Protein AF-A0A370IAQ4-F1 (afdb_monomer)

Structure (mmCIF, N/CA/C/O backbone):
data_AF-A0A370IAQ4-F1
#
_entry.id   AF-A0A370IAQ4-F1
#
loop_
_atom_site.group_PDB
_atom_site.id
_atom_site.type_symbol
_atom_site.label_atom_id
_atom_site.label_alt_id
_atom_site.label_comp_id
_atom_site.label_asym_id
_atom_site.label_entity_id
_atom_site.label_seq_id
_atom_site.pdbx_PDB_ins_code
_atom_site.Cartn_x
_atom_site.Cartn_y
_atom_site.Cartn_z
_atom_site.occupancy
_atom_site.B_iso_or_equiv
_atom_site.auth_seq_id
_atom_site.auth_comp_id
_atom_site.auth_asym_id
_atom_site.auth_atom_id
_atom_site.pdbx_PDB_model_num
ATOM 1 N N . MET A 1 1 ? 42.165 -5.209 -15.090 1.00 37.78 1 MET A N 1
ATOM 2 C CA . MET A 1 1 ? 41.257 -4.514 -16.023 1.00 37.78 1 MET A CA 1
ATOM 3 C C . MET A 1 1 ? 39.884 -5.090 -15.754 1.00 37.78 1 MET A C 1
ATOM 5 O O . MET A 1 1 ? 39.741 -6.294 -15.912 1.00 37.78 1 MET A O 1
ATOM 9 N N . GLY A 1 2 ? 38.963 -4.305 -15.190 1.00 45.62 2 GLY A N 1
ATOM 10 C CA . GLY A 1 2 ? 37.598 -4.779 -14.947 1.00 45.62 2 GLY A CA 1
ATOM 11 C C . GLY A 1 2 ? 36.909 -5.054 -16.280 1.00 45.62 2 GLY A C 1
ATOM 12 O O . GLY A 1 2 ? 37.164 -4.334 -17.247 1.00 45.62 2 GLY A O 1
ATOM 13 N N . SER A 1 3 ? 36.110 -6.116 -16.349 1.00 50.25 3 SER A N 1
ATOM 14 C CA . SER A 1 3 ? 35.242 -6.375 -17.498 1.00 50.25 3 SER A CA 1
ATOM 15 C C . SER A 1 3 ? 34.393 -5.125 -17.778 1.00 50.25 3 SER A C 1
ATOM 17 O O . SER A 1 3 ? 33.940 -4.506 -16.813 1.00 50.25 3 SER A O 1
ATOM 19 N N . PRO A 1 4 ? 34.206 -4.717 -19.045 1.00 64.31 4 PRO A N 1
ATOM 20 C CA . PRO A 1 4 ? 33.335 -3.589 -19.366 1.00 64.31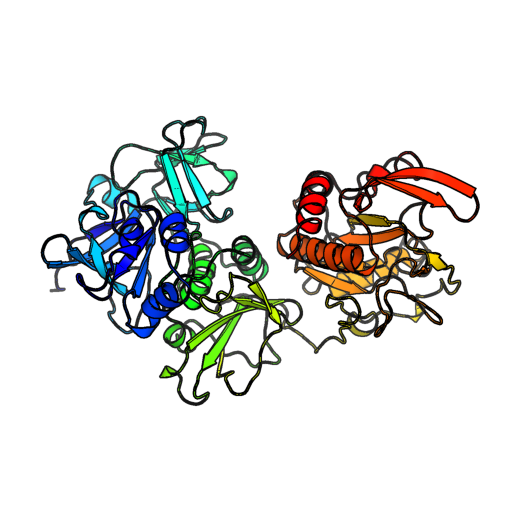 4 PRO A CA 1
ATOM 21 C C . PRO A 1 4 ? 31.924 -3.850 -18.825 1.00 64.31 4 PRO A C 1
ATOM 23 O O . PRO A 1 4 ? 31.447 -4.986 -18.887 1.00 64.31 4 PRO A O 1
ATOM 26 N N . GLU A 1 5 ? 31.280 -2.816 -18.275 1.00 69.25 5 GLU A N 1
ATOM 27 C CA . GLU A 1 5 ? 29.882 -2.910 -17.848 1.00 69.25 5 GLU A CA 1
ATOM 28 C C . GLU A 1 5 ? 28.999 -3.315 -19.042 1.00 69.25 5 GLU A C 1
ATOM 30 O O . GLU A 1 5 ? 29.237 -2.856 -20.167 1.00 69.25 5 GLU A O 1
ATOM 35 N N . PRO A 1 6 ? 28.015 -4.208 -18.835 1.00 83.69 6 PRO A N 1
ATOM 36 C CA . PRO A 1 6 ? 27.115 -4.633 -19.899 1.00 83.69 6 PRO A CA 1
ATOM 37 C C . PRO A 1 6 ? 26.313 -3.444 -20.461 1.00 83.69 6 PRO A C 1
ATOM 39 O O . PRO A 1 6 ? 26.013 -2.506 -19.717 1.00 83.69 6 PRO A O 1
ATOM 42 N N . PRO A 1 7 ? 25.933 -3.473 -21.754 1.00 91.31 7 PRO A N 1
ATOM 43 C CA . PRO A 1 7 ? 25.094 -2.439 -22.356 1.00 91.31 7 PRO A CA 1
ATOM 44 C C . PRO A 1 7 ? 23.825 -2.186 -21.535 1.00 91.31 7 PRO A C 1
ATOM 46 O O . PRO A 1 7 ? 23.179 -3.133 -21.088 1.00 91.31 7 PRO A O 1
ATOM 49 N N . CYS A 1 8 ? 23.445 -0.922 -21.356 1.00 93.25 8 CYS A N 1
ATOM 50 C CA . CYS A 1 8 ? 22.231 -0.550 -20.637 1.00 93.25 8 CYS A CA 1
ATOM 51 C C . CYS A 1 8 ? 21.070 -0.218 -21.590 1.00 93.25 8 CYS A C 1
ATOM 53 O O . CYS A 1 8 ? 21.262 0.243 -22.717 1.00 93.25 8 CYS A O 1
ATOM 55 N N . ALA A 1 9 ? 19.852 -0.446 -21.110 1.00 97.50 9 ALA A N 1
ATOM 56 C CA . ALA A 1 9 ? 18.606 0.041 -21.689 1.00 97.50 9 ALA A CA 1
ATOM 57 C C . ALA A 1 9 ? 17.691 0.548 -20.564 1.00 97.50 9 ALA A C 1
ATOM 59 O O . ALA A 1 9 ? 17.984 0.351 -19.384 1.00 97.50 9 ALA A O 1
ATOM 60 N N . PHE A 1 10 ? 16.586 1.188 -20.927 1.00 98.44 10 PHE A N 1
ATOM 61 C CA . PHE A 1 10 ? 15.590 1.707 -19.996 1.00 98.44 10 PHE A CA 1
ATOM 62 C C . PHE A 1 10 ? 14.220 1.124 -20.298 1.00 98.44 10 PHE A C 1
ATOM 64 O O . PHE A 1 10 ? 13.859 0.951 -21.465 1.00 98.44 10 PHE A O 1
ATOM 71 N N . VAL A 1 11 ? 13.461 0.841 -19.246 1.00 98.62 11 VAL A N 1
ATOM 72 C CA . VAL A 1 11 ? 12.076 0.385 -19.349 1.00 98.62 11 VAL A CA 1
ATOM 73 C C . VAL A 1 11 ? 11.202 1.514 -19.895 1.00 98.62 11 VAL A C 1
ATOM 75 O O . VAL A 1 11 ? 11.175 2.610 -19.343 1.00 98.62 11 VAL A O 1
ATOM 78 N N . ASP A 1 12 ? 10.473 1.233 -20.971 1.00 98.31 12 ASP A N 1
ATOM 79 C CA . ASP A 1 12 ? 9.652 2.190 -21.725 1.00 98.31 12 ASP A CA 1
ATOM 80 C C . ASP A 1 12 ? 8.148 1.869 -21.649 1.00 98.31 12 ASP A C 1
ATOM 82 O O . ASP A 1 12 ? 7.364 2.234 -22.519 1.00 98.31 12 ASP A O 1
ATOM 86 N N . VAL A 1 13 ? 7.736 1.156 -20.602 1.00 98.62 13 VAL A N 1
ATOM 87 C CA . VAL A 1 13 ? 6.335 0.866 -20.262 1.00 98.62 13 VAL A CA 1
ATOM 88 C C . VAL A 1 13 ? 6.102 1.086 -18.769 1.00 98.62 13 VAL A C 1
ATOM 90 O O . VAL A 1 13 ? 7.058 1.096 -17.999 1.00 98.62 13 VAL A O 1
ATOM 93 N N . ALA A 1 14 ? 4.845 1.252 -18.342 1.00 98.12 14 ALA A N 1
ATOM 94 C CA . ALA A 1 14 ? 4.500 1.564 -16.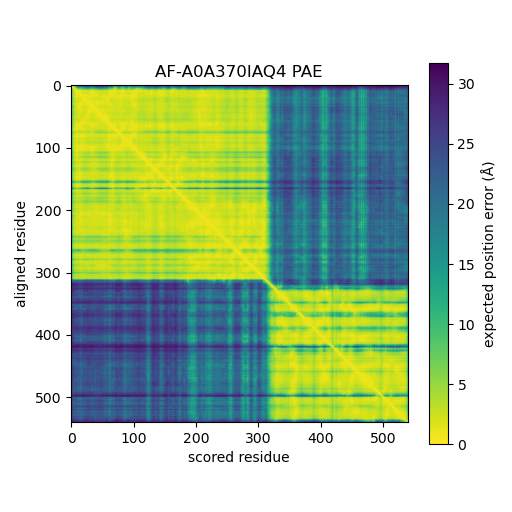949 1.00 98.12 14 ALA A CA 1
ATOM 95 C C . ALA A 1 14 ? 5.163 0.618 -15.924 1.00 98.12 14 ALA A C 1
ATOM 97 O O . ALA A 1 14 ? 5.724 1.076 -14.927 1.00 98.12 14 ALA A O 1
ATOM 98 N N . ALA A 1 15 ? 5.122 -0.688 -16.201 1.00 98.56 15 ALA A N 1
ATOM 99 C CA . ALA A 1 15 ? 5.919 -1.707 -15.530 1.00 98.56 15 ALA A CA 1
ATOM 100 C C . ALA A 1 15 ? 6.145 -2.888 -16.487 1.00 98.56 15 ALA A C 1
ATOM 102 O O . ALA A 1 15 ? 5.186 -3.474 -16.989 1.00 98.56 15 ALA A O 1
ATOM 103 N N . ALA A 1 16 ? 7.403 -3.227 -16.759 1.00 98.81 16 ALA A N 1
ATOM 104 C CA . ALA A 1 16 ? 7.768 -4.377 -17.576 1.00 98.81 16 ALA A CA 1
ATOM 105 C C . ALA A 1 16 ? 7.845 -5.632 -16.703 1.00 98.81 16 ALA A C 1
ATOM 107 O O . ALA A 1 16 ? 8.624 -5.676 -15.748 1.00 98.81 16 ALA A O 1
ATOM 108 N N . THR A 1 17 ? 7.066 -6.658 -17.043 1.00 98.88 17 THR A N 1
ATOM 109 C CA . THR A 1 17 ? 7.198 -7.988 -16.436 1.00 98.88 17 THR A CA 1
ATOM 110 C C . THR A 1 17 ? 8.478 -8.651 -16.930 1.00 98.88 17 THR A C 1
ATOM 112 O O . THR A 1 17 ? 8.723 -8.747 -18.132 1.00 98.88 17 THR A O 1
ATOM 115 N N . VAL A 1 18 ? 9.294 -9.111 -15.986 1.00 98.81 18 VAL A N 1
ATOM 116 C CA . VAL A 1 18 ? 10.504 -9.888 -16.239 1.00 98.81 18 VAL A CA 1
ATOM 117 C C . VAL A 1 18 ? 10.126 -11.361 -16.211 1.00 98.81 18 VAL A C 1
ATOM 119 O O . VAL A 1 18 ? 9.731 -11.895 -15.175 1.00 98.81 18 VAL A O 1
ATOM 122 N N . TRP A 1 19 ? 10.238 -12.008 -17.360 1.00 98.88 19 TRP A N 1
ATOM 123 C CA . TRP A 1 19 ? 9.868 -13.398 -17.590 1.00 98.88 19 TRP A CA 1
ATOM 124 C C . TRP A 1 19 ? 11.037 -14.336 -17.311 1.00 98.88 19 TRP A C 1
ATOM 126 O O . TRP A 1 19 ? 12.203 -13.957 -17.437 1.00 98.88 19 TRP A O 1
ATOM 136 N N . THR A 1 20 ? 10.739 -15.579 -16.950 1.00 98.69 20 THR A N 1
ATOM 137 C CA . THR A 1 20 ? 11.770 -16.600 -16.714 1.00 98.69 20 THR A CA 1
ATOM 138 C C . THR A 1 20 ? 12.489 -16.972 -18.001 1.00 98.69 20 THR A C 1
ATOM 140 O O . THR A 1 20 ? 13.712 -17.098 -18.016 1.00 98.69 20 THR A O 1
ATOM 143 N N . THR A 1 21 ? 11.732 -17.125 -19.088 1.00 98.44 21 THR A N 1
ATOM 144 C CA . THR A 1 21 ? 12.239 -17.398 -20.434 1.00 98.44 21 THR A CA 1
ATOM 145 C C . THR A 1 21 ? 11.384 -16.672 -21.481 1.00 98.44 21 THR A C 1
ATOM 147 O O . THR A 1 21 ? 10.240 -16.320 -21.187 1.00 98.44 21 THR A O 1
ATOM 150 N N . PRO A 1 22 ? 11.880 -16.500 -22.719 1.00 98.44 22 PRO A N 1
ATOM 151 C CA . PRO A 1 22 ? 11.087 -15.983 -23.839 1.00 98.44 22 PRO A CA 1
ATOM 152 C C . PRO A 1 22 ? 9.817 -16.784 -24.172 1.00 98.44 22 PRO A C 1
ATOM 154 O O . PRO A 1 22 ? 8.901 -16.231 -24.774 1.00 98.44 22 PRO A O 1
ATOM 157 N N . ASP A 1 23 ? 9.765 -18.065 -23.789 1.00 97.88 23 ASP A N 1
ATOM 158 C CA . ASP A 1 23 ? 8.640 -18.974 -24.056 1.00 97.88 23 ASP A CA 1
ATOM 159 C C . ASP A 1 23 ? 7.645 -19.053 -22.881 1.00 97.88 23 ASP A C 1
ATOM 161 O O . ASP A 1 23 ? 6.636 -19.748 -22.966 1.00 97.88 23 ASP A O 1
ATOM 165 N N . SER A 1 24 ? 7.925 -18.360 -21.771 1.00 98.31 24 SER A N 1
ATOM 166 C CA . SER A 1 24 ? 7.073 -18.350 -20.576 1.00 98.31 24 SER A CA 1
ATOM 167 C C . SER A 1 24 ? 5.696 -17.688 -20.766 1.00 98.31 24 SER A C 1
ATOM 169 O O . SER A 1 24 ? 4.745 -18.176 -20.155 1.00 98.31 24 SER A O 1
ATOM 171 N N . PRO A 1 25 ? 5.529 -16.606 -21.555 1.00 98.31 25 PRO A N 1
ATOM 172 C CA . PRO A 1 25 ? 4.213 -16.001 -21.732 1.00 98.31 25 PRO A CA 1
ATOM 173 C C . PRO A 1 25 ? 3.227 -16.901 -22.474 1.00 98.31 25 PRO A C 1
ATOM 175 O O . PRO A 1 25 ? 3.538 -17.504 -23.503 1.00 98.31 25 PRO A O 1
ATOM 178 N N . ARG A 1 26 ? 1.988 -16.901 -21.998 1.00 98.44 26 ARG A N 1
ATOM 179 C CA . ARG A 1 26 ? 0.838 -17.597 -22.578 1.00 98.44 26 ARG A CA 1
ATOM 180 C C . ARG A 1 26 ? -0.033 -16.609 -23.365 1.00 98.44 26 ARG A C 1
ATOM 182 O O . ARG A 1 26 ? 0.131 -15.395 -23.238 1.00 98.44 26 ARG A O 1
ATOM 189 N N . PRO A 1 27 ? -1.023 -17.083 -24.146 1.00 98.38 27 PRO A N 1
ATOM 190 C CA . PRO A 1 27 ? -1.928 -16.192 -24.876 1.00 98.38 27 PRO A CA 1
ATOM 191 C C . PRO A 1 27 ? -2.668 -15.168 -23.999 1.00 98.38 27 PRO A C 1
ATOM 193 O O . PRO A 1 27 ? -2.856 -14.035 -24.439 1.00 98.38 27 PRO A O 1
ATOM 196 N N . VAL A 1 28 ? -3.052 -15.539 -22.769 1.00 98.38 28 VAL A N 1
ATOM 197 C CA . VAL A 1 28 ? -3.714 -14.633 -21.807 1.00 98.38 28 VAL A CA 1
ATOM 198 C C . VAL A 1 28 ? -2.793 -13.498 -21.343 1.00 98.38 28 VAL A C 1
ATOM 200 O O . VAL A 1 28 ? -3.259 -12.415 -21.004 1.00 98.38 28 VAL A O 1
ATOM 203 N N . ASP A 1 29 ? -1.474 -13.696 -21.427 1.00 98.69 29 ASP A N 1
ATOM 204 C CA . ASP A 1 29 ? -0.477 -12.732 -20.970 1.00 98.69 29 ASP A CA 1
ATOM 205 C C . ASP A 1 29 ? -0.158 -11.637 -22.001 1.00 98.69 29 ASP A C 1
ATOM 207 O O . ASP A 1 29 ? 0.635 -10.733 -21.735 1.00 98.69 29 ASP A O 1
ATOM 211 N N . ALA A 1 30 ? -0.796 -11.668 -23.178 1.00 98.50 30 ALA A N 1
ATOM 212 C CA . ALA A 1 30 ? -0.574 -10.701 -24.251 1.00 98.50 30 ALA A CA 1
ATOM 213 C C . ALA A 1 30 ? -0.632 -9.217 -23.813 1.00 98.50 30 ALA A C 1
ATOM 215 O O . ALA A 1 30 ? 0.226 -8.456 -24.271 1.00 98.50 30 ALA A O 1
ATOM 216 N N . PRO A 1 31 ? -1.547 -8.771 -22.920 1.00 98.56 31 PRO A N 1
ATOM 217 C CA . PRO A 1 31 ? -1.574 -7.374 -22.476 1.00 98.56 31 PRO A CA 1
ATOM 218 C C . PRO A 1 31 ? -0.335 -6.951 -21.660 1.00 98.56 31 PRO A C 1
ATOM 220 O O . PRO A 1 31 ? -0.031 -5.761 -21.578 1.00 98.56 31 PRO A O 1
ATOM 223 N N . ALA A 1 32 ? 0.415 -7.901 -21.090 1.00 98.38 32 ALA A N 1
ATOM 224 C CA . ALA A 1 32 ? 1.671 -7.641 -20.382 1.00 98.38 32 ALA A CA 1
ATOM 225 C C . ALA A 1 32 ? 2.901 -7.583 -21.307 1.00 98.38 32 ALA A C 1
ATOM 227 O O . ALA A 1 32 ? 3.990 -7.225 -20.854 1.00 98.38 32 ALA A O 1
ATOM 228 N N . LEU A 1 33 ? 2.753 -7.927 -22.593 1.00 98.50 33 LEU A N 1
ATOM 229 C CA . LEU A 1 33 ? 3.850 -7.992 -23.573 1.00 98.50 33 LEU A CA 1
ATOM 230 C C . LEU A 1 33 ? 3.922 -6.770 -24.498 1.00 98.50 33 LEU A C 1
ATOM 232 O O . LEU A 1 33 ? 4.923 -6.568 -25.187 1.00 98.50 33 LEU A O 1
ATOM 236 N N . THR A 1 34 ? 2.869 -5.954 -24.542 1.00 98.12 34 THR A N 1
ATOM 237 C CA . THR A 1 34 ? 2.768 -4.801 -25.445 1.00 98.12 34 THR A CA 1
ATOM 238 C C . THR A 1 34 ? 3.516 -3.573 -24.919 1.00 98.12 34 THR A C 1
ATOM 240 O O . THR A 1 34 ? 3.965 -3.529 -23.774 1.00 98.12 34 THR A O 1
ATOM 243 N N . ASN A 1 35 ? 3.663 -2.558 -25.774 1.00 97.12 35 ASN A N 1
ATOM 244 C CA . ASN A 1 35 ? 4.042 -1.201 -25.387 1.00 97.12 35 ASN A CA 1
ATOM 245 C C . ASN A 1 35 ? 3.006 -0.225 -25.994 1.00 97.12 35 ASN A C 1
ATOM 247 O O . ASN A 1 35 ? 2.981 -0.091 -27.223 1.00 97.12 35 ASN A O 1
ATOM 251 N N . PRO A 1 36 ? 2.127 0.401 -25.184 1.00 97.12 36 PRO A N 1
ATOM 252 C CA . PRO A 1 36 ? 2.060 0.310 -23.719 1.00 97.12 36 PRO A CA 1
ATOM 253 C C . PRO A 1 36 ? 1.541 -1.053 -23.224 1.00 97.12 36 PRO A C 1
ATOM 255 O O . PRO A 1 36 ? 0.878 -1.778 -23.967 1.00 97.12 36 PRO A O 1
ATOM 258 N N . VAL A 1 37 ? 1.848 -1.397 -21.970 1.00 98.06 37 VAL A N 1
ATOM 259 C CA . VAL A 1 37 ? 1.259 -2.551 -21.258 1.00 98.06 37 VAL A CA 1
ATOM 260 C C . VAL A 1 37 ? -0.128 -2.210 -20.709 1.00 98.06 37 VAL A C 1
ATOM 262 O O . VAL A 1 37 ? -0.405 -1.047 -20.420 1.00 98.06 37 VAL A O 1
ATOM 265 N N . ASP A 1 38 ? -0.962 -3.226 -20.495 1.00 97.88 38 ASP A N 1
ATOM 266 C CA . ASP A 1 38 ? -2.265 -3.113 -19.825 1.00 97.88 38 ASP A CA 1
ATOM 267 C C . ASP A 1 38 ? -2.395 -4.191 -18.732 1.00 97.88 38 ASP A C 1
ATOM 269 O O . ASP A 1 38 ? -3.023 -5.235 -18.909 1.00 97.88 38 ASP A O 1
ATOM 273 N N . ILE A 1 39 ? -1.728 -3.953 -17.595 1.00 97.00 39 ILE A N 1
ATOM 274 C CA . ILE A 1 39 ? -1.711 -4.871 -16.441 1.00 97.00 39 ILE A CA 1
ATOM 275 C C . ILE A 1 39 ? -3.108 -5.056 -15.822 1.00 97.00 39 ILE A C 1
ATOM 277 O O . ILE A 1 39 ? -3.451 -6.196 -15.511 1.00 97.00 39 ILE A O 1
ATOM 281 N N . PRO A 1 40 ? -3.943 -4.007 -15.648 1.00 94.31 40 PRO A N 1
ATOM 282 C CA . PRO A 1 40 ? -5.304 -4.195 -15.149 1.00 94.31 40 PRO A CA 1
ATOM 283 C C . PRO A 1 40 ? -6.131 -5.132 -16.029 1.00 94.31 40 PRO A C 1
ATOM 285 O O . PRO A 1 40 ? -6.830 -5.996 -15.503 1.00 94.31 40 PRO A O 1
ATOM 288 N N . ARG A 1 41 ? -6.026 -5.003 -17.358 1.00 96.25 41 ARG A N 1
ATOM 289 C CA . ARG A 1 41 ? -6.673 -5.943 -18.271 1.00 96.25 41 ARG A CA 1
ATOM 290 C C . ARG A 1 41 ? -6.067 -7.337 -18.186 1.00 96.25 41 ARG A C 1
ATOM 292 O O . ARG A 1 41 ? -6.823 -8.294 -18.175 1.00 96.25 41 ARG A O 1
ATOM 299 N N . TRP A 1 42 ? -4.742 -7.459 -18.110 1.00 98.19 42 TRP A N 1
ATOM 300 C CA . TRP A 1 42 ? -4.086 -8.761 -17.955 1.00 98.19 42 TRP A CA 1
ATOM 301 C C . TRP A 1 42 ? -4.625 -9.526 -16.741 1.00 98.19 42 TRP A C 1
ATOM 303 O O . TRP A 1 42 ? -5.028 -10.675 -16.877 1.00 98.19 42 TRP A O 1
ATOM 313 N N . LEU A 1 43 ? -4.705 -8.864 -15.584 1.00 95.62 43 LEU A N 1
ATOM 314 C CA . LEU A 1 43 ? -5.282 -9.435 -14.365 1.00 95.62 43 LEU A CA 1
ATOM 315 C C . LEU A 1 43 ? -6.769 -9.776 -14.532 1.00 95.62 43 LEU A C 1
ATOM 317 O O . LEU A 1 43 ? -7.204 -10.836 -14.110 1.00 95.62 43 LEU A O 1
ATOM 321 N N . ALA A 1 44 ? -7.550 -8.907 -15.179 1.00 94.75 44 ALA A N 1
ATOM 322 C CA . ALA A 1 44 ? -8.976 -9.153 -15.405 1.00 94.75 44 ALA A CA 1
ATOM 323 C C . ALA A 1 44 ? -9.259 -10.295 -16.400 1.00 94.75 44 ALA A C 1
ATOM 325 O O . ALA A 1 44 ? -10.307 -10.935 -16.306 1.00 94.75 44 ALA A O 1
ATOM 326 N N . ASP A 1 45 ? -8.356 -10.520 -17.357 1.00 97.06 45 ASP A N 1
ATOM 327 C CA . ASP A 1 45 ? -8.475 -11.556 -18.383 1.00 97.06 45 ASP A CA 1
ATOM 328 C C . ASP A 1 45 ? -8.040 -12.944 -17.851 1.00 97.06 45 ASP A C 1
ATOM 330 O O . ASP A 1 45 ? -8.431 -13.955 -18.438 1.00 97.06 45 ASP A O 1
ATOM 334 N N . MET A 1 46 ? -7.280 -13.016 -16.746 1.00 97.88 46 MET A N 1
ATOM 335 C CA . MET A 1 46 ? -6.843 -14.274 -16.124 1.00 97.88 46 MET A CA 1
ATOM 336 C C . MET A 1 46 ? -7.899 -14.883 -15.192 1.00 97.88 46 MET A C 1
ATOM 338 O O . MET A 1 46 ? -8.565 -14.215 -14.404 1.00 97.88 46 MET A O 1
ATOM 342 N N . THR A 1 47 ? -8.009 -16.208 -15.229 1.00 97.88 47 THR A N 1
ATOM 343 C CA . THR A 1 47 ? -8.659 -16.992 -14.174 1.00 97.88 47 THR A CA 1
ATOM 344 C C . THR A 1 47 ? -7.723 -17.187 -12.977 1.00 97.88 47 THR A C 1
ATOM 346 O O . THR A 1 47 ? -6.505 -17.139 -13.116 1.00 97.88 47 THR A O 1
ATOM 349 N N . LEU A 1 48 ? -8.272 -17.523 -11.802 1.00 95.94 48 LEU A N 1
ATOM 350 C CA . LEU A 1 48 ? -7.462 -17.840 -10.613 1.00 95.94 48 LEU A CA 1
ATOM 351 C C . LEU A 1 48 ? -6.422 -18.948 -10.876 1.00 95.94 48 LEU A C 1
ATOM 353 O O . LEU A 1 48 ? -5.316 -18.893 -10.347 1.00 95.94 48 LEU A O 1
ATOM 357 N N . ALA A 1 49 ? -6.767 -19.952 -11.690 1.00 97.69 49 ALA A N 1
ATOM 358 C CA . ALA A 1 49 ? -5.833 -21.013 -12.062 1.00 97.69 49 ALA A CA 1
ATOM 359 C C . ALA A 1 49 ? -4.671 -20.463 -12.904 1.00 97.69 49 ALA A C 1
ATOM 361 O O . ALA A 1 49 ? -3.516 -20.761 -12.620 1.00 97.69 49 ALA A O 1
ATOM 362 N N . GLU A 1 50 ? -4.962 -19.597 -13.878 1.00 98.19 50 GLU A N 1
ATOM 363 C CA . GLU A 1 50 ? -3.936 -18.954 -14.703 1.00 98.19 50 GLU A CA 1
ATOM 364 C C . GLU A 1 50 ? -3.060 -17.982 -13.898 1.00 98.19 50 GLU A C 1
ATOM 366 O O . GLU A 1 50 ? -1.871 -17.859 -14.194 1.00 98.19 50 GLU A O 1
ATOM 371 N N . GLU A 1 51 ? -3.595 -17.322 -12.868 1.00 96.69 51 GLU A N 1
ATOM 372 C CA . GLU A 1 51 ? -2.788 -16.527 -11.934 1.00 96.69 51 GLU A CA 1
ATOM 373 C C . GLU A 1 51 ? -1.844 -17.412 -11.108 1.00 96.69 51 GLU A C 1
ATOM 375 O O . GLU A 1 51 ? -0.674 -17.076 -10.933 1.00 96.69 51 GLU A O 1
ATOM 380 N N . GLN A 1 52 ? -2.325 -18.561 -10.621 1.00 97.00 52 GLN A N 1
ATOM 381 C CA . GLN A 1 52 ? -1.518 -19.519 -9.853 1.00 97.00 52 GLN A CA 1
ATOM 382 C C . GLN A 1 52 ? -0.421 -20.173 -10.703 1.00 97.00 52 GLN A C 1
ATOM 384 O O . GLN A 1 52 ? 0.680 -20.409 -10.203 1.00 97.00 52 GLN A O 1
ATOM 389 N N . GLU A 1 53 ? -0.689 -20.407 -11.989 1.00 97.88 53 GLU A N 1
ATOM 390 C CA . GLU A 1 53 ? 0.285 -20.920 -12.960 1.00 97.88 53 GLU A CA 1
ATOM 391 C C . GLU A 1 53 ? 1.507 -20.006 -13.120 1.00 97.88 53 GLU A C 1
ATOM 393 O O . GLU A 1 53 ? 2.614 -20.507 -13.316 1.00 97.88 53 GLU A O 1
ATOM 398 N N . LEU A 1 54 ? 1.361 -18.679 -12.961 1.00 97.75 54 LEU A N 1
ATOM 399 C CA . LEU A 1 54 ? 2.508 -17.758 -12.993 1.00 97.75 54 LEU A CA 1
ATOM 400 C C . LEU A 1 54 ? 3.582 -18.164 -11.972 1.00 97.75 54 LEU A C 1
ATOM 402 O O . LEU A 1 54 ? 4.779 -18.074 -12.265 1.00 97.75 54 LEU A O 1
ATOM 406 N N . THR A 1 55 ? 3.146 -18.637 -10.802 1.00 95.19 55 THR A N 1
ATOM 407 C CA . THR A 1 55 ? 4.000 -19.151 -9.730 1.00 95.19 55 THR A CA 1
ATOM 408 C C . THR A 1 55 ? 4.364 -20.617 -9.933 1.00 95.19 55 THR A C 1
ATOM 410 O O . THR A 1 55 ? 5.551 -20.945 -9.906 1.00 95.19 55 THR A O 1
ATOM 413 N N . SER A 1 56 ? 3.378 -21.508 -10.110 1.00 95.44 56 SER A N 1
ATOM 414 C CA . SER A 1 56 ? 3.618 -22.962 -10.119 1.00 95.44 56 SER A CA 1
ATOM 415 C C . SER A 1 56 ? 4.527 -23.399 -11.260 1.00 95.44 56 SER A C 1
ATOM 417 O O . SER A 1 56 ? 5.350 -24.296 -11.078 1.00 95.44 56 SER A O 1
ATOM 419 N N . ASP A 1 57 ? 4.418 -22.720 -12.401 1.00 97.69 57 ASP A N 1
ATOM 420 C CA . ASP A 1 57 ? 5.180 -23.028 -13.608 1.00 97.69 57 ASP A CA 1
ATOM 421 C C . ASP A 1 57 ? 6.385 -22.085 -13.757 1.00 97.69 57 ASP A C 1
ATOM 423 O O . ASP A 1 57 ? 7.122 -22.157 -14.742 1.00 97.69 57 ASP A O 1
ATOM 427 N N . ASN A 1 58 ? 6.622 -21.228 -12.751 1.00 97.38 58 ASN A N 1
ATOM 428 C CA . ASN A 1 58 ? 7.728 -20.278 -12.686 1.00 97.38 58 ASN A CA 1
ATOM 429 C C . ASN A 1 58 ? 7.815 -19.439 -13.972 1.00 97.38 58 ASN A C 1
ATOM 431 O O . ASN A 1 58 ? 8.844 -19.433 -14.649 1.00 97.38 58 ASN A O 1
ATOM 435 N N . LEU A 1 59 ? 6.725 -18.762 -14.346 1.00 98.62 59 LEU A N 1
ATOM 436 C CA . LEU A 1 59 ? 6.632 -18.022 -15.612 1.00 98.62 59 LEU A CA 1
ATOM 437 C C . LEU A 1 59 ? 7.227 -16.613 -15.508 1.00 98.62 59 LEU A C 1
ATOM 439 O O . LEU A 1 59 ? 7.897 -16.151 -16.435 1.00 98.62 59 LEU A O 1
ATOM 443 N N . THR A 1 60 ? 7.023 -15.944 -14.373 1.00 98.38 60 THR A N 1
ATOM 444 C CA . THR A 1 60 ? 7.524 -14.588 -14.113 1.00 98.38 60 THR A CA 1
ATOM 445 C C . THR A 1 60 ? 8.501 -14.570 -12.940 1.00 98.38 60 THR A C 1
ATOM 447 O O . THR A 1 60 ? 8.478 -15.426 -12.056 1.00 98.38 60 THR A O 1
ATOM 450 N N . GLN A 1 61 ? 9.402 -13.590 -12.968 1.00 98.50 61 GLN A N 1
ATOM 451 C CA . GLN A 1 61 ? 10.484 -13.408 -12.003 1.00 98.50 61 GLN A CA 1
ATOM 452 C C . GLN A 1 61 ? 10.279 -12.147 -11.155 1.00 98.50 61 GLN A C 1
ATOM 454 O O . GLN A 1 61 ? 10.337 -12.189 -9.931 1.00 98.50 61 GLN A O 1
ATOM 459 N N . THR A 1 62 ? 10.066 -11.000 -11.804 1.00 98.81 62 THR A N 1
ATOM 460 C CA . THR A 1 62 ? 9.889 -9.696 -11.147 1.00 98.81 62 THR A CA 1
ATOM 461 C C . THR A 1 62 ? 9.231 -8.692 -12.108 1.00 98.81 62 THR A C 1
ATOM 463 O O . THR A 1 62 ? 8.842 -9.054 -13.217 1.00 98.81 62 THR A O 1
ATOM 466 N N . GLN A 1 63 ? 9.141 -7.420 -11.719 1.00 98.81 63 GLN A N 1
ATOM 467 C CA . GLN A 1 63 ? 8.806 -6.292 -12.586 1.00 98.81 63 GLN A CA 1
ATOM 468 C C . GLN A 1 63 ? 9.846 -5.174 -12.457 1.00 98.81 63 GLN A C 1
ATOM 470 O O . GLN A 1 63 ? 10.417 -4.985 -11.385 1.00 98.81 63 GLN A O 1
ATOM 475 N N . ALA A 1 64 ? 10.072 -4.411 -13.524 1.00 98.75 64 ALA A N 1
ATOM 476 C CA . ALA A 1 64 ? 10.858 -3.173 -13.519 1.00 98.75 64 ALA A CA 1
ATOM 477 C C . ALA A 1 64 ? 9.962 -1.995 -13.940 1.00 98.75 64 ALA A C 1
ATOM 479 O O . ALA A 1 64 ? 9.115 -2.158 -14.817 1.00 98.75 64 ALA A O 1
ATOM 480 N N . LEU A 1 65 ? 10.090 -0.838 -13.293 1.00 98.75 65 LEU A N 1
ATOM 481 C CA . LEU A 1 65 ? 9.192 0.307 -13.479 1.00 98.75 65 LEU A CA 1
ATOM 482 C C . LEU A 1 65 ? 9.629 1.200 -14.643 1.00 98.75 65 LEU A C 1
ATOM 484 O O . LEU A 1 65 ? 10.770 1.143 -15.090 1.00 98.75 65 LEU A O 1
ATOM 488 N N . TYR A 1 66 ? 8.722 2.053 -15.121 1.00 98.69 66 TYR A N 1
ATOM 489 C CA . TYR A 1 66 ? 9.016 3.026 -16.174 1.00 98.69 66 TYR A CA 1
ATOM 490 C C . TYR A 1 66 ? 10.266 3.863 -15.861 1.00 98.69 66 TYR A C 1
ATOM 492 O O . TYR A 1 66 ? 10.360 4.493 -14.811 1.00 98.69 66 TYR A O 1
ATOM 500 N N . GLY A 1 67 ? 11.224 3.887 -16.784 1.00 98.12 67 GLY A N 1
ATOM 501 C CA . GLY A 1 67 ? 12.496 4.586 -16.611 1.00 98.12 67 GLY A CA 1
ATOM 502 C C . GLY A 1 67 ? 13.553 3.857 -15.789 1.00 98.12 67 GLY A C 1
ATOM 503 O O . GLY A 1 67 ? 14.688 4.338 -15.748 1.00 98.12 67 GLY A O 1
ATOM 504 N N . ASP A 1 68 ? 13.252 2.686 -15.220 1.00 98.12 68 ASP A N 1
ATOM 505 C CA . ASP A 1 68 ? 14.281 1.855 -14.602 1.00 98.12 68 ASP A CA 1
ATOM 506 C C . ASP A 1 68 ? 15.329 1.460 -15.644 1.00 98.12 68 ASP A C 1
ATOM 508 O O . ASP A 1 68 ? 15.024 1.056 -16.772 1.00 98.12 68 ASP A O 1
ATOM 512 N N . ARG A 1 69 ? 16.594 1.566 -15.242 1.00 97.62 69 ARG A N 1
ATOM 513 C CA . ARG A 1 69 ? 17.720 1.041 -16.008 1.00 97.62 69 ARG A CA 1
ATOM 514 C C . ARG A 1 69 ? 17.724 -0.480 -15.906 1.00 97.62 69 ARG A C 1
ATOM 516 O O . ARG A 1 69 ? 17.528 -1.017 -14.823 1.00 97.62 69 ARG A O 1
ATOM 523 N N . VAL A 1 70 ? 18.053 -1.159 -16.998 1.00 98.31 70 VAL A N 1
ATOM 524 C CA . VAL A 1 70 ? 18.375 -2.590 -17.035 1.00 98.31 70 VAL A CA 1
ATOM 525 C C . VAL A 1 70 ? 19.683 -2.820 -17.784 1.00 98.31 70 VAL A C 1
ATOM 527 O O . VAL A 1 70 ? 20.001 -2.098 -18.730 1.00 98.31 70 VAL A O 1
ATOM 530 N N . TYR A 1 71 ? 20.447 -3.831 -17.378 1.00 98.00 71 TYR A N 1
ATOM 531 C CA . TYR A 1 71 ? 21.608 -4.296 -18.133 1.00 98.00 71 TYR A CA 1
ATOM 532 C C . TYR A 1 71 ? 21.183 -5.387 -19.102 1.00 98.00 71 TYR A C 1
ATOM 534 O O . TYR A 1 71 ? 20.631 -6.391 -18.671 1.00 98.00 71 TYR A O 1
ATOM 542 N N . VAL A 1 72 ? 21.459 -5.220 -20.390 1.00 97.69 72 VAL A N 1
ATOM 543 C CA . VAL A 1 72 ? 21.164 -6.214 -21.424 1.00 97.69 72 VAL A CA 1
ATOM 544 C C . VAL A 1 72 ? 22.376 -7.125 -21.584 1.00 97.69 72 VAL A C 1
ATOM 546 O O . VAL A 1 72 ? 23.433 -6.694 -22.045 1.00 97.69 72 VAL A O 1
ATOM 549 N N . VAL A 1 73 ? 22.223 -8.390 -21.200 1.00 97.31 73 VAL A N 1
ATOM 550 C CA . VAL A 1 73 ? 23.310 -9.387 -21.186 1.00 97.31 73 VAL A CA 1
ATOM 551 C C . VAL A 1 73 ? 23.187 -10.431 -22.295 1.00 97.31 73 VAL A C 1
ATOM 553 O O . VAL A 1 73 ? 24.166 -11.104 -22.613 1.00 97.31 73 VAL A O 1
ATOM 556 N N . GLY A 1 74 ? 22.024 -10.507 -22.940 1.00 96.19 74 GLY A N 1
ATOM 557 C CA . GLY A 1 74 ? 21.734 -11.440 -24.022 1.00 96.19 74 GLY A CA 1
ATOM 558 C C . GLY A 1 74 ? 20.508 -11.010 -24.825 1.00 96.19 74 GLY A C 1
ATOM 559 O O . GLY A 1 74 ? 19.772 -10.102 -24.436 1.00 96.19 74 GLY A O 1
ATOM 560 N N . GLN A 1 75 ? 20.299 -11.634 -25.984 1.00 95.81 75 GLN A N 1
ATOM 561 C CA . GLN A 1 75 ? 19.124 -11.404 -26.830 1.00 95.81 75 GLN A CA 1
ATOM 562 C C . GLN A 1 75 ? 18.709 -12.696 -27.533 1.00 95.81 75 GLN A C 1
ATOM 564 O O . GLN A 1 75 ? 19.558 -13.454 -28.004 1.00 95.81 75 GLN A O 1
ATOM 569 N N . GLN A 1 76 ? 17.399 -12.901 -27.660 1.00 97.44 76 GLN A N 1
ATOM 570 C CA . GLN A 1 76 ? 16.796 -14.005 -28.403 1.00 97.44 76 GLN A CA 1
ATOM 571 C C . GLN A 1 76 ? 15.568 -13.483 -29.151 1.00 97.44 76 GLN A C 1
ATOM 573 O O . GLN A 1 76 ? 14.550 -13.175 -28.541 1.00 97.44 76 GLN A O 1
ATOM 578 N N . ALA A 1 77 ? 15.662 -13.382 -30.481 1.00 95.12 77 ALA A N 1
ATOM 579 C CA . ALA A 1 77 ? 14.615 -12.804 -31.329 1.00 95.12 77 ALA A CA 1
ATOM 580 C C . ALA A 1 77 ? 14.144 -11.418 -30.818 1.00 95.12 77 ALA A C 1
ATOM 582 O O . ALA A 1 77 ? 14.926 -10.459 -30.795 1.00 95.12 77 ALA A O 1
ATOM 583 N N . ASP A 1 78 ? 12.885 -11.319 -30.392 1.00 97.12 78 ASP A N 1
ATOM 584 C CA . ASP A 1 78 ? 12.266 -10.092 -29.883 1.00 97.12 78 ASP A CA 1
ATOM 585 C C . ASP A 1 78 ? 12.421 -9.914 -28.365 1.00 97.12 78 ASP A C 1
ATOM 587 O O . ASP A 1 78 ? 11.824 -9.010 -27.787 1.00 97.12 78 ASP A O 1
ATOM 591 N N . TRP A 1 79 ? 13.264 -10.719 -27.718 1.00 98.69 79 TRP A N 1
ATOM 592 C CA . TRP A 1 79 ? 13.503 -10.700 -26.276 1.00 98.69 79 TRP A CA 1
ATOM 593 C C . TRP A 1 79 ? 14.925 -10.270 -25.926 1.00 98.69 79 TRP A C 1
ATOM 595 O O . TRP A 1 79 ? 15.888 -10.591 -26.629 1.00 98.69 79 TRP A O 1
ATOM 605 N N . ALA A 1 80 ? 15.052 -9.540 -24.822 1.00 98.56 80 ALA A N 1
ATOM 606 C CA . ALA A 1 80 ? 16.318 -9.196 -24.195 1.00 98.56 80 ALA A CA 1
ATOM 607 C C . ALA A 1 80 ? 16.445 -9.958 -22.876 1.00 98.56 80 ALA A C 1
ATOM 609 O O . ALA A 1 80 ? 15.536 -9.906 -22.049 1.00 98.56 80 ALA A O 1
ATOM 610 N N . GLU A 1 81 ? 17.576 -10.628 -22.680 1.00 98.62 81 GLU A N 1
ATOM 611 C CA . GLU A 1 81 ? 17.980 -11.122 -21.369 1.00 98.62 81 GLU A CA 1
ATOM 612 C C . GLU A 1 81 ? 18.552 -9.937 -20.596 1.00 98.62 81 GLU A C 1
ATOM 614 O O . GLU A 1 81 ? 19.474 -9.256 -21.067 1.00 98.62 81 GLU A O 1
ATOM 619 N N . VAL A 1 82 ? 17.974 -9.665 -19.434 1.00 98.69 82 VAL A N 1
ATOM 620 C CA . VAL A 1 82 ? 18.257 -8.477 -18.643 1.00 98.69 82 VAL A CA 1
ATOM 621 C C . VAL A 1 82 ? 18.669 -8.821 -17.222 1.00 98.69 82 VAL A C 1
ATOM 623 O O . VAL A 1 82 ? 18.264 -9.839 -16.667 1.00 98.69 82 VAL A O 1
ATOM 626 N N . LEU A 1 83 ? 19.427 -7.913 -16.616 1.00 98.69 83 LEU A N 1
ATOM 627 C CA . LEU A 1 83 ? 19.607 -7.816 -15.174 1.00 98.69 83 LEU A CA 1
ATOM 628 C C . LEU A 1 83 ? 18.991 -6.492 -14.716 1.00 98.69 83 LEU A C 1
ATOM 630 O O . LEU A 1 83 ? 19.336 -5.440 -15.259 1.00 98.69 83 LEU A O 1
ATOM 634 N N . VAL A 1 84 ? 18.093 -6.533 -13.732 1.00 98.56 84 VAL A N 1
ATOM 635 C CA . VAL A 1 84 ? 17.434 -5.345 -13.169 1.00 98.56 84 VAL A CA 1
ATOM 636 C C . VAL A 1 84 ? 18.239 -4.826 -11.967 1.00 98.56 84 VAL A C 1
ATOM 638 O O . VAL A 1 84 ? 18.131 -5.396 -10.872 1.00 98.56 84 VAL A O 1
ATOM 641 N N . PRO A 1 85 ? 19.087 -3.791 -12.129 1.00 95.44 85 PRO A N 1
ATOM 642 C CA . PRO A 1 85 ? 19.787 -3.167 -11.015 1.00 95.44 85 PRO A CA 1
ATOM 643 C C . PRO A 1 85 ? 18.796 -2.568 -10.009 1.00 95.44 85 PRO A C 1
ATOM 645 O O . PRO A 1 85 ? 17.683 -2.179 -10.349 1.00 95.44 85 PRO A O 1
ATOM 648 N N . GLY A 1 86 ? 19.197 -2.503 -8.738 1.00 93.94 86 GLY A N 1
ATOM 649 C CA . GLY A 1 86 ? 18.331 -2.005 -7.660 1.00 93.94 86 GLY A CA 1
ATOM 650 C C . GLY A 1 86 ? 17.339 -3.035 -7.110 1.00 93.94 86 GLY A C 1
ATOM 651 O O . GLY A 1 86 ? 16.600 -2.721 -6.181 1.00 93.94 86 GLY A O 1
ATOM 652 N N . GLN A 1 87 ? 17.365 -4.268 -7.621 1.00 98.12 87 GLN A N 1
ATOM 653 C CA . GLN A 1 87 ? 16.652 -5.418 -7.065 1.00 98.12 87 GLN A CA 1
ATOM 654 C C . GLN A 1 87 ? 17.663 -6.501 -6.651 1.00 98.12 87 GLN A C 1
ATOM 656 O O . GLN A 1 87 ? 17.935 -7.416 -7.432 1.00 98.12 87 GLN A O 1
ATOM 661 N N . PRO A 1 88 ? 18.284 -6.390 -5.457 1.00 98.06 88 PRO A N 1
ATOM 662 C CA . PRO A 1 88 ? 19.300 -7.339 -5.014 1.00 98.06 88 PRO A CA 1
ATOM 663 C C . PRO A 1 88 ? 18.767 -8.771 -4.961 1.00 98.06 88 PRO A C 1
ATOM 665 O O . PRO A 1 88 ? 17.638 -9.023 -4.531 1.00 98.06 88 PRO A O 1
ATOM 668 N N . THR A 1 89 ? 19.602 -9.716 -5.381 1.00 98.06 89 THR A N 1
ATOM 669 C CA . THR A 1 89 ? 19.294 -11.147 -5.375 1.00 98.06 89 THR A CA 1
ATOM 670 C C . THR A 1 89 ? 20.588 -11.963 -5.310 1.00 98.06 89 THR A C 1
ATOM 672 O O . THR A 1 89 ? 21.598 -11.545 -5.882 1.00 98.06 89 THR A O 1
ATOM 675 N N . PRO A 1 90 ? 20.593 -13.143 -4.663 1.00 96.69 90 PRO A N 1
ATOM 676 C CA . PRO A 1 90 ? 21.730 -14.061 -4.735 1.00 96.69 90 PRO A CA 1
ATOM 677 C C . PRO A 1 90 ? 21.950 -14.640 -6.145 1.00 96.69 90 PRO A C 1
ATOM 679 O O . PRO A 1 90 ? 23.033 -15.148 -6.424 1.00 96.69 90 PRO A O 1
ATOM 682 N N . LYS A 1 91 ? 20.955 -14.556 -7.046 1.00 96.94 91 LYS A N 1
ATOM 683 C CA . LYS A 1 91 ? 21.026 -15.114 -8.409 1.00 96.94 91 LYS A CA 1
ATOM 684 C C . LYS A 1 91 ? 22.115 -14.454 -9.264 1.00 96.94 91 LYS A C 1
ATOM 686 O O . LYS A 1 91 ? 22.755 -15.127 -10.068 1.00 96.94 91 LYS A O 1
ATOM 691 N N . ASN A 1 92 ? 22.312 -13.141 -9.121 1.00 97.25 92 ASN A N 1
ATOM 692 C CA . ASN A 1 92 ? 23.314 -12.389 -9.872 1.00 97.25 92 ASN A CA 1
ATOM 693 C C . ASN A 1 92 ? 23.669 -11.071 -9.148 1.00 97.25 92 ASN A C 1
ATOM 695 O O . ASN A 1 92 ? 22.766 -10.309 -8.801 1.00 97.25 92 ASN A O 1
ATOM 699 N N . PRO A 1 93 ? 24.963 -10.754 -8.946 1.00 95.12 93 PRO A N 1
ATOM 700 C CA . PRO A 1 93 ? 25.381 -9.573 -8.187 1.00 95.12 93 PRO A CA 1
ATOM 701 C C . PRO A 1 93 ? 25.101 -8.227 -8.876 1.00 95.12 93 PRO A C 1
ATOM 703 O O . PRO A 1 93 ? 25.162 -7.197 -8.209 1.00 95.12 93 PRO A O 1
ATOM 706 N N . LEU A 1 94 ? 24.831 -8.199 -10.186 1.00 95.25 94 LEU A N 1
ATOM 707 C CA . LEU A 1 94 ? 24.567 -6.955 -10.923 1.00 95.25 94 LEU A CA 1
ATOM 708 C C . LEU A 1 94 ? 23.083 -6.554 -10.934 1.00 95.25 94 LEU A C 1
ATOM 710 O O . LEU A 1 94 ? 22.773 -5.400 -11.231 1.00 95.25 94 LEU A O 1
ATOM 714 N N . GLY A 1 95 ? 22.167 -7.475 -10.626 1.00 96.88 95 GLY A N 1
ATOM 715 C CA . GLY A 1 95 ? 20.728 -7.215 -10.642 1.00 96.88 95 GLY A CA 1
ATOM 716 C C . GLY A 1 95 ? 19.891 -8.471 -10.859 1.00 96.88 95 GLY A C 1
ATOM 717 O O . GLY A 1 95 ? 20.424 -9.545 -11.134 1.00 96.88 95 GLY A O 1
ATOM 718 N N . TYR A 1 96 ? 18.570 -8.333 -10.754 1.00 98.62 96 TYR A N 1
ATOM 719 C CA . TYR A 1 96 ? 17.656 -9.469 -10.870 1.00 98.62 96 TYR A CA 1
ATOM 720 C C . TYR A 1 96 ? 17.557 -9.974 -12.318 1.00 98.62 96 TYR A C 1
ATOM 722 O O . TYR A 1 96 ? 17.214 -9.176 -13.191 1.00 98.62 96 TYR A O 1
ATOM 730 N N . PRO A 1 97 ? 17.855 -11.256 -12.601 1.00 98.62 97 PRO A N 1
ATOM 731 C CA . PRO A 1 97 ? 17.897 -11.766 -13.967 1.00 98.62 97 PRO A CA 1
ATOM 732 C C . PRO A 1 97 ? 16.520 -12.149 -14.522 1.00 98.62 97 PRO A C 1
ATOM 734 O O . PRO A 1 97 ? 15.644 -12.599 -13.784 1.00 98.62 97 PRO A O 1
ATOM 737 N N . GLY A 1 98 ? 16.373 -12.056 -15.843 1.00 98.62 98 GLY A N 1
ATOM 738 C CA . GLY A 1 98 ? 15.275 -12.658 -16.600 1.00 98.62 98 GLY A CA 1
ATOM 739 C C . GLY A 1 98 ? 15.142 -12.051 -17.995 1.00 98.62 98 GLY A C 1
ATOM 740 O O . GLY A 1 98 ? 16.119 -11.545 -18.540 1.00 98.62 98 GLY A O 1
ATOM 741 N N . TRP A 1 99 ? 13.948 -12.100 -18.582 1.00 98.88 99 TRP A N 1
ATOM 742 C CA . TRP A 1 99 ? 13.707 -11.713 -19.973 1.00 98.88 99 TRP A CA 1
ATOM 743 C C . TRP A 1 99 ? 12.601 -10.666 -20.105 1.00 98.88 99 TRP A C 1
ATOM 745 O O . TRP A 1 99 ? 11.533 -10.804 -19.517 1.00 98.88 99 TRP A O 1
ATOM 755 N N . ILE A 1 100 ? 12.836 -9.629 -20.908 1.00 98.81 100 ILE A N 1
ATOM 756 C CA . ILE A 1 100 ? 11.851 -8.582 -21.226 1.00 98.81 100 ILE A CA 1
ATOM 757 C C . ILE A 1 100 ? 11.686 -8.499 -22.755 1.00 98.81 100 ILE A C 1
ATOM 759 O O . ILE A 1 100 ? 12.692 -8.581 -23.474 1.00 98.81 100 ILE A O 1
ATOM 763 N N . PRO A 1 101 ? 10.464 -8.302 -23.292 1.00 98.75 101 PRO A N 1
ATOM 764 C CA . PRO A 1 101 ? 10.275 -7.988 -24.704 1.00 98.75 101 PRO A CA 1
ATOM 765 C C . PRO A 1 101 ? 11.047 -6.723 -25.094 1.00 98.75 101 PRO A C 1
ATOM 767 O O . P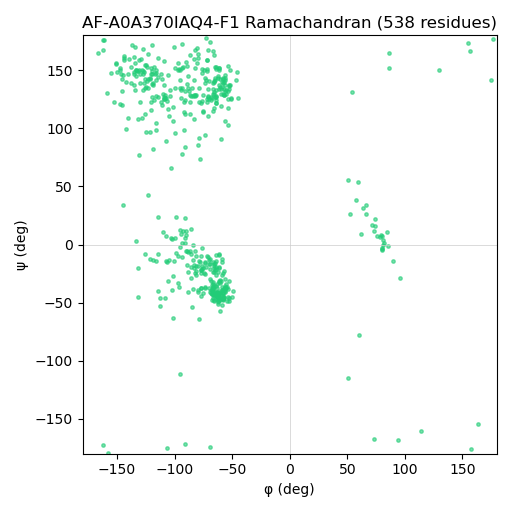RO A 1 101 ? 10.893 -5.663 -24.493 1.00 98.75 101 PRO A O 1
ATOM 770 N N . ARG A 1 102 ? 11.843 -6.782 -26.160 1.00 98.12 102 ARG A N 1
ATOM 771 C CA . ARG A 1 102 ? 12.657 -5.650 -26.633 1.00 98.12 102 ARG A CA 1
ATOM 772 C C . ARG A 1 102 ? 11.821 -4.420 -26.980 1.00 98.12 102 ARG A C 1
ATOM 774 O O . ARG A 1 102 ? 12.327 -3.311 -26.887 1.00 98.12 102 ARG A O 1
ATOM 781 N N . ALA A 1 103 ? 10.552 -4.604 -27.346 1.00 98.06 103 ALA A N 1
ATOM 782 C CA . ALA A 1 103 ? 9.610 -3.513 -27.603 1.00 98.06 103 ALA A CA 1
ATOM 783 C C . ALA A 1 103 ? 9.269 -2.678 -26.350 1.00 98.06 103 ALA A C 1
ATOM 785 O O . ALA A 1 103 ? 8.797 -1.550 -26.483 1.00 98.06 103 ALA A O 1
ATOM 786 N N . GLN A 1 104 ? 9.514 -3.211 -25.150 1.00 98.69 104 GLN A N 1
ATOM 787 C CA . GLN A 1 104 ? 9.320 -2.528 -23.867 1.00 98.69 104 GLN A CA 1
ATOM 788 C C . GLN A 1 104 ? 10.590 -1.835 -23.362 1.00 98.69 104 GLN A C 1
ATOM 790 O O . GLN A 1 104 ? 10.582 -1.255 -22.279 1.00 98.69 104 GLN A O 1
ATOM 795 N N . LEU A 1 105 ? 11.686 -1.908 -24.121 1.00 98.44 105 LEU A N 1
ATOM 796 C CA . LEU A 1 105 ? 12.962 -1.299 -23.778 1.00 98.44 105 LEU A CA 1
ATOM 797 C C . LEU A 1 105 ? 13.344 -0.244 -24.814 1.00 98.44 105 LEU A C 1
ATOM 799 O O . LEU A 1 105 ? 13.102 -0.392 -26.013 1.00 98.44 105 LEU A O 1
ATOM 803 N N . THR A 1 106 ? 14.017 0.801 -24.353 1.00 97.69 106 THR A N 1
ATOM 804 C CA . THR A 1 106 ? 14.607 1.827 -25.210 1.00 97.69 106 THR A CA 1
ATOM 805 C C . THR A 1 106 ? 16.037 2.131 -24.781 1.00 97.69 106 THR A C 1
ATOM 807 O O . THR A 1 106 ? 16.398 2.011 -23.612 1.00 97.69 106 THR A O 1
ATOM 810 N N . THR A 1 107 ? 16.875 2.532 -25.731 1.00 95.56 107 THR A N 1
ATOM 811 C CA . THR A 1 107 ? 18.216 3.057 -25.456 1.00 95.56 107 THR A CA 1
ATOM 812 C C . THR A 1 107 ? 18.193 4.559 -25.684 1.00 95.56 107 THR A C 1
ATOM 814 O O . THR A 1 107 ? 17.857 4.999 -26.784 1.00 95.56 107 THR A O 1
ATOM 817 N N . SER A 1 108 ? 18.566 5.342 -24.676 1.00 94.06 108 SER A N 1
ATOM 818 C CA . SER A 1 108 ? 18.555 6.803 -24.760 1.00 94.06 108 SER A CA 1
ATOM 819 C C . SER A 1 108 ? 19.767 7.379 -24.025 1.00 94.06 108 SER A C 1
ATOM 821 O O . SER A 1 108 ? 19.737 7.468 -22.798 1.00 94.06 108 SER A O 1
ATOM 823 N N . PRO A 1 109 ? 20.846 7.745 -24.748 1.00 92.19 109 PRO A N 1
ATOM 824 C CA . PRO A 1 109 ? 22.024 8.369 -24.143 1.00 92.19 109 PRO A CA 1
ATOM 825 C C . PRO A 1 109 ? 21.690 9.676 -23.412 1.00 92.19 109 PRO A C 1
ATOM 827 O O . PRO A 1 109 ? 22.192 9.916 -22.322 1.00 92.19 109 PRO A O 1
ATOM 830 N N . GLU A 1 110 ? 20.785 10.483 -23.975 1.00 92.19 110 GLU A N 1
ATOM 831 C CA . GLU A 1 110 ? 20.339 11.745 -23.369 1.00 92.19 110 GLU A CA 1
ATOM 832 C C . GLU A 1 110 ? 19.624 11.511 -22.031 1.00 92.19 110 GLU A C 1
ATOM 834 O O . GLU A 1 110 ? 19.873 12.219 -21.059 1.00 92.19 110 GLU A O 1
ATOM 839 N N . PHE A 1 111 ? 18.758 10.493 -21.952 1.00 96.06 111 PHE A N 1
ATOM 840 C CA . PHE A 1 111 ? 18.115 10.121 -20.691 1.00 96.06 111 PHE A CA 1
ATOM 841 C C . PHE A 1 111 ? 19.135 9.567 -19.689 1.00 96.06 111 PHE A C 1
ATOM 843 O O . PHE A 1 111 ? 19.098 9.940 -18.517 1.00 96.06 111 PHE A O 1
ATOM 850 N N . ASP A 1 112 ? 20.070 8.727 -20.148 1.00 94.94 112 ASP A N 1
ATOM 851 C CA . ASP A 1 112 ? 21.114 8.123 -19.313 1.00 94.94 112 ASP A CA 1
ATOM 852 C C . ASP A 1 112 ? 21.970 9.180 -18.602 1.00 94.94 112 ASP A C 1
ATOM 854 O O . ASP A 1 112 ? 22.147 9.115 -17.383 1.00 94.94 112 ASP A O 1
ATOM 858 N N . GLU A 1 113 ? 22.413 10.211 -19.328 1.00 93.56 113 GLU A N 1
ATOM 859 C CA . GLU A 1 113 ? 23.169 11.338 -18.765 1.00 93.56 113 GLU A CA 1
ATOM 860 C C . GLU A 1 113 ? 22.416 12.035 -17.620 1.00 93.56 113 GLU A C 1
ATOM 862 O O . GLU A 1 113 ? 23.018 12.41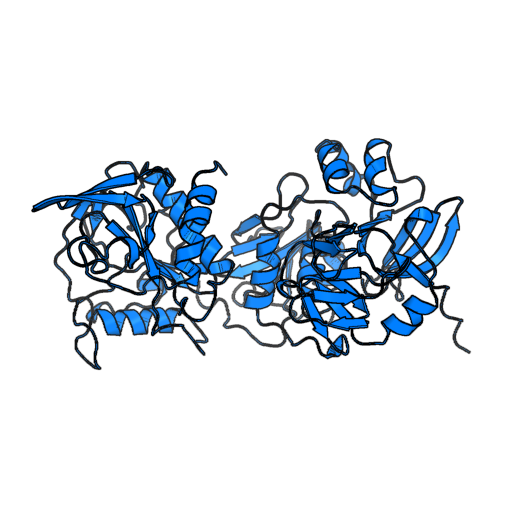0 -16.609 1.00 93.56 113 GLU A O 1
ATOM 867 N N . LEU A 1 114 ? 21.091 12.156 -17.740 1.00 95.69 114 LEU A N 1
ATOM 868 C CA . LEU A 1 114 ? 20.236 12.800 -16.744 1.00 95.69 114 LEU A CA 1
ATOM 869 C C . LEU A 1 114 ? 19.960 11.919 -15.520 1.00 95.69 114 LEU A C 1
ATOM 871 O O . LEU A 1 114 ? 19.656 12.454 -14.453 1.00 95.69 114 LEU A O 1
ATOM 875 N N . THR A 1 115 ? 20.092 10.591 -15.624 1.00 93.00 115 THR A N 1
ATOM 876 C CA . THR A 1 115 ? 19.778 9.671 -14.511 1.00 93.00 115 THR A CA 1
AT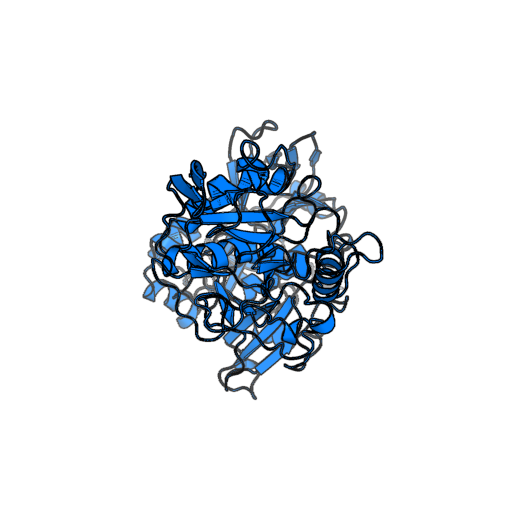OM 877 C C . THR A 1 115 ? 20.679 9.829 -13.283 1.00 93.00 115 THR A C 1
ATOM 879 O O . THR A 1 115 ? 20.309 9.393 -12.195 1.00 93.00 115 THR A O 1
ATOM 882 N N . ASN A 1 116 ? 21.827 10.500 -13.419 1.00 90.94 116 ASN A N 1
ATOM 883 C CA . ASN A 1 116 ? 22.714 10.834 -12.298 1.00 90.94 116 ASN A CA 1
ATOM 884 C C . ASN A 1 116 ? 22.349 12.156 -11.592 1.00 90.94 116 ASN A C 1
ATOM 886 O O . ASN A 1 116 ? 22.998 12.528 -10.610 1.00 90.94 116 ASN A O 1
ATOM 890 N N . GLY A 1 117 ? 21.370 12.896 -12.118 1.00 94.56 117 GLY A N 1
ATOM 891 C CA . GLY A 1 117 ? 20.902 14.165 -11.571 1.00 94.56 117 GLY A CA 1
ATOM 892 C C . GLY A 1 117 ? 19.751 14.019 -10.567 1.00 94.56 117 GLY A C 1
ATOM 893 O O . GLY A 1 117 ? 19.388 12.908 -10.176 1.00 94.56 117 GLY A O 1
ATOM 894 N N . PRO A 1 118 ? 19.149 15.152 -10.155 1.00 97.88 118 PRO A N 1
ATOM 895 C CA . PRO A 1 118 ? 17.948 15.145 -9.333 1.00 97.88 118 PRO A CA 1
ATOM 896 C C . PRO A 1 118 ? 16.802 14.393 -10.010 1.00 97.88 118 PRO A C 1
ATOM 898 O O . PRO A 1 118 ? 16.602 14.513 -11.220 1.00 97.88 118 PRO A O 1
ATOM 901 N N . PHE A 1 119 ? 16.009 13.676 -9.224 1.00 98.38 119 PHE A N 1
ATOM 902 C CA . PHE A 1 119 ? 14.889 12.885 -9.722 1.00 98.38 119 PHE A CA 1
ATOM 903 C C . PHE A 1 119 ? 13.613 13.138 -8.924 1.00 98.38 119 PHE A C 1
ATOM 905 O O . PHE A 1 119 ? 13.637 13.424 -7.727 1.00 98.38 119 PHE A O 1
ATOM 912 N N . ALA A 1 120 ? 12.497 13.014 -9.631 1.00 98.19 120 ALA A N 1
ATOM 913 C CA . ALA A 1 120 ? 11.152 12.936 -9.105 1.00 98.19 120 ALA A CA 1
ATOM 914 C C . ALA A 1 120 ? 10.856 11.477 -8.749 1.00 98.19 120 ALA A C 1
ATOM 916 O O . ALA A 1 120 ? 11.031 10.598 -9.593 1.00 98.19 120 ALA A O 1
ATOM 917 N N . LEU A 1 121 ? 10.410 11.225 -7.522 1.00 98.38 121 LEU A N 1
ATOM 918 C CA . LEU A 1 121 ? 9.955 9.930 -7.028 1.00 98.38 121 LEU A CA 1
ATOM 919 C C . LEU A 1 121 ? 8.446 9.984 -6.785 1.00 98.38 121 LEU A C 1
ATOM 921 O O . LEU A 1 121 ? 7.989 10.763 -5.950 1.00 98.38 121 LEU A O 1
ATOM 925 N N . VAL A 1 122 ? 7.682 9.128 -7.464 1.00 96.75 122 VAL A N 1
ATOM 926 C CA . VAL A 1 122 ? 6.257 8.927 -7.153 1.00 96.75 122 VAL A CA 1
ATOM 927 C C . VAL A 1 122 ? 6.161 8.178 -5.824 1.00 96.75 122 VAL A C 1
ATOM 929 O O . VAL A 1 122 ? 6.551 7.011 -5.756 1.00 96.75 122 VAL A O 1
ATOM 932 N N . ARG A 1 123 ? 5.688 8.839 -4.762 1.00 87.12 123 ARG A N 1
ATOM 933 C CA . ARG A 1 123 ? 5.707 8.283 -3.395 1.00 87.12 123 ARG A CA 1
ATOM 934 C C . ARG A 1 123 ? 4.371 8.406 -2.678 1.00 87.12 123 ARG A C 1
ATOM 936 O O . ARG A 1 123 ? 3.924 7.430 -2.094 1.00 87.12 123 ARG A O 1
ATOM 943 N N . ASP A 1 124 ? 3.728 9.565 -2.750 1.00 76.12 124 ASP A N 1
ATOM 944 C CA . ASP A 1 124 ? 2.578 9.888 -1.888 1.00 76.12 124 ASP A CA 1
ATOM 945 C C . ASP A 1 124 ? 1.223 9.594 -2.560 1.00 76.12 124 ASP A C 1
ATOM 947 O O . ASP A 1 124 ? 0.164 10.006 -2.096 1.00 76.12 124 ASP A O 1
ATOM 951 N N . ILE A 1 125 ? 1.256 8.870 -3.681 1.00 80.50 125 ILE A N 1
ATOM 952 C CA . ILE A 1 125 ? 0.087 8.380 -4.407 1.00 80.50 125 ILE A CA 1
ATOM 953 C C . ILE A 1 125 ? 0.397 7.006 -5.008 1.00 80.50 125 ILE A C 1
ATOM 955 O O . ILE A 1 125 ? 1.526 6.750 -5.427 1.00 80.50 125 ILE A O 1
ATOM 959 N N . ALA A 1 126 ? -0.602 6.121 -5.077 1.00 81.00 126 ALA A N 1
ATOM 960 C CA . ALA A 1 126 ? -0.428 4.771 -5.616 1.00 81.00 126 ALA A CA 1
ATOM 961 C C . ALA A 1 126 ? -0.034 4.772 -7.105 1.00 81.00 126 ALA A C 1
ATOM 963 O O . ALA A 1 126 ? 0.878 4.051 -7.502 1.00 81.00 126 ALA A O 1
ATOM 964 N N . THR A 1 127 ? -0.695 5.585 -7.929 1.00 92.31 127 THR A N 1
ATOM 965 C CA . THR A 1 127 ? -0.358 5.781 -9.346 1.00 92.31 127 THR A CA 1
ATOM 966 C C . THR A 1 127 ? -0.396 7.263 -9.695 1.00 92.31 127 THR A C 1
ATOM 968 O O . THR A 1 127 ? -1.167 8.030 -9.117 1.00 92.31 127 THR A O 1
ATOM 971 N N . ALA A 1 128 ? 0.442 7.677 -10.641 1.00 93.06 128 ALA A N 1
ATOM 972 C CA . ALA A 1 128 ? 0.475 9.040 -11.156 1.00 93.06 128 ALA A CA 1
ATOM 973 C C . ALA A 1 128 ? 0.329 9.027 -12.677 1.00 93.06 128 ALA A C 1
ATOM 975 O O . ALA A 1 128 ? 0.879 8.163 -13.352 1.00 93.06 128 ALA A O 1
ATOM 976 N N . TRP A 1 129 ? -0.384 10.004 -13.229 1.00 97.25 129 TRP A N 1
ATOM 977 C CA . TRP A 1 129 ? -0.399 10.223 -14.672 1.00 97.25 129 TRP A CA 1
ATOM 978 C C . TRP A 1 129 ? 0.776 11.116 -15.063 1.00 97.25 129 TRP A C 1
ATOM 980 O O . TRP A 1 129 ? 0.963 12.190 -14.495 1.00 97.25 129 TRP A O 1
ATOM 990 N N . LEU A 1 130 ? 1.553 10.680 -16.051 1.00 98.12 130 LEU A N 1
ATOM 991 C CA . LEU A 1 130 ? 2.380 11.568 -16.856 1.00 98.12 130 LEU A CA 1
ATOM 992 C C . LEU A 1 130 ? 1.473 12.345 -17.801 1.00 98.12 130 LEU A C 1
ATOM 994 O O . LEU A 1 130 ? 0.563 11.768 -18.396 1.00 98.12 130 LEU A O 1
ATOM 998 N N . HIS A 1 131 ? 1.756 13.631 -17.968 1.00 97.50 131 HIS A N 1
ATOM 999 C CA . HIS A 1 131 ? 1.000 14.523 -18.833 1.00 97.50 131 HIS A CA 1
ATOM 1000 C C . HIS A 1 131 ? 1.861 15.116 -19.946 1.00 97.50 131 HIS A C 1
ATOM 1002 O O . HIS A 1 131 ? 3.050 15.389 -19.749 1.00 97.50 131 HIS A O 1
ATOM 1008 N N . ASP A 1 132 ? 1.247 15.341 -21.106 1.00 96.81 132 ASP A N 1
ATOM 1009 C CA . ASP A 1 132 ? 1.882 16.006 -22.249 1.00 96.81 132 ASP A CA 1
ATOM 1010 C C . ASP A 1 132 ? 1.925 17.540 -22.093 1.00 96.81 132 ASP A C 1
ATOM 1012 O O . ASP A 1 132 ? 2.710 18.213 -22.763 1.00 96.81 132 ASP A O 1
ATOM 1016 N N . ASP A 1 133 ? 1.156 18.098 -21.151 1.00 94.75 133 ASP A N 1
ATOM 1017 C CA . ASP A 1 133 ? 1.080 19.535 -20.887 1.00 94.75 133 ASP A CA 1
ATOM 1018 C C . ASP A 1 133 ? 1.307 19.906 -19.399 1.00 94.75 133 ASP A C 1
ATOM 1020 O O . ASP A 1 133 ? 0.964 19.137 -18.497 1.00 94.75 133 ASP A O 1
ATOM 1024 N N . PRO A 1 134 ? 1.851 21.108 -19.108 1.00 92.75 134 PRO A N 1
ATOM 1025 C CA . PRO A 1 134 ? 2.110 21.574 -17.738 1.00 92.75 134 PRO A CA 1
ATOM 1026 C C . PRO A 1 134 ? 0.851 21.931 -16.929 1.00 92.75 134 PRO A C 1
ATOM 1028 O O . PRO A 1 134 ? 0.951 22.204 -15.731 1.00 92.75 134 PRO A O 1
ATOM 1031 N N . GLY A 1 135 ? -0.313 22.002 -17.576 1.00 92.81 135 GLY A N 1
ATOM 1032 C CA . GLY A 1 135 ? -1.617 22.200 -16.949 1.00 92.81 135 GLY A CA 1
ATOM 1033 C C . GLY A 1 135 ? -2.233 20.912 -16.399 1.00 92.81 135 GLY A C 1
ATOM 1034 O O . GLY A 1 135 ? -3.242 21.005 -15.706 1.00 92.81 135 GLY A O 1
ATOM 1035 N N . LEU A 1 136 ? -1.605 19.751 -16.638 1.00 90.38 136 LEU A N 1
ATOM 1036 C CA . LEU A 1 136 ? -2.041 18.432 -16.165 1.00 90.38 136 LEU A CA 1
ATOM 1037 C C . LEU A 1 136 ? -3.400 17.996 -16.748 1.00 90.38 136 LEU A C 1
ATOM 1039 O O . LEU A 1 136 ? -4.164 17.273 -16.104 1.00 90.38 136 LEU A O 1
ATOM 1043 N N . CYS A 1 137 ? -3.716 18.425 -17.973 1.00 93.06 137 CYS A N 1
ATOM 1044 C CA . CYS A 1 137 ? -5.000 18.143 -18.620 1.00 93.06 137 CYS A CA 1
ATOM 1045 C C . CYS A 1 137 ? -4.942 16.930 -19.562 1.00 93.06 137 CYS A C 1
ATOM 1047 O O . CYS A 1 137 ? -5.898 16.159 -19.628 1.00 93.06 137 CYS A O 1
ATOM 1049 N N . ASP A 1 138 ? -3.830 16.752 -20.269 1.00 95.81 138 ASP A N 1
ATOM 1050 C CA . ASP A 1 138 ? -3.625 15.743 -21.304 1.00 95.81 138 ASP A CA 1
ATOM 1051 C C . ASP A 1 138 ? -2.808 14.581 -20.743 1.00 95.81 138 ASP A C 1
ATOM 1053 O O . ASP A 1 138 ? -1.623 14.726 -20.439 1.00 95.81 138 ASP A O 1
ATOM 1057 N N . ARG A 1 139 ? -3.473 13.450 -20.498 1.00 96.94 139 ARG A N 1
ATOM 1058 C CA . ARG A 1 139 ? -2.887 12.265 -19.861 1.00 96.94 139 ARG A CA 1
ATOM 1059 C C . ARG A 1 139 ? -2.174 11.408 -20.900 1.00 96.94 139 ARG A C 1
ATOM 1061 O O . ARG A 1 139 ? -2.782 10.986 -21.876 1.00 96.94 139 ARG A O 1
ATOM 1068 N N . HIS A 1 140 ? -0.922 11.078 -20.616 1.00 96.25 140 HIS A N 1
ATOM 1069 C CA . HIS A 1 140 ? -0.054 10.299 -21.488 1.00 96.25 140 HIS A CA 1
ATOM 1070 C C . HIS A 1 140 ? 0.051 8.831 -21.053 1.00 96.25 140 HIS A C 1
ATOM 1072 O O . HIS A 1 140 ? -0.354 7.926 -21.776 1.00 96.25 140 HIS A O 1
ATOM 1078 N N . LEU A 1 141 ? 0.600 8.591 -19.859 1.00 97.38 141 LEU A N 1
ATOM 1079 C CA . LEU A 1 141 ? 0.881 7.254 -19.332 1.00 97.38 141 LEU A CA 1
ATOM 1080 C C . LEU A 1 141 ? 0.684 7.245 -17.819 1.00 97.38 141 LEU A C 1
ATOM 1082 O O . LEU A 1 141 ? 1.204 8.117 -17.125 1.00 97.38 141 LEU A O 1
ATOM 1086 N N . GLU A 1 142 ? -0.037 6.255 -17.308 1.00 97.81 142 GLU A N 1
ATOM 1087 C CA . GLU A 1 142 ? -0.127 6.014 -15.872 1.00 97.81 142 GLU A CA 1
ATOM 1088 C C . GLU A 1 142 ? 1.098 5.223 -15.404 1.00 97.81 142 GLU A C 1
ATOM 1090 O O . GLU A 1 142 ? 1.431 4.182 -15.967 1.00 97.81 142 GLU A O 1
ATOM 1095 N N . ILE A 1 143 ? 1.776 5.720 -14.374 1.00 98.44 143 ILE A N 1
ATOM 1096 C CA . ILE A 1 143 ? 2.986 5.133 -13.800 1.00 98.44 143 ILE A CA 1
ATOM 1097 C C . ILE A 1 143 ? 2.774 4.779 -12.328 1.00 98.44 143 ILE A C 1
ATOM 1099 O O . ILE A 1 143 ? 1.979 5.396 -11.616 1.00 98.44 143 ILE A O 1
ATOM 1103 N N . SER A 1 144 ? 3.502 3.764 -11.869 1.00 98.38 144 SER A N 1
ATOM 1104 C CA . SER A 1 144 ? 3.417 3.247 -10.503 1.00 98.38 144 SER A CA 1
ATOM 1105 C C . SER A 1 144 ? 4.122 4.152 -9.493 1.00 98.38 144 SER A C 1
ATOM 1107 O O . SER A 1 144 ? 5.165 4.737 -9.799 1.00 98.38 144 SER A O 1
ATOM 1109 N N . ALA A 1 145 ? 3.647 4.152 -8.246 1.00 95.19 145 ALA A N 1
ATOM 1110 C CA . ALA A 1 145 ? 4.479 4.475 -7.091 1.00 95.19 145 ALA A CA 1
ATOM 1111 C C . ALA A 1 145 ? 5.824 3.730 -7.158 1.00 95.19 145 ALA A C 1
ATOM 1113 O O . ALA A 1 145 ? 5.895 2.584 -7.608 1.00 95.19 145 ALA A O 1
ATOM 1114 N N . GLY A 1 146 ? 6.891 4.405 -6.743 1.00 97.31 146 GLY A N 1
ATOM 1115 C CA . GLY A 1 146 ? 8.273 3.949 -6.871 1.00 97.31 146 GLY A CA 1
ATOM 1116 C C . GLY A 1 146 ? 8.975 4.361 -8.162 1.00 97.31 146 GLY A C 1
ATOM 1117 O O . GLY A 1 146 ? 10.204 4.326 -8.195 1.00 97.31 146 GLY A O 1
ATOM 1118 N N . THR A 1 147 ? 8.240 4.823 -9.180 1.00 98.69 147 THR A N 1
ATOM 1119 C CA . THR A 1 147 ? 8.834 5.326 -10.428 1.00 98.69 147 THR A CA 1
ATOM 1120 C C . THR A 1 147 ? 9.733 6.534 -10.155 1.00 98.69 147 THR A C 1
ATOM 1122 O O . THR A 1 147 ? 9.337 7.457 -9.433 1.00 98.69 147 THR A O 1
ATOM 1125 N N . ARG A 1 148 ? 10.934 6.535 -10.752 1.00 98.12 148 ARG A N 1
ATOM 1126 C CA . ARG A 1 148 ? 11.937 7.602 -10.638 1.00 98.12 148 ARG A CA 1
ATOM 1127 C C . ARG A 1 148 ? 12.258 8.175 -12.009 1.00 98.12 148 ARG A C 1
ATOM 1129 O O . ARG A 1 148 ? 12.713 7.445 -12.881 1.00 98.12 148 ARG A O 1
ATOM 1136 N N . LEU A 1 149 ? 12.075 9.481 -12.184 1.00 98.56 149 LEU A N 1
ATOM 1137 C CA . LEU A 1 149 ? 12.377 10.161 -13.447 1.00 98.56 149 LEU A CA 1
ATOM 1138 C C . LEU A 1 149 ? 13.238 11.411 -13.213 1.00 98.56 149 LEU A C 1
ATOM 1140 O O . LEU A 1 149 ? 12.966 12.150 -12.264 1.00 98.56 149 LEU A O 1
ATOM 1144 N N . PRO A 1 150 ? 14.256 11.690 -14.052 1.00 98.44 150 PRO A N 1
ATOM 1145 C CA . PRO A 1 150 ? 15.083 12.886 -13.908 1.00 98.44 150 PRO A CA 1
ATOM 1146 C C . PRO A 1 150 ? 14.258 14.173 -13.990 1.00 98.44 150 PRO A C 1
ATOM 1148 O O . PRO A 1 150 ? 13.408 14.316 -14.870 1.00 98.44 150 PRO A O 1
ATOM 1151 N N . VAL A 1 151 ? 14.521 15.129 -13.100 1.00 98.25 151 VAL A N 1
ATOM 1152 C CA . VAL A 1 151 ? 13.824 16.423 -13.076 1.00 98.25 151 VAL A CA 1
ATOM 1153 C C . VAL A 1 151 ? 14.454 17.382 -14.077 1.00 98.25 151 VAL A C 1
ATOM 1155 O O . VAL A 1 151 ? 15.654 17.641 -14.042 1.00 98.25 151 VAL A O 1
ATOM 1158 N N . LEU A 1 152 ? 13.613 17.973 -14.923 1.00 97.50 152 LEU A N 1
ATOM 1159 C CA . LEU A 1 152 ? 13.990 19.018 -15.877 1.00 97.50 152 LEU A CA 1
ATOM 1160 C C . LEU A 1 152 ? 13.587 20.416 -15.393 1.00 97.50 152 LEU A C 1
ATOM 1162 O O . LEU A 1 152 ? 14.214 21.411 -15.752 1.00 97.50 152 LEU A O 1
ATOM 1166 N N . GLY A 1 153 ? 12.547 20.507 -14.564 1.00 94.94 153 GLY A N 1
ATOM 1167 C CA . GLY A 1 153 ? 12.079 21.768 -14.001 1.00 94.94 153 GLY A CA 1
ATOM 1168 C C . GLY A 1 153 ? 10.827 21.601 -13.149 1.00 94.94 153 GLY A C 1
ATOM 1169 O O . GLY A 1 153 ? 10.263 20.515 -13.046 1.00 94.94 153 GLY A O 1
ATOM 1170 N N . ARG A 1 154 ? 10.369 22.692 -12.535 1.00 90.56 154 ARG A N 1
ATOM 1171 C CA . ARG A 1 154 ? 9.169 22.709 -11.692 1.00 90.56 154 ARG A CA 1
ATOM 1172 C C . ARG A 1 154 ? 8.393 24.010 -11.887 1.00 90.56 154 ARG A C 1
ATOM 1174 O O . ARG A 1 154 ? 8.986 25.082 -11.978 1.00 90.56 154 ARG A O 1
ATOM 1181 N N . THR A 1 155 ? 7.070 23.906 -11.929 1.00 87.56 155 THR A N 1
ATOM 1182 C CA . THR A 1 155 ? 6.123 25.021 -11.793 1.00 87.56 155 THR A CA 1
ATOM 1183 C C . THR A 1 155 ? 5.454 24.958 -10.414 1.00 87.56 155 THR A C 1
ATOM 1185 O O . THR A 1 155 ? 5.798 24.114 -9.587 1.00 87.56 155 THR A O 1
ATOM 1188 N N . GLY A 1 156 ? 4.488 25.838 -10.132 1.00 77.25 156 GLY A N 1
ATOM 1189 C CA . GLY A 1 156 ? 3.767 25.806 -8.854 1.00 77.25 156 GLY A CA 1
ATOM 1190 C C . GLY A 1 156 ? 3.081 24.462 -8.562 1.00 77.25 156 GLY A C 1
ATOM 1191 O O . GLY A 1 156 ? 3.134 23.997 -7.429 1.00 77.25 156 GLY A O 1
ATOM 1192 N N . GLN A 1 157 ? 2.497 23.822 -9.582 1.00 83.00 157 GLN A N 1
ATOM 1193 C CA . GLN A 1 157 ? 1.666 22.614 -9.432 1.00 83.00 157 GLN A CA 1
ATOM 1194 C C . GLN A 1 157 ? 2.206 21.371 -10.153 1.00 83.00 157 GLN A C 1
ATOM 1196 O O . GLN A 1 157 ? 1.729 20.272 -9.892 1.00 83.00 157 GLN A O 1
ATOM 1201 N N . ALA A 1 158 ? 3.186 21.522 -11.050 1.00 92.00 158 ALA A N 1
ATOM 1202 C CA . ALA A 1 158 ? 3.671 20.428 -11.886 1.00 92.00 158 ALA A CA 1
ATOM 1203 C C . ALA A 1 158 ? 5.201 20.336 -11.905 1.00 92.00 158 ALA A C 1
ATOM 1205 O O . ALA A 1 158 ? 5.909 21.343 -11.822 1.00 92.00 158 ALA A O 1
ATOM 1206 N N . ILE A 1 159 ? 5.715 19.121 -12.061 1.00 97.25 159 ILE A N 1
ATOM 1207 C CA . ILE A 1 159 ? 7.142 18.818 -12.180 1.00 97.25 159 ILE A CA 1
ATOM 1208 C C . ILE A 1 159 ? 7.391 18.326 -13.600 1.00 97.25 159 ILE A C 1
ATOM 1210 O O . ILE A 1 159 ? 6.775 17.353 -14.028 1.00 97.25 159 ILE A O 1
ATOM 1214 N N . SER A 1 160 ? 8.282 18.996 -14.328 1.00 98.31 160 SER A N 1
ATOM 1215 C CA . SER A 1 160 ? 8.732 18.521 -15.633 1.00 98.31 160 SER A CA 1
ATOM 1216 C C . SER A 1 160 ? 9.803 17.460 -15.442 1.00 98.31 160 SER A C 1
ATOM 1218 O O . SER A 1 160 ? 10.788 17.694 -14.735 1.00 98.31 160 SER A O 1
ATOM 1220 N N . VAL A 1 161 ? 9.625 16.318 -16.094 1.00 98.56 161 VAL A N 1
ATOM 1221 C CA . VAL A 1 161 ? 10.516 15.165 -15.998 1.00 98.56 161 VAL A CA 1
ATOM 1222 C C . VAL A 1 161 ? 10.953 14.687 -17.375 1.00 98.56 161 VAL A C 1
ATOM 1224 O O . VAL A 1 161 ? 10.198 14.771 -18.346 1.00 98.56 161 VAL A O 1
ATOM 1227 N N . ALA A 1 162 ? 12.182 14.185 -17.459 1.00 98.25 162 ALA A N 1
ATOM 1228 C CA . ALA A 1 162 ? 12.663 13.476 -18.634 1.00 98.25 162 ALA A CA 1
ATOM 1229 C C . ALA A 1 162 ? 11.997 12.098 -18.716 1.00 98.25 162 ALA A C 1
ATOM 1231 O O . ALA A 1 162 ? 11.657 11.506 -17.691 1.00 98.25 162 ALA A O 1
ATOM 1232 N N . THR A 1 163 ? 11.840 11.574 -19.928 1.00 97.62 163 THR A N 1
ATOM 1233 C CA . THR A 1 163 ? 11.303 10.229 -20.159 1.00 97.62 163 THR A CA 1
ATOM 1234 C C . THR A 1 163 ? 12.279 9.384 -20.980 1.00 97.62 163 THR A C 1
ATOM 1236 O O . THR A 1 163 ? 13.059 9.948 -21.752 1.00 97.62 163 THR A O 1
ATOM 1239 N N . PRO A 1 164 ? 12.264 8.044 -20.839 1.00 95.19 164 PRO A N 1
ATOM 1240 C CA . PRO A 1 164 ? 13.144 7.146 -21.592 1.00 95.19 164 PRO A CA 1
ATOM 1241 C C . PRO A 1 164 ? 13.024 7.314 -23.105 1.00 95.19 164 PRO A C 1
ATOM 1243 O O . PRO A 1 164 ? 14.023 7.245 -23.826 1.00 95.19 164 PRO A O 1
ATOM 1246 N N . ARG A 1 165 ? 11.800 7.558 -23.586 1.00 88.56 165 ARG A N 1
ATOM 1247 C CA . ARG A 1 165 ? 11.495 7.784 -24.994 1.00 88.56 165 ARG A CA 1
ATOM 1248 C C . ARG A 1 165 ? 10.761 9.108 -25.191 1.00 88.56 165 ARG A C 1
ATOM 1250 O O . ARG A 1 165 ? 9.538 9.178 -25.129 1.00 88.56 165 ARG A O 1
ATOM 1257 N N . GLY A 1 166 ? 11.517 10.143 -25.550 1.00 79.50 166 GLY A N 1
ATOM 1258 C CA . GLY A 1 166 ? 10.972 11.389 -26.088 1.00 79.50 166 GLY A CA 1
ATOM 1259 C C . GLY A 1 166 ? 11.169 12.612 -25.197 1.00 79.50 166 GLY A C 1
ATOM 1260 O O . GLY A 1 166 ? 12.072 12.676 -24.370 1.00 79.50 166 GLY A O 1
ATOM 1261 N N . GLY A 1 167 ? 10.349 13.633 -25.453 1.00 87.56 167 GLY A N 1
ATOM 1262 C CA . GLY A 1 167 ? 10.435 14.930 -24.787 1.00 87.56 167 GLY A CA 1
ATOM 1263 C C . GLY A 1 167 ? 9.950 14.920 -23.330 1.00 87.56 167 GLY A C 1
ATOM 1264 O O . GLY A 1 167 ? 9.464 13.899 -22.834 1.00 87.56 167 GLY A O 1
ATOM 1265 N N . PRO A 1 168 ? 10.048 16.073 -22.645 1.00 95.69 168 PRO A N 1
ATOM 1266 C CA . PRO A 1 168 ? 9.592 16.214 -21.269 1.00 95.69 168 PRO A CA 1
ATOM 1267 C C . PRO A 1 168 ? 8.116 15.837 -21.109 1.00 95.69 168 PRO A C 1
ATOM 1269 O O . PRO A 1 168 ? 7.292 16.106 -21.987 1.00 95.69 168 PRO A O 1
ATOM 1272 N N . LYS A 1 169 ? 7.787 15.262 -19.954 1.00 97.94 169 LYS A N 1
ATOM 1273 C CA . LYS A 1 169 ? 6.416 15.067 -19.464 1.00 97.94 169 LYS A CA 1
ATOM 1274 C C . LYS A 1 169 ? 6.230 15.801 -18.145 1.00 97.94 169 LYS A C 1
ATOM 1276 O O . LYS A 1 169 ? 7.194 16.313 -17.575 1.00 97.94 169 LYS A O 1
ATOM 1281 N N . TRP A 1 170 ? 4.994 15.858 -17.670 1.00 98.31 170 TRP A N 1
ATOM 1282 C CA . TRP A 1 170 ? 4.628 16.578 -16.456 1.00 98.31 170 TRP A CA 1
ATOM 1283 C C . TRP A 1 170 ? 3.947 15.659 -15.448 1.00 98.31 170 TRP A C 1
ATOM 1285 O O . TRP A 1 170 ? 3.067 14.884 -15.808 1.00 98.31 170 TRP A O 1
ATOM 1295 N N . LEU A 1 171 ? 4.361 15.758 -14.188 1.00 97.00 171 LEU A N 1
ATOM 1296 C CA . LEU A 1 171 ? 3.737 15.093 -13.045 1.00 97.00 171 LEU A CA 1
ATOM 1297 C C . LEU A 1 171 ? 3.084 16.127 -12.131 1.00 97.00 171 LEU A C 1
ATOM 1299 O O . LEU A 1 171 ? 3.617 17.225 -11.969 1.00 97.00 171 LEU A O 1
ATOM 1303 N N . ASP A 1 172 ? 1.974 15.761 -11.493 1.00 89.81 172 ASP A N 1
ATOM 1304 C CA . ASP A 1 172 ? 1.397 16.544 -10.398 1.00 89.81 172 ASP A CA 1
ATOM 1305 C C . ASP A 1 172 ? 2.356 16.548 -9.198 1.00 89.81 172 ASP A C 1
ATOM 1307 O O . ASP A 1 172 ? 2.785 15.494 -8.723 1.00 89.81 172 ASP A O 1
ATOM 1311 N N . ALA A 1 173 ? 2.693 17.737 -8.699 1.00 83.19 173 ALA A N 1
ATOM 1312 C CA . ALA A 1 173 ? 3.639 17.891 -7.601 1.00 83.19 173 ALA A CA 1
ATOM 1313 C C . ALA A 1 173 ? 3.133 17.330 -6.256 1.00 83.19 173 ALA A C 1
ATOM 1315 O O . ALA A 1 173 ? 3.941 17.169 -5.349 1.00 83.19 173 ALA A O 1
ATOM 1316 N N . ARG A 1 174 ? 1.831 17.047 -6.098 1.00 80.75 174 ARG A N 1
ATOM 1317 C CA . ARG A 1 174 ? 1.245 16.548 -4.836 1.00 80.75 174 ARG A CA 1
ATOM 1318 C C . ARG A 1 174 ? 1.564 15.085 -4.529 1.00 80.75 174 ARG A C 1
ATOM 1320 O O . ARG A 1 174 ? 1.514 14.702 -3.370 1.00 80.75 174 ARG A O 1
ATOM 1327 N N . GLY A 1 175 ? 1.854 14.271 -5.545 1.00 75.69 175 GLY A N 1
ATOM 1328 C CA . GLY A 1 175 ? 2.150 12.839 -5.381 1.00 75.69 175 GLY A CA 1
ATOM 1329 C C . GLY A 1 175 ? 3.637 12.491 -5.478 1.00 75.69 175 GLY A C 1
ATOM 1330 O O . GLY A 1 175 ? 3.994 11.310 -5.535 1.00 75.69 175 GLY A O 1
ATOM 1331 N N . VAL A 1 176 ? 4.500 13.505 -5.586 1.00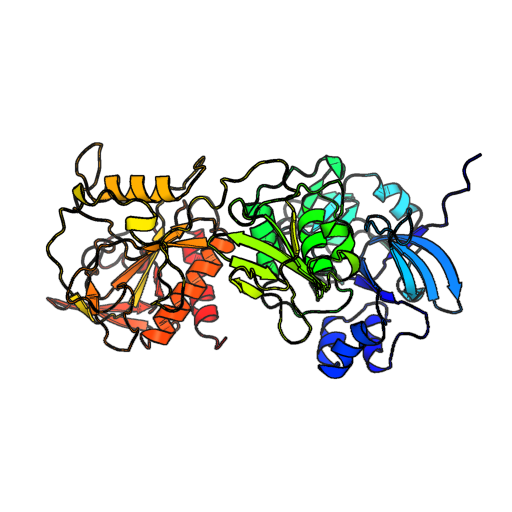 86.69 176 VAL A N 1
ATOM 1332 C CA . VAL A 1 176 ? 5.887 13.355 -6.024 1.00 86.69 176 VAL A CA 1
ATOM 1333 C C . VAL A 1 176 ? 6.834 14.134 -5.129 1.00 86.69 176 VAL A C 1
ATOM 1335 O O . VAL A 1 176 ? 6.667 15.331 -4.912 1.00 86.69 176 VAL A O 1
ATOM 1338 N N . GLU A 1 177 ? 7.907 13.466 -4.730 1.00 89.75 177 GLU A N 1
ATOM 1339 C CA . GLU A 1 177 ? 9.023 14.077 -4.018 1.00 89.75 177 GLU A CA 1
ATOM 1340 C C . GLU A 1 177 ? 10.233 14.237 -4.926 1.00 89.75 177 GLU A C 1
ATOM 1342 O O . GLU A 1 177 ? 10.494 13.395 -5.785 1.00 89.75 177 GLU A O 1
ATOM 1347 N N . ILE A 1 178 ? 10.997 15.310 -4.729 1.00 94.44 178 ILE A N 1
ATOM 1348 C CA . ILE A 1 178 ? 12.224 15.556 -5.492 1.00 94.44 178 ILE A CA 1
ATOM 1349 C C . ILE A 1 178 ? 13.427 15.369 -4.581 1.00 94.44 178 ILE A C 1
ATOM 1351 O O . ILE A 1 178 ? 13.564 16.058 -3.571 1.00 94.44 178 ILE A O 1
ATOM 1355 N N . TYR A 1 179 ? 14.347 14.510 -5.004 1.00 94.56 179 TYR A N 1
ATOM 1356 C CA . TYR A 1 179 ? 15.622 14.298 -4.330 1.00 94.56 179 TYR A CA 1
ATOM 1357 C C . TYR A 1 179 ? 16.773 14.602 -5.278 1.00 94.56 179 TYR A C 1
ATOM 1359 O O . TYR A 1 179 ? 16.703 14.309 -6.470 1.00 94.56 179 TYR A O 1
ATOM 1367 N N . ALA A 1 180 ? 17.856 15.179 -4.753 1.00 95.06 180 ALA A N 1
ATOM 1368 C CA . ALA A 1 180 ? 19.061 15.387 -5.548 1.00 95.06 180 ALA A CA 1
ATOM 1369 C C . ALA A 1 180 ? 19.801 14.062 -5.786 1.00 95.06 180 ALA A C 1
ATOM 1371 O O . ALA A 1 180 ? 20.339 13.851 -6.871 1.00 95.06 180 ALA A O 1
ATOM 1372 N N . LYS A 1 181 ? 19.819 13.170 -4.786 1.00 93.56 181 LYS A N 1
ATOM 1373 C CA . LYS A 1 181 ? 20.413 11.828 -4.850 1.00 93.56 181 LYS A CA 1
ATOM 1374 C C . LYS A 1 181 ? 19.590 10.826 -4.047 1.00 93.56 181 LYS A C 1
ATOM 1376 O O . LYS A 1 181 ? 18.892 11.186 -3.107 1.00 93.56 181 LYS A O 1
ATOM 1381 N N . ALA A 1 182 ? 19.732 9.536 -4.359 1.00 90.00 182 ALA A N 1
ATOM 1382 C CA . ALA A 1 182 ? 19.030 8.471 -3.636 1.00 90.00 182 ALA A CA 1
ATOM 1383 C C . ALA A 1 182 ? 19.395 8.417 -2.141 1.00 90.00 182 ALA A C 1
ATOM 1385 O O . ALA A 1 182 ? 18.555 8.065 -1.321 1.00 90.00 182 ALA A O 1
ATOM 1386 N N . THR A 1 183 ? 20.621 8.808 -1.785 1.00 91.31 183 THR A N 1
ATOM 1387 C CA . THR A 1 183 ? 21.089 8.908 -0.393 1.00 91.31 183 THR A CA 1
ATOM 1388 C C . THR A 1 183 ? 20.455 10.054 0.392 1.00 91.31 183 THR A C 1
ATOM 1390 O O . THR A 1 183 ? 20.600 10.085 1.610 1.00 91.31 183 THR A O 1
ATOM 1393 N N . ASP A 1 184 ? 19.787 10.987 -0.289 1.00 91.81 184 ASP A N 1
ATOM 1394 C CA . ASP A 1 184 ? 19.129 12.135 0.338 1.00 91.81 184 ASP A CA 1
ATOM 1395 C C . ASP A 1 184 ? 17.689 11.805 0.762 1.00 91.81 184 ASP A C 1
ATOM 1397 O O . ASP A 1 184 ? 17.042 12.620 1.419 1.00 91.81 184 ASP A O 1
ATOM 1401 N N . ILE A 1 185 ? 17.179 10.617 0.403 1.00 91.06 185 ILE A N 1
ATOM 1402 C CA . ILE A 1 185 ? 15.892 10.129 0.901 1.00 91.06 185 ILE A CA 1
ATOM 1403 C C . ILE A 1 185 ? 16.021 9.944 2.423 1.00 91.06 185 ILE A C 1
ATOM 1405 O O . ILE A 1 185 ? 16.904 9.201 2.873 1.00 91.06 185 ILE A O 1
ATOM 1409 N N . PRO A 1 186 ? 15.187 10.624 3.232 1.00 84.69 186 PRO A N 1
ATOM 1410 C CA . PRO A 1 186 ? 15.288 10.550 4.680 1.00 84.69 186 PRO A CA 1
ATOM 1411 C C . PRO A 1 186 ? 14.993 9.133 5.169 1.00 84.69 186 PRO A C 1
ATOM 1413 O O . PRO A 1 186 ? 14.224 8.392 4.559 1.00 84.69 186 PRO A O 1
ATOM 1416 N N . GLN A 1 187 ? 15.600 8.764 6.297 1.00 83.88 187 GLN A N 1
ATOM 1417 C CA . GLN A 1 187 ? 15.262 7.506 6.956 1.00 83.88 187 GLN A CA 1
ATOM 1418 C C . GLN A 1 187 ? 13.797 7.558 7.416 1.00 83.88 187 GLN A C 1
ATOM 1420 O O . GLN A 1 187 ? 13.436 8.522 8.096 1.00 83.88 187 GLN A O 1
ATOM 1425 N N . PRO A 1 188 ? 12.974 6.556 7.071 1.00 85.06 188 PRO A N 1
ATOM 1426 C CA . PRO A 1 188 ? 11.563 6.561 7.421 1.00 85.06 188 PRO A CA 1
ATOM 1427 C C . PRO A 1 188 ? 11.350 6.267 8.905 1.00 85.06 188 PRO A C 1
ATOM 1429 O O . PRO A 1 188 ? 12.093 5.498 9.524 1.00 85.06 188 PRO A O 1
ATOM 1432 N N . ALA A 1 189 ? 10.278 6.826 9.454 1.00 78.19 189 ALA A N 1
ATOM 1433 C CA . ALA A 1 189 ? 9.610 6.277 10.619 1.00 78.19 189 ALA A CA 1
ATOM 1434 C C . ALA A 1 189 ? 8.704 5.105 10.202 1.00 78.19 189 ALA A C 1
ATOM 1436 O O . ALA A 1 189 ? 8.333 4.949 9.038 1.00 78.19 189 ALA A O 1
ATOM 1437 N N . ALA A 1 190 ? 8.281 4.291 11.171 1.00 76.75 190 ALA A N 1
ATOM 1438 C CA . ALA A 1 190 ? 7.327 3.211 10.915 1.00 76.75 190 ALA A CA 1
ATOM 1439 C C . ALA A 1 190 ? 6.014 3.716 10.286 1.00 76.75 190 ALA A C 1
ATOM 1441 O O . ALA A 1 190 ? 5.466 3.066 9.398 1.00 76.75 190 ALA A O 1
ATOM 1442 N N . ALA A 1 191 ? 5.543 4.894 10.707 1.00 70.31 191 ALA A N 1
ATOM 1443 C CA . ALA A 1 191 ? 4.330 5.514 10.181 1.00 70.31 191 ALA A CA 1
ATOM 1444 C C . ALA A 1 191 ? 4.419 5.820 8.676 1.00 70.31 191 ALA A C 1
ATOM 1446 O O . ALA A 1 191 ? 3.410 5.695 7.985 1.00 70.31 191 ALA A O 1
ATOM 1447 N N . ASP A 1 192 ? 5.610 6.143 8.159 1.00 76.56 192 ASP A N 1
ATOM 1448 C CA . ASP A 1 192 ? 5.814 6.397 6.730 1.00 76.56 192 ASP A CA 1
ATOM 1449 C C . ASP A 1 192 ? 5.616 5.105 5.925 1.00 76.56 192 ASP A C 1
ATOM 1451 O O . ASP A 1 192 ? 4.838 5.074 4.972 1.00 76.56 192 ASP A O 1
ATOM 1455 N N . LEU A 1 193 ? 6.240 4.005 6.376 1.00 85.44 193 LEU A N 1
ATOM 1456 C CA . LEU A 1 193 ? 6.097 2.690 5.741 1.00 85.44 193 LEU A CA 1
ATOM 1457 C C . LEU A 1 193 ? 4.641 2.213 5.759 1.00 85.44 193 LEU A C 1
ATOM 1459 O O . LEU A 1 193 ? 4.123 1.740 4.749 1.00 85.44 193 LEU A O 1
ATOM 1463 N N . VAL A 1 194 ? 3.974 2.345 6.910 1.00 79.12 194 VAL A N 1
ATOM 1464 C CA . VAL A 1 194 ? 2.570 1.951 7.084 1.00 79.12 194 VAL A CA 1
ATOM 1465 C C . VAL A 1 194 ? 1.651 2.819 6.224 1.00 79.12 194 VAL A C 1
ATOM 1467 O O . VAL A 1 194 ? 0.756 2.289 5.568 1.00 79.12 194 VAL A O 1
ATOM 1470 N N . GLY A 1 195 ? 1.877 4.134 6.189 1.00 70.69 195 GLY A N 1
ATOM 1471 C CA . GLY A 1 195 ? 1.131 5.069 5.348 1.00 70.69 195 GLY A CA 1
ATOM 1472 C C . GLY A 1 195 ? 1.234 4.710 3.869 1.00 70.69 195 GLY A C 1
ATOM 1473 O O . GLY A 1 195 ? 0.208 4.588 3.200 1.00 70.69 195 GLY A O 1
ATOM 1474 N N . PHE A 1 196 ? 2.452 4.444 3.389 1.00 81.31 196 PHE A N 1
ATOM 1475 C CA . PHE A 1 196 ? 2.687 4.021 2.013 1.00 81.31 196 PHE A CA 1
ATOM 1476 C C . PHE A 1 196 ? 2.010 2.681 1.704 1.00 81.31 196 PHE A C 1
ATOM 1478 O O . PHE A 1 196 ? 1.238 2.584 0.753 1.00 81.31 196 PHE A O 1
ATOM 1485 N N . ALA A 1 197 ? 2.237 1.656 2.530 1.00 82.88 197 ALA A N 1
ATOM 1486 C CA . ALA A 1 197 ? 1.660 0.325 2.343 1.00 82.88 197 ALA A CA 1
ATOM 1487 C C . ALA A 1 197 ? 0.118 0.350 2.296 1.00 82.88 197 ALA A C 1
ATOM 1489 O O . ALA A 1 197 ? -0.497 -0.331 1.473 1.00 82.88 197 ALA A O 1
ATOM 1490 N N . ASN A 1 198 ? -0.511 1.186 3.125 1.00 75.38 198 ASN A N 1
ATOM 1491 C CA . ASN A 1 198 ? -1.965 1.327 3.196 1.00 75.38 198 ASN A CA 1
ATOM 1492 C C . ASN A 1 198 ? -2.610 1.866 1.909 1.00 75.38 198 ASN A C 1
ATOM 1494 O O . ASN A 1 198 ? -3.768 1.543 1.643 1.00 75.38 198 ASN A O 1
ATOM 1498 N N . MET A 1 199 ? -1.887 2.630 1.080 1.00 79.12 199 MET A N 1
ATOM 1499 C CA . MET A 1 199 ? -2.409 3.107 -0.213 1.00 79.12 199 MET A CA 1
ATOM 1500 C C . MET A 1 199 ? -2.765 1.968 -1.176 1.00 79.12 199 MET A C 1
ATOM 1502 O O . MET A 1 199 ? -3.505 2.172 -2.142 1.00 79.12 199 MET A O 1
ATOM 1506 N N . PHE A 1 200 ? -2.220 0.775 -0.933 1.00 83.25 200 PHE A N 1
ATOM 1507 C CA . PHE A 1 200 ? -2.384 -0.380 -1.802 1.00 83.25 200 PHE A CA 1
ATOM 1508 C C . PHE A 1 200 ? -3.401 -1.388 -1.276 1.00 83.25 200 PHE A C 1
ATOM 1510 O O . PHE A 1 200 ? -3.582 -2.419 -1.911 1.00 83.25 200 PHE A O 1
ATOM 1517 N N . LEU A 1 201 ? -4.103 -1.113 -0.171 1.00 77.38 201 LEU A N 1
ATOM 1518 C CA . LEU A 1 201 ? -5.193 -1.981 0.278 1.00 77.38 201 LEU A CA 1
ATOM 1519 C C . LEU A 1 201 ? -6.237 -2.173 -0.825 1.00 77.38 201 LEU A C 1
ATOM 1521 O O . LEU A 1 201 ? -6.676 -1.217 -1.465 1.00 77.38 201 LEU A O 1
ATOM 1525 N N . GLY A 1 202 ? -6.632 -3.425 -1.045 1.00 76.44 202 GLY A N 1
ATOM 1526 C CA . GLY A 1 202 ? -7.544 -3.803 -2.121 1.00 76.44 202 GLY A CA 1
ATOM 1527 C C . GLY A 1 202 ? -6.887 -3.926 -3.500 1.00 76.44 202 GLY A C 1
ATOM 1528 O O . GLY A 1 202 ? -7.570 -4.323 -4.442 1.00 76.44 202 GLY A O 1
ATOM 1529 N N . ARG A 1 203 ? -5.587 -3.627 -3.656 1.00 84.38 203 ARG A N 1
ATOM 1530 C CA . ARG A 1 203 ? -4.873 -3.890 -4.915 1.00 84.38 203 ARG A CA 1
ATOM 1531 C C . ARG A 1 203 ? -4.688 -5.397 -5.111 1.00 84.38 203 ARG A C 1
ATOM 1533 O O . ARG A 1 203 ? -4.434 -6.098 -4.133 1.00 84.38 203 ARG A O 1
ATOM 1540 N N . PRO A 1 204 ? -4.828 -5.902 -6.344 1.00 92.06 204 PRO A N 1
ATOM 1541 C CA . PRO A 1 204 ? -4.744 -7.330 -6.618 1.00 92.06 204 PRO A CA 1
ATOM 1542 C C . PRO A 1 204 ? -3.344 -7.883 -6.337 1.00 92.06 204 PRO A C 1
ATOM 1544 O O . PRO A 1 204 ? -2.337 -7.172 -6.433 1.00 92.06 204 PRO A O 1
ATOM 1547 N N . TYR A 1 205 ? -3.296 -9.170 -6.006 1.00 97.94 205 TYR A N 1
ATOM 1548 C CA . TYR A 1 205 ? -2.053 -9.924 -6.002 1.00 97.94 205 TYR A CA 1
ATOM 1549 C C . TYR A 1 205 ? -1.613 -10.212 -7.442 1.00 97.94 205 TYR A C 1
ATOM 1551 O O . TYR A 1 205 ? -2.443 -10.480 -8.305 1.00 97.94 205 TYR A O 1
ATOM 1559 N N . LEU A 1 206 ? -0.308 -10.178 -7.703 1.00 98.44 206 LEU A N 1
ATOM 1560 C CA . LEU A 1 206 ? 0.284 -10.589 -8.974 1.00 98.44 206 LEU A CA 1
ATOM 1561 C C . LEU A 1 206 ? 1.649 -11.218 -8.707 1.00 98.44 206 LEU A C 1
ATOM 1563 O O . LEU A 1 206 ? 2.542 -10.534 -8.211 1.00 98.44 206 LEU A O 1
ATOM 1567 N N . TRP A 1 207 ? 1.846 -12.486 -9.076 1.00 98.50 207 TRP A N 1
ATOM 1568 C CA . TRP A 1 207 ? 3.151 -13.139 -8.938 1.00 98.50 207 TRP A CA 1
ATOM 1569 C C . TRP A 1 207 ? 4.234 -12.410 -9.748 1.00 98.50 207 TRP A C 1
ATOM 1571 O O . TRP A 1 207 ? 4.052 -12.106 -10.931 1.00 98.50 207 TRP A O 1
ATOM 1581 N N . GLY A 1 208 ? 5.365 -12.099 -9.111 1.00 97.88 208 GLY A N 1
ATOM 1582 C CA . GLY A 1 208 ? 6.415 -11.261 -9.692 1.00 97.88 208 GLY A CA 1
ATOM 1583 C C . GLY A 1 208 ? 6.122 -9.754 -9.603 1.00 97.88 208 GLY A C 1
ATOM 1584 O O . GLY A 1 208 ? 6.996 -8.945 -9.929 1.00 97.88 208 GLY A O 1
ATOM 1585 N N . GLY A 1 209 ? 4.942 -9.353 -9.124 1.00 98.38 209 GLY A N 1
ATOM 1586 C CA . GLY A 1 209 ? 4.468 -7.972 -9.092 1.00 98.38 209 GLY A CA 1
ATOM 1587 C C . GLY A 1 209 ? 5.255 -7.058 -8.149 1.00 98.38 209 GLY A C 1
ATOM 1588 O O . GLY A 1 209 ? 5.504 -7.404 -6.994 1.00 98.38 209 GLY A O 1
ATOM 1589 N N . ARG A 1 210 ? 5.615 -5.860 -8.628 1.00 97.81 210 ARG A N 1
ATOM 1590 C CA . ARG A 1 210 ? 6.276 -4.780 -7.854 1.00 97.81 210 ARG A CA 1
ATOM 1591 C C . ARG A 1 210 ? 5.658 -3.398 -8.070 1.00 97.81 210 ARG A C 1
ATOM 1593 O O . ARG A 1 210 ? 6.186 -2.408 -7.560 1.00 97.81 210 ARG A O 1
ATOM 1600 N N . ALA A 1 211 ? 4.591 -3.318 -8.853 1.00 97.75 211 ALA A N 1
ATOM 1601 C CA . ALA A 1 211 ? 3.971 -2.066 -9.243 1.00 97.75 211 ALA A CA 1
ATOM 1602 C C . ALA A 1 211 ? 2.613 -1.898 -8.559 1.00 97.75 211 ALA A C 1
ATOM 1604 O O . ALA A 1 211 ? 1.938 -2.863 -8.226 1.00 97.75 211 ALA A O 1
ATOM 1605 N N . ALA A 1 212 ? 2.147 -0.660 -8.441 1.00 94.75 212 ALA A N 1
ATOM 1606 C CA . ALA A 1 212 ? 0.850 -0.315 -7.866 1.00 94.75 212 ALA A CA 1
ATOM 1607 C C . ALA A 1 212 ? -0.361 -0.950 -8.578 1.00 94.75 212 ALA A C 1
ATOM 1609 O O . ALA A 1 212 ? -1.478 -0.906 -8.059 1.00 94.75 212 ALA A O 1
ATOM 1610 N N . PHE A 1 213 ? -0.142 -1.527 -9.762 1.00 94.44 213 PHE A N 1
ATOM 1611 C CA . PHE A 1 213 ? -1.125 -2.297 -10.518 1.00 94.44 213 PHE A CA 1
ATOM 1612 C C . PHE A 1 213 ? -1.336 -3.714 -9.958 1.00 94.44 213 PHE A C 1
ATOM 1614 O O . PHE A 1 213 ? -2.412 -4.267 -10.155 1.00 94.44 213 PHE A O 1
ATOM 1621 N N . GLY A 1 214 ? -0.350 -4.273 -9.249 1.00 96.25 214 GLY A N 1
ATOM 1622 C CA . GLY A 1 214 ? -0.409 -5.586 -8.610 1.00 96.25 214 GLY A CA 1
ATOM 1623 C C . GLY A 1 214 ? 0.933 -5.984 -7.984 1.00 96.25 214 GLY A C 1
ATOM 1624 O O . GLY A 1 214 ? 1.998 -5.726 -8.552 1.00 96.25 214 GLY A O 1
ATOM 1625 N N . PHE A 1 215 ? 0.881 -6.627 -6.817 1.00 98.44 215 PHE A N 1
ATOM 1626 C CA . PHE A 1 215 ? 2.067 -7.005 -6.040 1.00 98.44 215 PHE A CA 1
ATOM 1627 C C . PHE A 1 215 ? 2.082 -8.490 -5.681 1.00 98.44 215 PHE A C 1
ATOM 1629 O O . PHE A 1 215 ? 1.031 -9.054 -5.391 1.00 98.44 215 PHE A O 1
ATOM 1636 N N . ASP A 1 216 ? 3.272 -9.086 -5.576 1.00 98.69 216 ASP A N 1
ATOM 1637 C CA . ASP A 1 216 ? 3.463 -10.256 -4.708 1.00 98.69 216 ASP A CA 1
ATOM 1638 C C . ASP A 1 216 ? 3.948 -9.837 -3.312 1.00 98.69 216 ASP A C 1
ATOM 1640 O O . ASP A 1 216 ? 4.254 -8.666 -3.070 1.00 98.69 216 ASP A O 1
ATOM 1644 N N . CYS A 1 217 ? 4.018 -10.791 -2.380 1.00 98.69 217 CYS A N 1
ATOM 1645 C CA . CYS A 1 217 ? 4.374 -10.544 -0.982 1.00 98.69 217 CYS A CA 1
ATOM 1646 C C . CYS A 1 217 ? 5.688 -9.765 -0.819 1.00 98.69 217 CYS A C 1
ATOM 1648 O O . CYS A 1 217 ? 5.749 -8.762 -0.108 1.00 98.69 217 CYS A O 1
ATOM 1650 N N . SER A 1 218 ? 6.735 -10.197 -1.518 1.00 98.69 218 SER A N 1
ATOM 1651 C CA . SER A 1 218 ? 8.082 -9.643 -1.385 1.00 98.69 218 SER A CA 1
ATOM 1652 C C . SER A 1 218 ? 8.314 -8.415 -2.259 1.00 98.69 218 SER A C 1
ATOM 1654 O O . SER A 1 218 ? 9.077 -7.522 -1.885 1.00 98.69 218 SER A O 1
ATOM 1656 N N . GLY A 1 219 ? 7.618 -8.313 -3.390 1.00 98.69 219 GLY A N 1
ATOM 1657 C CA . GLY A 1 219 ? 7.560 -7.127 -4.230 1.00 98.69 219 GLY A CA 1
ATOM 1658 C C . GLY A 1 219 ? 6.850 -5.978 -3.524 1.00 98.69 219 GLY A C 1
ATOM 1659 O O . GLY A 1 219 ? 7.330 -4.850 -3.581 1.00 98.69 219 GLY A O 1
ATOM 1660 N N . PHE A 1 220 ? 5.787 -6.272 -2.772 1.00 98.75 220 PHE A N 1
ATOM 1661 C CA . PHE A 1 220 ? 5.105 -5.303 -1.921 1.00 98.75 220 PHE A CA 1
ATOM 1662 C C . PHE A 1 220 ? 6.042 -4.724 -0.856 1.00 98.75 220 PHE A C 1
ATOM 1664 O O . PHE A 1 220 ? 6.284 -3.518 -0.843 1.00 98.75 220 PHE A O 1
ATOM 1671 N N . THR A 1 221 ? 6.645 -5.574 -0.017 1.00 98.75 221 THR A N 1
ATOM 1672 C CA . THR A 1 221 ? 7.537 -5.120 1.065 1.00 98.75 221 THR A CA 1
ATOM 1673 C C . THR A 1 221 ? 8.760 -4.383 0.527 1.00 98.75 221 THR A C 1
ATOM 1675 O O . THR A 1 221 ? 9.106 -3.306 1.012 1.00 98.75 221 THR A O 1
ATOM 1678 N N . SER A 1 222 ? 9.410 -4.912 -0.509 1.00 98.25 222 SER A N 1
ATOM 1679 C CA . SER A 1 222 ? 10.593 -4.268 -1.083 1.00 98.25 222 SER A CA 1
ATOM 1680 C C . SER A 1 222 ? 10.274 -2.943 -1.770 1.00 98.25 222 SER A C 1
ATOM 1682 O O . SER A 1 222 ? 11.083 -2.027 -1.648 1.00 98.25 222 SER A O 1
ATOM 1684 N N . THR A 1 223 ? 9.117 -2.785 -2.423 1.00 98.12 223 THR A N 1
ATOM 1685 C CA . THR A 1 223 ? 8.684 -1.479 -2.942 1.00 98.12 223 THR A CA 1
ATOM 1686 C C . THR A 1 223 ? 8.396 -0.508 -1.795 1.00 98.12 223 THR A C 1
ATOM 1688 O O . THR A 1 223 ? 8.917 0.607 -1.826 1.00 98.12 223 THR A O 1
ATOM 1691 N N . THR A 1 224 ? 7.675 -0.930 -0.744 1.00 97.81 224 THR A N 1
ATOM 1692 C CA . THR A 1 224 ? 7.421 -0.104 0.453 1.00 97.81 224 THR A CA 1
ATOM 1693 C C . THR A 1 224 ? 8.708 0.433 1.062 1.00 97.81 224 THR A C 1
ATOM 1695 O O . THR A 1 224 ? 8.807 1.614 1.357 1.00 97.81 224 THR A O 1
ATOM 1698 N N . TYR A 1 225 ? 9.735 -0.393 1.205 1.00 98.19 225 TYR A N 1
ATOM 1699 C CA . TYR A 1 225 ? 11.001 0.051 1.781 1.00 98.19 225 TYR A CA 1
ATOM 1700 C C . TYR A 1 225 ? 11.861 0.878 0.808 1.00 98.19 225 TYR A C 1
ATOM 1702 O O . TYR A 1 225 ? 12.486 1.865 1.212 1.00 98.19 225 TYR A O 1
ATOM 1710 N N . GLN A 1 226 ? 11.871 0.526 -0.481 1.00 97.00 226 GLN A N 1
ATOM 1711 C CA . GLN A 1 226 ? 12.733 1.157 -1.485 1.00 97.00 226 GLN A CA 1
ATOM 1712 C C . GLN A 1 226 ? 12.369 2.620 -1.751 1.00 97.00 226 GLN A C 1
ATOM 1714 O O . GLN A 1 226 ? 13.266 3.448 -1.960 1.00 97.00 226 GLN A O 1
ATOM 1719 N N . VAL A 1 227 ? 11.080 2.971 -1.728 1.00 96.06 227 VAL A N 1
ATOM 1720 C CA . VAL A 1 227 ? 10.648 4.373 -1.875 1.00 96.06 227 VAL A CA 1
ATOM 1721 C C . VAL A 1 227 ? 11.082 5.245 -0.696 1.00 96.06 227 VAL A C 1
ATOM 1723 O O . VAL A 1 227 ? 11.291 6.442 -0.864 1.00 96.06 227 VAL A O 1
ATOM 1726 N N . HIS A 1 228 ? 11.322 4.633 0.464 1.00 94.94 228 HIS A N 1
ATOM 1727 C CA . HIS A 1 228 ? 11.869 5.283 1.652 1.00 94.94 228 HIS A CA 1
ATOM 1728 C C . HIS A 1 228 ? 13.383 5.053 1.818 1.00 94.94 228 HIS A C 1
ATOM 1730 O O . HIS A 1 228 ? 13.932 5.146 2.913 1.00 94.94 228 HIS A O 1
ATOM 1736 N N . GLY A 1 229 ? 14.090 4.754 0.723 1.00 94.50 229 GLY A N 1
ATOM 1737 C CA . GLY A 1 229 ? 15.555 4.732 0.698 1.00 94.50 229 GLY A CA 1
ATOM 1738 C C . GLY A 1 229 ? 16.199 3.484 1.308 1.00 94.50 229 GLY A C 1
ATOM 1739 O O . GLY A 1 229 ? 17.426 3.424 1.403 1.00 94.50 229 GLY A O 1
ATOM 1740 N N . ILE A 1 230 ? 15.416 2.470 1.682 1.00 96.38 230 ILE A N 1
ATOM 1741 C CA . ILE A 1 230 ? 15.922 1.192 2.190 1.00 96.38 230 ILE A CA 1
ATOM 1742 C C . ILE A 1 230 ? 15.779 0.144 1.088 1.00 96.38 230 ILE A C 1
ATOM 1744 O O . ILE A 1 230 ? 14.680 -0.256 0.719 1.00 96.38 230 ILE A O 1
ATOM 1748 N N . THR A 1 231 ? 16.900 -0.313 0.535 1.00 96.31 231 THR A N 1
ATOM 1749 C CA . THR A 1 231 ? 16.873 -1.342 -0.513 1.00 96.31 231 THR A CA 1
ATOM 1750 C C . THR A 1 231 ? 16.851 -2.724 0.125 1.00 96.31 231 THR A C 1
ATOM 1752 O O . THR A 1 231 ? 17.839 -3.136 0.726 1.00 96.31 231 THR A O 1
ATOM 1755 N N . LEU A 1 232 ? 15.734 -3.431 -0.028 1.00 97.88 232 LEU A N 1
ATOM 1756 C CA . LEU A 1 232 ? 15.609 -4.838 0.343 1.00 97.88 232 LEU A CA 1
ATOM 1757 C C . LEU A 1 232 ? 15.927 -5.743 -0.853 1.00 97.88 232 LEU A C 1
ATOM 1759 O O . LEU A 1 232 ? 15.670 -5.339 -1.993 1.00 97.88 232 LEU A O 1
ATOM 1763 N N . PRO A 1 233 ? 16.405 -6.980 -0.627 1.00 98.38 233 PRO A N 1
ATOM 1764 C CA . PRO A 1 233 ? 16.373 -8.005 -1.659 1.00 98.38 233 PRO A CA 1
ATOM 1765 C C . PRO A 1 233 ? 14.966 -8.208 -2.235 1.00 98.38 233 PRO A C 1
ATOM 1767 O O . PRO A 1 233 ? 13.955 -7.963 -1.571 1.00 98.38 233 PRO A O 1
ATOM 1770 N N . ARG A 1 234 ? 14.893 -8.667 -3.486 1.00 98.44 234 ARG A N 1
ATOM 1771 C CA . ARG A 1 234 ? 13.614 -8.825 -4.191 1.00 98.44 234 ARG A CA 1
ATOM 1772 C C . ARG A 1 234 ? 12.737 -9.940 -3.622 1.00 98.44 234 ARG A C 1
ATOM 1774 O O . ARG A 1 234 ? 11.530 -9.743 -3.535 1.00 98.44 234 ARG A O 1
ATOM 1781 N N . ASP A 1 235 ? 13.331 -11.077 -3.273 1.00 98.50 235 ASP A N 1
ATOM 1782 C CA . ASP A 1 235 ? 12.607 -12.291 -2.880 1.00 98.50 235 ASP A CA 1
ATOM 1783 C C . ASP A 1 235 ? 12.498 -12.409 -1.349 1.00 98.50 235 ASP A C 1
ATOM 1785 O O . ASP A 1 235 ? 13.399 -11.981 -0.621 1.00 98.50 235 ASP A O 1
ATOM 1789 N N . ALA A 1 236 ? 11.427 -13.040 -0.850 1.00 98.12 236 ALA A N 1
ATOM 1790 C CA . ALA A 1 236 ? 11.154 -13.177 0.587 1.00 98.12 236 ALA A CA 1
ATOM 1791 C C . ALA A 1 236 ? 12.283 -13.888 1.366 1.00 98.12 236 ALA A C 1
ATOM 1793 O O . ALA A 1 236 ? 12.696 -13.408 2.420 1.00 98.12 236 ALA A O 1
ATOM 1794 N N . GLY A 1 237 ? 12.826 -14.994 0.844 1.00 97.44 237 GLY A N 1
ATOM 1795 C CA . GLY A 1 237 ? 13.923 -15.734 1.492 1.00 97.44 237 GLY A CA 1
ATOM 1796 C C . GLY A 1 237 ? 15.188 -14.882 1.706 1.00 97.44 237 GLY A C 1
ATOM 1797 O O . GLY A 1 237 ? 15.664 -14.741 2.838 1.00 97.44 237 GLY A O 1
ATOM 1798 N N . PRO A 1 238 ? 15.710 -14.222 0.657 1.00 97.75 238 PRO A N 1
ATOM 1799 C CA . PRO A 1 238 ? 16.761 -13.217 0.781 1.00 97.75 238 PRO A CA 1
ATOM 1800 C C . PRO A 1 238 ? 16.418 -12.061 1.732 1.00 97.75 238 PRO A C 1
ATOM 1802 O O . PRO A 1 238 ? 17.272 -11.676 2.523 1.00 97.75 238 PRO A O 1
ATOM 1805 N N . GLN A 1 239 ? 15.185 -11.540 1.747 1.00 98.44 239 GLN A N 1
ATOM 1806 C CA . GLN A 1 239 ? 14.776 -10.533 2.745 1.00 98.44 239 GLN A CA 1
ATOM 1807 C C . GLN A 1 239 ? 14.852 -11.060 4.191 1.00 98.44 239 GLN A C 1
ATOM 1809 O O . GLN A 1 239 ? 15.128 -10.295 5.117 1.00 98.44 239 GLN A O 1
ATOM 1814 N N . ALA A 1 240 ? 14.629 -12.353 4.415 1.00 97.62 240 ALA A N 1
ATOM 1815 C CA . ALA A 1 240 ? 14.711 -12.960 5.742 1.00 97.62 240 ALA A CA 1
ATOM 1816 C C . ALA A 1 240 ? 16.152 -13.188 6.216 1.00 97.62 240 ALA A C 1
ATOM 1818 O O . ALA A 1 240 ? 16.399 -13.328 7.417 1.00 97.62 240 ALA A O 1
ATOM 1819 N N . THR A 1 241 ? 17.115 -13.250 5.297 1.00 95.00 241 THR A N 1
ATOM 1820 C CA . THR A 1 241 ? 18.516 -13.600 5.585 1.00 95.00 241 THR A CA 1
ATOM 1821 C C . THR A 1 241 ? 19.505 -12.460 5.338 1.00 95.00 241 THR A C 1
ATOM 1823 O O . THR A 1 241 ? 20.658 -12.571 5.755 1.00 95.00 241 THR A O 1
ATOM 1826 N N . ASP A 1 242 ? 19.055 -11.348 4.752 1.00 94.50 242 ASP A N 1
ATOM 1827 C CA . ASP A 1 242 ? 19.872 -10.170 4.463 1.00 94.50 242 ASP A CA 1
ATOM 1828 C C . ASP A 1 242 ? 20.566 -9.585 5.702 1.00 94.50 242 ASP A C 1
ATOM 1830 O O . ASP A 1 242 ? 20.001 -9.493 6.797 1.00 94.50 242 ASP A O 1
ATOM 1834 N N . GLY A 1 243 ? 21.804 -9.129 5.504 1.00 91.38 243 GLY A N 1
ATOM 1835 C CA . GLY A 1 243 ? 22.615 -8.516 6.556 1.00 91.38 243 GLY A CA 1
ATOM 1836 C C . GLY A 1 243 ? 22.183 -7.097 6.942 1.00 91.38 243 GLY A C 1
ATOM 1837 O O . GLY A 1 243 ? 22.615 -6.602 7.983 1.00 91.38 243 GLY A O 1
ATOM 1838 N N . GLY A 1 244 ? 21.350 -6.435 6.134 1.00 90.31 244 GLY A N 1
ATOM 1839 C CA . GLY A 1 244 ? 20.774 -5.125 6.428 1.00 90.31 244 GLY A CA 1
ATOM 1840 C C . GLY A 1 244 ? 19.634 -5.163 7.450 1.00 90.31 244 GLY A C 1
ATOM 1841 O O . GLY A 1 244 ? 19.331 -4.129 8.046 1.00 90.31 244 GLY A O 1
ATOM 1842 N N . GLY A 1 245 ? 19.033 -6.335 7.688 1.00 93.06 245 GLY A N 1
ATOM 1843 C CA . GLY A 1 245 ? 17.954 -6.529 8.656 1.00 93.06 245 GLY A CA 1
ATOM 1844 C C . GLY A 1 245 ? 18.426 -7.207 9.944 1.00 93.06 245 GLY A C 1
ATOM 1845 O O . GLY A 1 245 ? 19.072 -8.257 9.916 1.00 93.06 245 GLY A O 1
ATOM 1846 N N . ARG A 1 246 ? 18.043 -6.682 11.113 1.00 95.00 246 ARG A N 1
ATOM 1847 C CA . ARG A 1 246 ? 18.288 -7.362 12.402 1.00 95.00 246 ARG A CA 1
ATOM 1848 C C . ARG A 1 246 ? 17.145 -8.306 12.759 1.00 95.00 246 ARG A C 1
ATOM 1850 O O . ARG A 1 246 ? 15.994 -7.994 12.479 1.00 95.00 246 ARG A O 1
ATOM 1857 N N . ALA A 1 247 ? 17.455 -9.436 13.388 1.00 95.19 247 ALA A N 1
ATOM 1858 C CA . ALA A 1 247 ? 16.435 -10.341 13.913 1.00 95.19 247 ALA A CA 1
ATOM 1859 C C . ALA A 1 247 ? 15.635 -9.675 15.045 1.00 95.19 247 ALA A C 1
ATOM 1861 O O . ALA A 1 247 ? 16.197 -8.919 15.842 1.00 95.19 247 ALA A O 1
ATOM 1862 N N . VAL A 1 248 ? 14.336 -9.966 15.100 1.00 91.88 248 VAL A N 1
ATOM 1863 C CA . VAL A 1 248 ? 13.403 -9.447 16.107 1.00 91.88 248 VAL A CA 1
ATOM 1864 C C . VAL A 1 248 ? 12.655 -10.613 16.745 1.00 91.88 248 VAL A C 1
ATOM 1866 O O . VAL A 1 248 ? 12.170 -11.502 16.043 1.00 91.88 248 VAL A O 1
ATOM 1869 N N . ALA A 1 249 ? 12.583 -10.615 18.075 1.00 83.94 249 ALA A N 1
ATOM 1870 C CA . ALA A 1 249 ? 11.760 -11.560 18.821 1.00 83.94 249 ALA A CA 1
ATOM 1871 C C . ALA A 1 249 ? 10.273 -11.201 18.654 1.00 83.94 249 ALA A C 1
ATOM 1873 O O . ALA A 1 249 ? 9.939 -10.030 18.486 1.00 83.94 249 ALA A O 1
ATOM 1874 N N . ALA A 1 250 ? 9.371 -12.183 18.688 1.00 80.44 250 ALA A N 1
ATOM 1875 C CA . ALA A 1 250 ? 7.947 -11.943 18.423 1.00 80.44 250 ALA A CA 1
ATOM 1876 C C . ALA A 1 250 ? 7.338 -10.914 19.399 1.00 80.44 250 ALA A C 1
ATOM 1878 O O . ALA A 1 250 ? 6.528 -10.076 19.011 1.00 80.44 250 ALA A O 1
ATOM 1879 N N . GLU A 1 251 ? 7.785 -10.944 20.650 1.00 76.81 251 GLU A N 1
ATOM 1880 C CA . GLU A 1 251 ? 7.426 -10.027 21.730 1.00 76.81 251 GLU A CA 1
ATOM 1881 C C . GLU A 1 251 ? 7.982 -8.601 21.573 1.00 76.81 251 GLU A C 1
ATOM 1883 O O . GLU A 1 251 ? 7.488 -7.685 22.222 1.00 76.81 251 GLU A O 1
ATOM 1888 N N . ASP A 1 252 ? 8.985 -8.401 20.714 1.00 80.06 252 ASP A N 1
ATOM 1889 C CA . ASP A 1 252 ? 9.637 -7.108 20.469 1.00 80.06 252 ASP A CA 1
ATOM 1890 C C . ASP A 1 252 ? 9.262 -6.505 19.107 1.00 80.06 252 ASP A C 1
ATOM 1892 O O . ASP A 1 252 ? 9.853 -5.496 18.698 1.00 80.06 252 ASP A O 1
ATOM 1896 N N . LEU A 1 253 ? 8.310 -7.118 18.392 1.00 81.44 253 LEU A N 1
ATOM 1897 C CA . LEU A 1 253 ? 7.834 -6.637 17.097 1.00 81.44 253 LEU A CA 1
ATOM 1898 C C . LEU A 1 253 ? 7.418 -5.162 17.164 1.00 81.44 253 LEU A C 1
ATOM 1900 O O . LEU A 1 253 ? 6.982 -4.656 18.196 1.00 81.44 253 LEU A O 1
ATOM 1904 N N . GLN A 1 254 ? 7.562 -4.463 16.047 1.00 81.44 254 GLN A N 1
ATOM 1905 C CA . GLN A 1 254 ? 7.177 -3.068 15.856 1.00 81.44 254 GLN A CA 1
ATOM 1906 C C . GLN A 1 254 ? 6.542 -2.884 14.485 1.00 81.44 254 GLN A C 1
ATOM 1908 O O . GLN A 1 254 ? 6.762 -3.680 13.572 1.00 81.44 254 GLN A O 1
ATOM 1913 N N . ALA A 1 255 ? 5.778 -1.804 14.322 1.00 80.06 255 ALA A N 1
ATOM 1914 C CA . ALA A 1 255 ? 5.326 -1.394 13.002 1.00 80.06 255 ALA A CA 1
ATOM 1915 C C . ALA A 1 255 ? 6.541 -1.186 12.079 1.00 80.06 255 ALA A C 1
ATOM 1917 O O . ALA A 1 255 ? 7.565 -0.636 12.487 1.00 80.06 255 ALA A O 1
ATOM 1918 N N . GLY A 1 256 ? 6.424 -1.667 10.847 1.00 87.56 256 GLY A N 1
ATOM 1919 C CA . GLY A 1 256 ? 7.512 -1.760 9.885 1.00 87.56 256 GLY A CA 1
ATOM 1920 C C . GLY A 1 256 ? 8.198 -3.127 9.859 1.00 87.56 256 GLY A C 1
ATOM 1921 O O . GLY A 1 256 ? 8.654 -3.519 8.793 1.00 87.56 256 GLY A O 1
ATOM 1922 N N . ASP A 1 257 ? 8.251 -3.898 10.947 1.00 97.06 257 ASP A N 1
ATOM 1923 C CA . ASP A 1 257 ? 8.963 -5.187 10.932 1.00 97.06 257 ASP A CA 1
ATOM 1924 C C . ASP A 1 257 ? 8.385 -6.166 9.910 1.00 97.06 257 ASP A C 1
ATOM 1926 O O . ASP A 1 257 ? 7.172 -6.253 9.728 1.00 97.06 257 ASP A O 1
ATOM 1930 N N . LEU A 1 258 ? 9.261 -6.930 9.261 1.00 98.62 258 LEU A N 1
ATOM 1931 C CA . LEU A 1 258 ? 8.870 -7.957 8.303 1.00 98.62 258 LEU A CA 1
ATOM 1932 C C . LEU A 1 258 ? 8.783 -9.314 8.993 1.00 98.62 258 LEU A C 1
ATOM 1934 O O . LEU A 1 258 ? 9.756 -9.744 9.611 1.00 98.62 258 LEU A O 1
ATOM 1938 N N . LEU A 1 259 ? 7.639 -9.983 8.872 1.00 98.38 259 LEU A N 1
ATOM 1939 C CA . LEU A 1 259 ? 7.395 -11.344 9.342 1.00 98.38 259 LEU A CA 1
ATOM 1940 C C . LEU A 1 259 ? 7.524 -12.312 8.173 1.00 98.38 259 LEU A C 1
ATOM 1942 O O . LEU A 1 259 ? 6.950 -12.068 7.114 1.00 98.38 259 LEU A O 1
ATOM 1946 N N . PHE A 1 260 ? 8.226 -13.421 8.385 1.00 98.56 260 PHE A N 1
ATOM 1947 C CA . PHE A 1 260 ? 8.498 -14.425 7.361 1.00 98.56 260 PHE A CA 1
ATOM 1948 C C . PHE A 1 260 ? 7.851 -15.759 7.712 1.00 98.56 260 PHE A C 1
ATOM 1950 O O . PHE A 1 260 ? 7.857 -16.177 8.875 1.00 98.56 260 PHE A O 1
ATOM 1957 N N . TYR A 1 261 ? 7.336 -16.435 6.686 1.00 98.19 261 TYR A N 1
ATOM 1958 C CA . TYR A 1 261 ? 6.663 -17.722 6.810 1.00 98.19 261 TYR A CA 1
ATOM 1959 C C . TYR A 1 261 ? 7.309 -18.764 5.903 1.00 98.19 261 TYR A C 1
ATOM 1961 O O . TYR A 1 261 ? 7.612 -18.481 4.742 1.00 98.19 261 TYR A O 1
ATOM 1969 N N . ALA A 1 262 ? 7.516 -19.959 6.446 1.00 97.38 262 ALA A N 1
ATOM 1970 C CA . ALA A 1 262 ? 8.244 -21.053 5.826 1.00 97.38 262 ALA A CA 1
ATOM 1971 C C . ALA A 1 262 ? 7.486 -22.374 5.967 1.00 97.38 262 ALA A C 1
ATOM 1973 O O . ALA A 1 262 ? 6.834 -22.628 6.979 1.00 97.38 262 ALA A O 1
ATOM 1974 N N . SER A 1 263 ? 7.581 -23.230 4.949 1.00 95.75 263 SER A N 1
ATOM 1975 C CA . SER A 1 263 ? 6.953 -24.560 4.993 1.00 95.75 263 SER A CA 1
ATOM 1976 C C . SER A 1 263 ? 7.694 -25.529 5.928 1.00 95.75 263 SER A C 1
ATOM 1978 O O . SER A 1 263 ? 7.073 -26.426 6.496 1.00 95.75 263 SER A O 1
ATOM 1980 N N . ASP A 1 264 ? 8.991 -25.300 6.162 1.00 91.00 264 ASP A N 1
ATOM 1981 C CA . ASP A 1 264 ? 9.755 -25.819 7.297 1.00 91.00 264 ASP A CA 1
ATOM 1982 C C . ASP A 1 264 ? 10.429 -24.639 8.015 1.00 91.00 264 ASP A C 1
ATOM 1984 O O . ASP A 1 264 ? 11.349 -24.012 7.491 1.00 91.00 264 ASP A O 1
ATOM 1988 N N . SER A 1 265 ? 10.009 -24.338 9.246 1.00 86.44 265 SER A N 1
ATOM 1989 C CA . SER A 1 265 ? 10.542 -23.216 10.039 1.00 86.44 265 SER A CA 1
ATOM 1990 C C . SER A 1 265 ? 12.041 -23.320 10.358 1.00 86.44 265 SER A C 1
ATOM 1992 O O . SER A 1 265 ? 12.637 -22.364 10.849 1.00 86.44 265 SER A O 1
ATOM 1994 N N . ARG A 1 266 ? 12.682 -24.456 10.059 1.00 86.12 266 ARG A N 1
ATOM 1995 C CA . ARG A 1 266 ? 14.132 -24.661 10.209 1.00 86.12 266 ARG A CA 1
ATOM 1996 C C . ARG A 1 266 ? 14.909 -24.446 8.912 1.00 86.12 266 ARG A C 1
ATOM 1998 O O . ARG A 1 266 ? 16.137 -24.422 8.964 1.00 86.12 266 ARG A O 1
ATOM 2005 N N . ASP A 1 267 ? 14.225 -24.305 7.779 1.00 89.94 267 ASP A N 1
ATOM 2006 C CA . ASP A 1 267 ? 14.836 -24.146 6.462 1.00 89.94 267 ASP A CA 1
ATOM 2007 C C . ASP A 1 267 ? 14.492 -22.769 5.862 1.00 89.94 267 ASP A C 1
ATOM 2009 O O . ASP A 1 267 ? 13.362 -22.568 5.405 1.00 89.94 267 ASP A O 1
ATOM 2013 N N . PRO A 1 268 ? 15.436 -21.807 5.846 1.00 87.94 268 PRO A N 1
ATOM 2014 C CA . PRO A 1 268 ? 15.206 -20.489 5.255 1.00 87.94 268 PRO A CA 1
ATOM 2015 C C . PRO A 1 268 ? 14.951 -20.532 3.741 1.00 87.94 268 PRO A C 1
ATOM 2017 O O . PRO A 1 268 ? 14.334 -19.610 3.215 1.00 87.94 268 PRO A O 1
ATOM 2020 N N . GLU A 1 269 ? 15.368 -21.591 3.040 1.00 92.19 269 GLU A N 1
ATOM 2021 C CA . GLU A 1 269 ? 15.077 -21.755 1.608 1.00 92.19 269 GLU A CA 1
ATOM 2022 C C . GLU A 1 269 ? 13.608 -22.129 1.362 1.00 92.19 269 GLU A C 1
ATOM 2024 O O . GLU A 1 269 ? 13.101 -21.996 0.251 1.00 92.19 269 GLU A O 1
ATOM 2029 N N . SER A 1 270 ? 12.900 -22.562 2.409 1.00 95.75 270 SER A N 1
ATOM 2030 C CA . SER A 1 270 ? 11.488 -22.939 2.349 1.00 95.75 270 SER A CA 1
ATOM 2031 C C . SER A 1 270 ? 10.526 -21.777 2.650 1.00 95.75 270 SER A C 1
ATOM 2033 O O . SER A 1 270 ? 9.310 -21.992 2.753 1.00 95.75 270 SER A O 1
ATOM 2035 N N . ILE A 1 271 ? 11.060 -20.555 2.808 1.00 97.94 271 ILE A N 1
ATOM 2036 C CA . ILE A 1 271 ? 10.289 -19.323 3.005 1.00 97.94 271 ILE A CA 1
ATOM 2037 C C . ILE A 1 271 ? 9.451 -19.042 1.760 1.00 97.94 271 ILE A C 1
ATOM 2039 O O . ILE A 1 271 ? 9.984 -18.855 0.668 1.00 97.94 271 ILE A O 1
ATOM 2043 N N . TYR A 1 272 ? 8.135 -18.964 1.944 1.00 96.75 272 TYR A N 1
ATOM 2044 C CA . TYR A 1 272 ? 7.173 -18.756 0.861 1.00 96.75 272 TYR A CA 1
ATOM 2045 C C . TYR A 1 272 ? 6.403 -17.439 0.977 1.00 96.75 272 TYR A C 1
ATOM 2047 O O . TYR A 1 272 ? 5.754 -17.032 0.017 1.00 96.75 272 TYR A O 1
ATOM 2055 N N . HIS A 1 273 ? 6.444 -16.764 2.132 1.00 98.44 273 HIS A N 1
ATOM 2056 C CA . HIS A 1 273 ? 5.678 -15.535 2.336 1.00 98.44 273 HIS A CA 1
ATOM 2057 C C . HIS A 1 273 ? 6.371 -14.540 3.265 1.00 98.44 273 HIS A C 1
ATOM 2059 O O . HIS A 1 273 ? 7.118 -14.918 4.172 1.00 98.44 273 HIS A O 1
ATOM 2065 N N . VAL A 1 274 ? 6.080 -13.258 3.043 1.00 98.81 274 VAL A N 1
ATOM 2066 C CA . VAL A 1 274 ? 6.489 -12.140 3.895 1.00 98.81 274 VAL A CA 1
ATOM 2067 C C . VAL A 1 274 ? 5.335 -11.149 4.066 1.00 98.81 274 VAL A C 1
ATOM 2069 O O . VAL A 1 274 ? 4.621 -10.835 3.116 1.00 98.81 274 VAL A O 1
ATOM 2072 N N . ALA A 1 275 ? 5.159 -10.641 5.282 1.00 98.62 275 ALA A N 1
ATOM 2073 C CA . ALA A 1 275 ? 4.188 -9.603 5.623 1.00 98.62 275 ALA A CA 1
ATOM 2074 C C . ALA A 1 275 ? 4.859 -8.491 6.438 1.00 98.62 275 ALA A C 1
ATOM 2076 O O . ALA A 1 275 ? 5.896 -8.723 7.055 1.00 98.62 275 ALA A O 1
ATOM 2077 N N . MET A 1 276 ? 4.271 -7.294 6.474 1.00 98.31 276 MET A N 1
ATOM 2078 C CA . MET A 1 276 ? 4.789 -6.179 7.274 1.00 98.31 276 MET A CA 1
ATOM 2079 C C . MET A 1 276 ? 3.871 -5.898 8.464 1.00 98.31 276 MET A C 1
ATOM 2081 O O . MET A 1 276 ? 2.683 -5.644 8.281 1.00 98.31 276 MET A O 1
ATOM 2085 N N . ALA A 1 277 ? 4.405 -5.900 9.684 1.00 88.75 277 ALA A N 1
ATOM 2086 C CA . ALA A 1 277 ? 3.686 -5.451 10.871 1.00 88.75 277 ALA A CA 1
ATOM 2087 C C . ALA A 1 277 ? 3.296 -3.973 10.738 1.00 88.75 277 ALA A C 1
ATOM 2089 O O . ALA A 1 277 ? 4.109 -3.150 10.322 1.00 88.75 277 ALA A O 1
ATOM 2090 N N . ILE A 1 278 ? 2.071 -3.613 11.132 1.00 77.31 278 ILE A N 1
ATOM 2091 C CA . ILE A 1 278 ? 1.571 -2.231 10.980 1.00 77.31 278 ILE A CA 1
ATOM 2092 C C . ILE A 1 278 ? 1.160 -1.551 12.277 1.00 77.31 278 ILE A C 1
ATOM 2094 O O . ILE A 1 278 ? 0.934 -0.347 12.277 1.00 77.31 278 ILE A O 1
ATOM 2098 N N . GLY A 1 279 ? 1.031 -2.287 13.376 1.00 69.94 279 GLY A N 1
ATOM 2099 C CA . GLY A 1 279 ? 0.450 -1.719 14.589 1.00 69.94 279 GLY A CA 1
ATOM 2100 C C . GLY A 1 279 ? -0.649 -2.577 15.183 1.00 69.94 279 GLY A C 1
ATOM 2101 O O . GLY A 1 279 ? -1.376 -3.245 14.451 1.00 69.94 279 GLY A O 1
ATOM 2102 N N . GLY A 1 280 ? -0.812 -2.519 16.507 1.00 58.84 280 GLY A N 1
ATOM 2103 C CA . GLY A 1 280 ? -2.010 -3.033 17.178 1.00 58.84 280 GLY A CA 1
ATOM 2104 C C . GLY A 1 280 ? -2.305 -4.512 16.919 1.00 58.84 280 GLY A C 1
ATOM 2105 O O . GLY A 1 280 ? -3.462 -4.860 16.733 1.00 58.84 280 GLY A O 1
ATOM 2106 N N . GLY A 1 281 ? -1.273 -5.362 16.849 1.00 66.19 281 GLY A N 1
ATOM 2107 C CA . GLY A 1 281 ? -1.443 -6.801 16.615 1.00 66.19 281 GLY A CA 1
ATOM 2108 C C . GLY A 1 281 ? -1.697 -7.198 15.157 1.00 66.19 281 GLY A C 1
ATOM 2109 O O . GLY A 1 281 ? -1.973 -8.364 14.896 1.00 66.19 281 GLY A O 1
ATOM 2110 N N . ARG A 1 282 ? -1.573 -6.264 14.204 1.00 78.19 282 ARG A N 1
ATOM 2111 C CA . ARG A 1 282 ? -1.893 -6.478 12.786 1.00 78.19 282 ARG A CA 1
ATOM 2112 C C . ARG A 1 282 ? -0.673 -6.406 11.872 1.00 78.19 282 ARG A C 1
ATOM 2114 O O . ARG A 1 282 ? 0.342 -5.778 12.190 1.00 78.19 282 ARG A O 1
ATOM 2121 N N . MET A 1 283 ? -0.829 -6.982 10.688 1.00 87.25 283 MET A N 1
ATOM 2122 C CA . MET A 1 283 ? 0.092 -6.882 9.562 1.00 87.25 283 MET A CA 1
ATOM 2123 C C . MET A 1 283 ? -0.650 -6.609 8.256 1.00 87.25 283 MET A C 1
ATOM 2125 O O . MET A 1 283 ? -1.830 -6.927 8.124 1.00 87.25 283 MET A O 1
ATOM 2129 N N . ILE A 1 284 ? 0.061 -6.030 7.296 1.00 85.75 284 ILE A N 1
ATOM 2130 C CA . ILE A 1 284 ? -0.386 -5.834 5.920 1.00 85.75 284 ILE A CA 1
ATOM 2131 C C . ILE A 1 284 ? 0.395 -6.764 4.991 1.00 85.75 284 ILE A C 1
ATOM 2133 O O . ILE A 1 284 ? 1.608 -6.940 5.142 1.00 85.75 284 ILE A O 1
ATOM 2137 N N . GLU A 1 285 ? -0.304 -7.379 4.042 1.00 98.06 285 GLU A N 1
ATOM 2138 C CA . GLU A 1 285 ? 0.271 -8.389 3.155 1.00 98.06 285 GLU A CA 1
ATOM 2139 C C . GLU A 1 285 ? -0.389 -8.418 1.776 1.00 98.06 285 GLU A C 1
ATOM 2141 O O . GLU A 1 285 ? -1.594 -8.203 1.656 1.00 98.06 285 GLU A O 1
ATOM 2146 N N . ALA A 1 286 ? 0.399 -8.776 0.762 1.00 97.94 286 ALA A N 1
ATOM 2147 C CA . ALA A 1 286 ? -0.072 -9.368 -0.488 1.00 97.94 286 ALA A CA 1
ATOM 2148 C C . ALA A 1 286 ? 0.158 -10.884 -0.373 1.00 97.94 286 ALA A C 1
ATOM 2150 O O . ALA A 1 286 ? 1.288 -11.333 -0.533 1.00 97.94 286 ALA A O 1
ATOM 2151 N N . PHE A 1 287 ? -0.860 -11.653 0.024 1.00 96.25 287 PHE A N 1
ATOM 2152 C CA . PHE A 1 287 ? -0.673 -13.052 0.441 1.00 96.25 287 PHE A CA 1
ATOM 2153 C C . PHE A 1 287 ? -0.524 -14.015 -0.742 1.00 96.25 287 PHE A C 1
ATOM 2155 O O . PHE A 1 287 ? 0.531 -14.617 -0.923 1.00 96.25 287 PHE A O 1
ATOM 2162 N N . ASP A 1 288 ? -1.573 -14.134 -1.549 1.00 94.81 288 ASP A N 1
ATOM 2163 C CA . ASP A 1 288 ? -1.644 -14.994 -2.727 1.00 94.81 288 ASP A CA 1
ATOM 2164 C C . ASP A 1 288 ? -2.730 -14.481 -3.689 1.00 94.81 288 ASP A C 1
ATOM 2166 O O . ASP A 1 288 ? -3.409 -13.493 -3.406 1.00 94.81 288 ASP A O 1
ATOM 2170 N N . SER A 1 289 ? -2.926 -15.172 -4.813 1.00 93.31 289 SER A N 1
ATOM 2171 C CA . SER A 1 289 ? -3.922 -14.826 -5.836 1.00 93.31 289 SER A CA 1
ATOM 2172 C C . SER A 1 289 ? -5.384 -14.912 -5.375 1.00 93.31 289 SER A C 1
ATOM 2174 O O . SER A 1 289 ? -6.283 -14.465 -6.079 1.00 93.31 289 SER A O 1
ATOM 2176 N N . THR A 1 290 ? -5.674 -15.452 -4.187 1.00 91.81 290 THR A N 1
ATOM 2177 C CA . THR A 1 290 ? -7.058 -15.579 -3.702 1.00 91.81 290 THR A CA 1
ATOM 2178 C C . THR A 1 290 ? -7.581 -14.315 -3.029 1.00 91.81 290 THR A C 1
ATOM 2180 O O . THR A 1 290 ? -8.786 -14.201 -2.787 1.00 91.81 290 THR A O 1
ATOM 2183 N N . ALA A 1 291 ? -6.699 -13.367 -2.704 1.00 84.88 291 ALA A N 1
ATOM 2184 C CA . ALA A 1 291 ? -7.069 -12.146 -2.010 1.00 84.88 291 ALA A CA 1
ATOM 2185 C C . ALA A 1 291 ? -6.213 -10.948 -2.446 1.00 84.88 291 ALA A C 1
ATOM 2187 O O . ALA A 1 291 ? -5.018 -11.088 -2.695 1.00 84.88 291 ALA A O 1
ATOM 2188 N N . PRO A 1 292 ? -6.790 -9.736 -2.470 1.00 86.94 292 PRO A N 1
ATOM 2189 C CA . PRO A 1 292 ? -6.004 -8.529 -2.662 1.00 86.94 292 PRO A CA 1
ATOM 2190 C C . PRO A 1 292 ? -5.119 -8.239 -1.439 1.00 86.94 292 PRO A C 1
ATOM 2192 O O . PRO A 1 292 ? -5.254 -8.859 -0.378 1.00 86.94 292 PRO A O 1
ATOM 2195 N N . VAL A 1 293 ? -4.264 -7.222 -1.565 1.00 82.06 293 VAL A N 1
ATOM 2196 C CA . VAL A 1 293 ? -3.530 -6.632 -0.442 1.00 82.06 293 VAL A CA 1
ATOM 2197 C C . VAL A 1 293 ? -4.504 -6.297 0.685 1.00 82.06 293 VAL A C 1
ATOM 2199 O O . VAL A 1 293 ? -5.488 -5.575 0.485 1.00 82.06 293 VAL A O 1
ATOM 2202 N N . ARG A 1 294 ? -4.228 -6.808 1.883 1.00 79.38 294 ARG A N 1
ATOM 2203 C CA . ARG A 1 294 ? -5.150 -6.748 3.022 1.00 79.38 294 ARG A CA 1
ATOM 2204 C C . ARG A 1 294 ? -4.419 -6.561 4.341 1.00 79.38 294 ARG A C 1
ATOM 2206 O O . ARG A 1 294 ? -3.238 -6.880 4.460 1.00 79.38 294 ARG A O 1
ATOM 2213 N N . VAL A 1 295 ? -5.164 -6.101 5.342 1.00 78.25 295 VAL A N 1
ATOM 2214 C CA . VAL A 1 295 ? -4.747 -6.141 6.745 1.00 78.25 295 VAL A CA 1
ATOM 2215 C C . VAL A 1 295 ? -5.301 -7.407 7.393 1.00 78.25 295 VAL A C 1
ATOM 2217 O O . VAL A 1 295 ? -6.485 -7.707 7.249 1.00 78.25 295 VAL A O 1
ATOM 2220 N N . THR A 1 296 ? -4.463 -8.129 8.132 1.00 77.75 296 THR A N 1
ATOM 2221 C CA . THR A 1 296 ? -4.868 -9.262 8.976 1.00 77.75 296 THR A CA 1
ATOM 2222 C C . THR A 1 296 ? -4.213 -9.168 10.350 1.00 77.75 296 THR A C 1
ATOM 2224 O O . THR A 1 296 ? -3.282 -8.390 10.554 1.00 77.75 296 THR A O 1
ATOM 2227 N N . GLU A 1 297 ? -4.644 -10.006 11.288 1.00 77.94 297 GLU A N 1
ATOM 2228 C CA . GLU A 1 297 ? -3.907 -10.232 12.536 1.00 77.94 297 GLU A CA 1
ATOM 2229 C C . GLU A 1 297 ? -2.514 -10.821 12.256 1.00 77.94 297 GLU A C 1
ATOM 2231 O O . GLU A 1 297 ? -2.315 -11.526 11.258 1.00 77.94 297 GLU A O 1
ATOM 2236 N N . LEU A 1 298 ? -1.558 -10.547 13.147 1.00 79.19 298 LEU A N 1
ATOM 2237 C CA . LEU A 1 298 ? -0.246 -11.192 13.145 1.00 79.19 298 LEU A CA 1
ATOM 2238 C C . LEU A 1 298 ? -0.414 -12.707 13.318 1.00 79.19 298 LEU A C 1
ATOM 2240 O O . LEU A 1 298 ? -1.146 -13.172 14.195 1.00 79.19 298 LEU A O 1
ATOM 2244 N N . ARG A 1 299 ? 0.289 -13.490 12.495 1.00 90.31 299 ARG A N 1
ATOM 2245 C CA . ARG A 1 299 ? 0.249 -14.958 12.552 1.00 90.31 299 ARG A CA 1
ATOM 2246 C C . ARG A 1 299 ? 1.565 -15.509 13.092 1.00 90.31 299 ARG A C 1
ATOM 2248 O O . ARG A 1 299 ? 2.617 -15.218 12.532 1.00 90.31 299 ARG A O 1
ATOM 2255 N N . PHE A 1 300 ? 1.476 -16.345 14.128 1.00 89.62 300 PHE A N 1
ATOM 2256 C CA . PHE A 1 300 ? 2.600 -17.036 14.783 1.00 89.62 300 PHE A CA 1
ATOM 2257 C C . PHE A 1 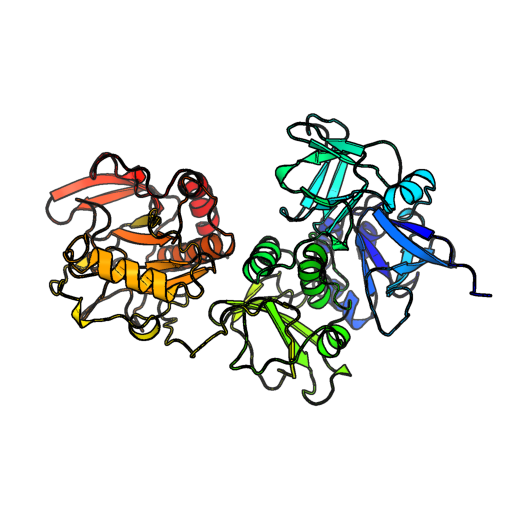300 ? 2.398 -18.561 14.774 1.00 89.62 300 PHE A C 1
ATOM 2259 O O . PHE A 1 300 ? 2.559 -19.236 15.791 1.00 89.62 300 PHE A O 1
ATOM 2266 N N . GLY A 1 301 ? 1.932 -19.092 13.639 1.00 87.12 301 GLY A N 1
ATOM 2267 C CA . GLY A 1 301 ? 1.696 -20.522 13.447 1.00 87.12 301 GLY A CA 1
ATOM 2268 C C . GLY A 1 301 ? 2.989 -21.342 13.385 1.00 87.12 301 GLY A C 1
ATOM 2269 O O . GLY A 1 301 ? 4.085 -20.828 13.582 1.00 87.12 301 GLY A O 1
ATOM 2270 N N . GLN A 1 302 ? 2.863 -22.639 13.090 1.00 89.25 302 GLN A N 1
ATOM 2271 C CA . GLN A 1 302 ? 4.020 -23.536 12.904 1.00 89.25 302 GLN A CA 1
ATOM 2272 C C . GLN A 1 302 ? 4.915 -23.122 11.725 1.00 89.25 302 GLN A C 1
ATOM 2274 O O . GLN A 1 302 ? 6.093 -23.467 11.685 1.00 89.25 302 GLN A O 1
ATOM 2279 N N . ASP A 1 303 ? 4.331 -22.392 10.782 1.00 93.75 303 ASP A N 1
ATOM 2280 C CA . ASP A 1 303 ? 4.949 -21.807 9.602 1.00 93.75 303 ASP A CA 1
ATOM 2281 C C . ASP A 1 303 ? 5.673 -20.483 9.891 1.00 93.75 303 ASP A C 1
ATOM 2283 O O . ASP A 1 303 ? 6.400 -19.999 9.030 1.00 93.75 303 ASP A O 1
ATOM 2287 N N . TYR A 1 304 ? 5.520 -19.879 11.076 1.00 95.50 304 TYR A N 1
ATOM 2288 C CA . TYR A 1 304 ? 6.255 -18.663 11.428 1.00 95.50 304 TYR A CA 1
ATOM 2289 C C . TYR A 1 304 ? 7.754 -1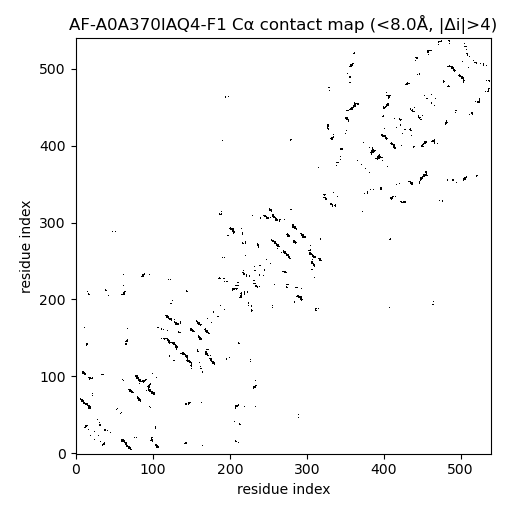8.959 11.555 1.00 95.50 304 TYR A C 1
ATOM 2291 O O . TYR A 1 304 ? 8.189 -19.692 12.444 1.00 95.50 304 TYR A O 1
ATOM 2299 N N . TRP A 1 305 ? 8.545 -18.367 10.661 1.00 96.12 305 TRP A N 1
ATOM 2300 C CA . TRP A 1 305 ? 9.995 -18.552 10.617 1.00 96.12 305 TRP A CA 1
ATOM 2301 C C . TRP A 1 305 ? 10.722 -17.548 11.520 1.00 96.12 305 TRP A C 1
ATOM 2303 O O . TRP A 1 305 ? 11.668 -17.895 12.224 1.00 96.12 305 TRP A O 1
ATOM 2313 N N . GLY A 1 306 ? 10.270 -16.293 11.522 1.00 95.50 306 GLY A N 1
ATOM 2314 C CA . GLY A 1 306 ? 10.877 -15.220 12.305 1.00 95.50 306 GLY A CA 1
ATOM 2315 C C . GLY A 1 306 ? 10.564 -13.836 11.749 1.00 95.50 306 GLY A C 1
ATOM 2316 O O . GLY A 1 306 ? 9.827 -13.700 10.771 1.00 95.50 306 GLY A O 1
ATOM 2317 N N . ALA A 1 307 ? 11.153 -12.806 12.359 1.00 97.12 307 ALA A N 1
ATOM 2318 C CA . ALA A 1 307 ? 10.966 -11.422 11.943 1.00 97.12 307 ALA A CA 1
ATOM 2319 C C . ALA A 1 307 ? 12.283 -10.650 11.797 1.00 97.12 307 ALA A C 1
ATOM 2321 O O . ALA A 1 307 ? 13.268 -10.917 12.498 1.00 97.12 307 ALA A O 1
ATOM 2322 N N . ARG A 1 308 ? 12.293 -9.667 10.888 1.00 97.81 308 ARG A N 1
ATOM 2323 C CA . ARG A 1 308 ? 13.420 -8.758 10.644 1.00 97.81 308 ARG A CA 1
ATOM 2324 C C . ARG A 1 308 ? 13.002 -7.295 10.730 1.00 97.81 308 ARG A C 1
ATOM 2326 O O . ARG A 1 308 ? 11.991 -6.902 10.157 1.00 97.81 308 ARG A O 1
ATOM 2333 N N . ARG A 1 309 ? 13.853 -6.475 11.351 1.00 96.38 309 ARG A N 1
ATOM 2334 C CA . ARG A 1 309 ? 13.750 -5.011 11.353 1.00 96.38 309 ARG A CA 1
ATOM 2335 C C . ARG A 1 309 ? 14.827 -4.394 10.483 1.00 96.38 309 ARG A C 1
ATOM 2337 O O . ARG A 1 309 ? 16.014 -4.624 10.714 1.00 96.38 309 ARG A O 1
ATOM 2344 N N . TYR A 1 310 ? 14.396 -3.565 9.542 1.00 95.94 310 TYR A N 1
ATOM 2345 C CA . TYR A 1 310 ? 15.269 -2.785 8.660 1.00 95.94 310 TYR A CA 1
ATOM 2346 C C . TYR A 1 310 ? 15.298 -1.293 9.009 1.00 95.94 310 TYR A C 1
ATOM 2348 O O . TYR A 1 310 ? 16.197 -0.568 8.581 1.00 95.94 310 TYR A O 1
ATOM 2356 N N . LEU A 1 311 ? 14.341 -0.826 9.817 1.00 89.69 311 LEU A N 1
ATOM 2357 C CA . LEU A 1 311 ? 14.358 0.524 10.367 1.00 89.69 311 LEU A CA 1
ATOM 2358 C C . LEU A 1 311 ? 15.534 0.697 11.338 1.00 89.69 311 LEU A C 1
ATOM 2360 O O . LEU A 1 311 ? 15.747 -0.117 12.241 1.00 89.69 311 LEU A O 1
ATOM 2364 N N . ARG A 1 312 ? 16.294 1.784 11.150 1.00 79.38 312 ARG A N 1
ATOM 2365 C CA . ARG A 1 312 ? 17.390 2.183 12.051 1.00 79.38 312 ARG A CA 1
ATOM 2366 C C . ARG A 1 312 ? 16.882 2.888 13.301 1.00 79.38 312 ARG A C 1
ATOM 2368 O O . ARG A 1 312 ? 17.439 2.690 14.376 1.00 79.38 312 ARG A O 1
ATOM 2375 N N . ALA A 1 313 ? 15.858 3.725 13.143 1.00 63.19 313 ALA A N 1
ATOM 2376 C CA . ALA A 1 313 ? 15.141 4.300 14.266 1.00 63.19 313 ALA A CA 1
ATOM 2377 C C . ALA A 1 313 ? 14.299 3.191 14.906 1.00 63.19 313 ALA A C 1
ATOM 2379 O O . ALA A 1 313 ? 13.526 2.525 14.217 1.00 63.19 313 ALA A O 1
ATOM 2380 N N . GLU A 1 314 ? 14.471 2.965 16.206 1.00 52.75 314 GLU A N 1
ATOM 2381 C CA . GLU A 1 314 ? 13.530 2.125 16.938 1.00 52.75 314 GLU A CA 1
ATOM 2382 C C . GLU A 1 314 ? 12.212 2.891 17.058 1.00 52.75 314 GLU A C 1
ATOM 2384 O O . GLU A 1 314 ? 12.192 4.021 17.547 1.00 52.75 314 GLU A O 1
ATOM 2389 N N . ALA A 1 315 ? 11.112 2.288 16.609 1.00 49.91 315 ALA A N 1
ATOM 2390 C CA . ALA A 1 315 ? 9.805 2.704 17.089 1.00 49.91 315 ALA A CA 1
ATOM 2391 C C . ALA A 1 315 ? 9.666 2.247 18.551 1.00 49.91 315 ALA A C 1
ATOM 2393 O O . ALA A 1 315 ? 10.463 1.439 19.043 1.00 49.91 315 ALA A O 1
ATOM 2394 N N . ALA A 1 316 ? 8.659 2.734 19.276 1.00 41.72 316 ALA A N 1
ATOM 2395 C CA . ALA A 1 316 ? 8.303 2.073 20.525 1.00 41.72 316 ALA A CA 1
ATOM 2396 C C . ALA A 1 316 ? 8.015 0.589 20.208 1.00 41.72 316 ALA A C 1
ATOM 2398 O O . ALA A 1 316 ? 7.273 0.326 19.257 1.00 41.72 316 ALA A O 1
ATOM 2399 N N . PRO A 1 317 ? 8.613 -0.382 20.933 1.00 40.00 317 PRO A N 1
ATOM 2400 C CA . PRO A 1 317 ? 8.221 -1.789 20.842 1.00 40.00 317 PRO A CA 1
ATOM 2401 C C . PRO A 1 317 ? 6.699 -1.911 20.888 1.00 40.00 317 PRO A C 1
ATOM 2403 O O . PRO A 1 317 ? 6.061 -1.122 21.592 1.00 40.00 317 PRO A O 1
ATOM 2406 N N . PHE A 1 318 ? 6.109 -2.910 20.228 1.00 41.84 318 PHE A N 1
ATOM 2407 C CA . PHE A 1 318 ? 4.810 -3.396 20.687 1.00 41.84 318 PHE A CA 1
ATOM 2408 C C . PHE A 1 318 ? 5.021 -3.887 22.113 1.00 41.84 318 PHE A C 1
ATOM 2410 O O . PHE A 1 318 ? 5.450 -5.014 22.320 1.00 41.84 318 PHE A O 1
ATOM 2417 N N . ARG A 1 319 ? 4.841 -3.011 23.107 1.00 41.19 319 ARG A N 1
ATOM 2418 C CA . ARG A 1 319 ? 5.108 -3.361 24.497 1.00 41.19 319 ARG A CA 1
ATOM 2419 C C . ARG A 1 319 ? 3.842 -3.499 25.317 1.00 41.19 319 ARG A C 1
ATOM 2421 O O . ARG A 1 319 ? 2.986 -2.607 25.367 1.00 41.19 319 ARG A O 1
ATOM 2428 N N . ASP A 1 320 ? 3.872 -4.667 25.952 1.00 40.22 320 ASP A N 1
ATOM 2429 C CA . ASP A 1 320 ? 2.867 -5.532 26.544 1.00 40.22 320 ASP A CA 1
ATOM 2430 C C . ASP A 1 320 ? 1.727 -5.919 25.596 1.00 40.22 320 ASP A C 1
ATOM 2432 O O . ASP A 1 320 ? 1.157 -5.038 24.955 1.00 40.22 320 ASP A O 1
ATOM 2436 N N . PRO A 1 321 ? 1.365 -7.218 25.484 1.00 44.75 321 PRO A N 1
ATOM 2437 C CA . PRO A 1 321 ? 0.088 -7.601 24.906 1.00 44.75 321 PRO A CA 1
ATOM 2438 C C . PRO A 1 321 ? -0.990 -6.844 25.668 1.00 44.75 321 PRO A C 1
ATOM 2440 O O . PRO A 1 321 ? -1.305 -7.126 26.825 1.00 44.75 321 PRO A O 1
ATOM 2443 N N . VAL A 1 322 ? -1.487 -5.801 25.021 1.00 54.44 322 VAL A N 1
ATOM 2444 C CA . VAL A 1 322 ? -2.472 -4.930 25.615 1.00 54.44 322 VAL A CA 1
ATOM 2445 C C . VAL A 1 322 ? -3.781 -5.688 25.568 1.00 54.44 322 VAL A C 1
ATOM 2447 O O . VAL A 1 322 ? -4.163 -6.209 24.520 1.00 54.44 322 VAL A O 1
ATOM 2450 N N . GLU A 1 323 ? -4.455 -5.783 26.710 1.00 54.84 323 GLU A N 1
ATOM 2451 C CA . GLU A 1 323 ? -5.773 -6.397 26.776 1.00 54.84 323 GLU A CA 1
ATOM 2452 C C . GLU A 1 323 ? -6.692 -5.661 25.793 1.00 54.84 323 GLU A C 1
ATOM 2454 O O . GLU A 1 323 ? -7.065 -4.500 26.001 1.00 54.84 323 GLU A O 1
ATOM 2459 N N . THR A 1 324 ? -6.981 -6.329 24.681 1.00 55.75 324 THR A N 1
ATOM 2460 C CA . THR A 1 324 ? -7.824 -5.851 23.593 1.00 55.75 324 THR A CA 1
ATOM 2461 C C . THR A 1 324 ? -9.103 -6.668 23.580 1.00 55.75 324 THR A C 1
ATOM 2463 O O . THR A 1 324 ? -9.110 -7.865 23.869 1.00 55.75 324 THR A O 1
ATOM 2466 N N . SER A 1 325 ? -10.214 -6.008 23.276 1.00 59.25 325 SER A N 1
ATOM 2467 C CA . SER A 1 325 ? -11.501 -6.672 23.089 1.00 59.25 325 SER A CA 1
ATOM 2468 C C . SER A 1 325 ? -11.856 -6.651 21.609 1.00 59.25 325 SER A C 1
ATOM 2470 O O . SER A 1 325 ? -11.900 -5.582 21.008 1.00 59.25 325 SER A O 1
ATOM 2472 N N . PHE A 1 326 ? -12.146 -7.827 21.049 1.00 52.78 326 PHE A N 1
ATOM 2473 C CA . PHE A 1 326 ? -12.640 -8.009 19.675 1.00 52.78 326 PHE A CA 1
ATOM 2474 C C . PHE A 1 326 ? -14.170 -8.088 19.595 1.00 52.78 326 PHE A C 1
ATOM 2476 O O . PHE A 1 326 ? -14.739 -8.425 18.559 1.00 52.78 326 PHE A O 1
ATOM 2483 N N . ALA A 1 327 ? -14.868 -7.801 20.695 1.00 56.59 327 ALA A N 1
ATOM 2484 C CA . ALA A 1 327 ? -16.305 -8.034 20.798 1.00 56.59 327 ALA A CA 1
ATOM 2485 C C . ALA A 1 327 ? -17.163 -7.199 19.829 1.00 56.59 327 ALA A C 1
ATOM 2487 O O . ALA A 1 327 ? -18.337 -7.503 19.653 1.00 56.59 327 ALA A O 1
ATOM 2488 N N . TRP A 1 328 ? -16.604 -6.158 19.206 1.00 63.44 328 TRP A N 1
ATOM 2489 C CA . TRP A 1 328 ? -17.368 -5.169 18.436 1.00 63.44 328 TRP A CA 1
ATOM 2490 C C . TRP A 1 328 ? -17.140 -5.253 16.924 1.00 63.44 328 TRP A C 1
ATOM 2492 O O . TRP A 1 328 ? -17.554 -4.355 16.202 1.00 63.44 328 TRP A O 1
ATOM 2502 N N . GLY A 1 329 ? -16.485 -6.315 16.438 1.00 68.56 329 GLY A N 1
ATOM 2503 C CA . GLY A 1 329 ? -16.100 -6.441 15.024 1.00 68.56 329 GLY A CA 1
ATOM 2504 C C . GLY A 1 329 ? -14.836 -5.656 14.653 1.00 68.56 329 GLY A C 1
ATOM 2505 O O . GLY A 1 329 ? -14.477 -5.589 13.484 1.00 68.56 329 GLY A O 1
ATOM 2506 N N . PHE A 1 330 ? -14.154 -5.085 15.647 1.00 76.56 330 PHE A N 1
ATOM 2507 C CA . PHE A 1 330 ? -12.843 -4.449 15.547 1.00 76.56 330 PHE A CA 1
ATOM 2508 C C . PHE A 1 330 ? -12.109 -4.576 16.887 1.00 76.56 330 PHE A C 1
ATOM 2510 O O . PHE A 1 330 ? -12.741 -4.744 17.934 1.00 76.56 330 PHE A O 1
ATOM 2517 N N . ALA A 1 331 ? -10.778 -4.499 16.850 1.00 76.81 331 ALA A N 1
ATOM 2518 C CA . ALA A 1 331 ? -9.943 -4.491 18.045 1.00 76.81 331 ALA A CA 1
ATOM 2519 C C . ALA A 1 331 ? -9.936 -3.102 18.687 1.00 76.81 331 ALA A C 1
ATOM 2521 O O . ALA A 1 331 ? -9.732 -2.101 17.999 1.00 76.81 331 ALA A O 1
ATOM 2522 N N . ALA A 1 332 ? -10.089 -3.046 20.008 1.00 83.31 332 ALA A N 1
ATOM 2523 C CA . ALA A 1 332 ? -9.862 -1.828 20.776 1.00 83.31 332 ALA A CA 1
ATOM 2524 C C . ALA A 1 332 ? -9.051 -2.114 22.041 1.00 83.31 332 ALA A C 1
ATOM 2526 O O . ALA A 1 332 ? -9.316 -3.083 22.759 1.00 83.31 332 ALA A O 1
ATOM 2527 N N . VAL A 1 333 ? -8.090 -1.238 22.329 1.00 81.94 333 VAL A N 1
ATOM 2528 C CA . VAL A 1 333 ? -7.339 -1.210 23.583 1.00 81.94 333 VAL A CA 1
ATOM 2529 C C . VAL A 1 333 ? -8.300 -0.858 24.715 1.00 81.94 333 VAL A C 1
ATOM 2531 O O . VAL A 1 333 ? -8.905 0.215 24.720 1.00 81.94 333 VAL A O 1
ATOM 2534 N N . THR A 1 334 ? -8.463 -1.773 25.671 1.00 84.56 334 THR A N 1
ATOM 2535 C CA . THR A 1 334 ? -9.348 -1.566 26.828 1.00 84.56 334 THR A CA 1
ATOM 2536 C C . THR A 1 334 ? -8.833 -0.448 27.737 1.00 84.56 334 THR A C 1
ATOM 2538 O O . THR A 1 334 ? -7.652 -0.109 27.696 1.00 84.56 334 THR A O 1
ATOM 2541 N N . ARG A 1 335 ? -9.695 0.074 28.623 1.00 88.44 335 ARG A N 1
ATOM 2542 C CA . ARG A 1 335 ? -9.309 1.058 29.654 1.00 88.44 335 ARG A CA 1
ATOM 2543 C C . ARG A 1 335 ? -8.123 0.600 30.495 1.00 88.44 335 ARG A C 1
ATOM 2545 O O . ARG A 1 335 ? -7.131 1.310 30.633 1.00 88.44 335 ARG A O 1
ATOM 2552 N N . LYS A 1 336 ? -8.164 -0.653 30.945 1.00 84.31 336 LYS A N 1
ATOM 2553 C CA . LYS A 1 336 ? -7.032 -1.304 31.608 1.00 84.31 336 LYS A CA 1
ATOM 2554 C C . LYS A 1 336 ? -5.796 -1.376 30.704 1.00 84.31 336 LYS A C 1
ATOM 2556 O O . LYS A 1 336 ? -4.688 -1.132 31.166 1.00 84.31 336 LYS A O 1
ATOM 2561 N N . GLY A 1 337 ? -5.984 -1.672 29.420 1.00 79.75 337 GLY A N 1
ATOM 2562 C CA . GLY A 1 337 ? -4.916 -1.763 28.429 1.00 79.75 337 GLY A CA 1
ATOM 2563 C C . GLY A 1 337 ? -4.172 -0.450 28.146 1.00 79.75 337 GLY A C 1
ATOM 2564 O O . GLY A 1 337 ? -2.954 -0.464 27.959 1.00 79.75 337 GLY A O 1
ATOM 2565 N N . TRP A 1 338 ? -4.858 0.695 28.160 1.00 87.06 338 TRP A N 1
ATOM 2566 C CA . TRP A 1 338 ? -4.198 2.006 28.095 1.00 87.06 338 TRP A CA 1
ATOM 2567 C C . TRP A 1 338 ? -3.836 2.583 29.472 1.00 87.06 338 TRP A C 1
ATOM 2569 O O . TRP A 1 338 ? -3.336 3.704 29.549 1.00 87.06 338 TRP A O 1
ATOM 2579 N N . ALA A 1 339 ? -3.986 1.789 30.538 1.00 85.19 339 ALA A N 1
ATOM 2580 C CA . ALA A 1 339 ? -3.689 2.147 31.924 1.00 85.19 339 ALA A CA 1
ATOM 2581 C C . ALA A 1 339 ? -4.491 3.361 32.426 1.00 85.19 339 ALA A C 1
ATOM 2583 O O . ALA A 1 339 ? -3.925 4.333 32.926 1.00 85.19 339 ALA A O 1
ATOM 2584 N N . ALA A 1 340 ? -5.816 3.294 32.286 1.00 89.50 340 ALA A N 1
ATOM 2585 C CA . ALA A 1 340 ? -6.735 4.267 32.860 1.00 89.50 340 ALA A CA 1
ATOM 2586 C C . ALA A 1 340 ? -6.577 4.388 34.378 1.00 89.50 340 ALA A C 1
ATOM 2588 O O . ALA A 1 340 ? -6.657 3.390 35.098 1.00 89.50 340 ALA A O 1
ATOM 2589 N N . ASP A 1 341 ? -6.413 5.619 34.867 1.00 92.44 341 ASP A N 1
ATOM 2590 C CA . ASP A 1 341 ? -6.539 5.914 36.291 1.00 92.44 341 ASP A CA 1
ATOM 2591 C C . ASP A 1 341 ? -8.019 6.034 36.666 1.00 92.44 341 ASP A C 1
ATOM 2593 O O . ASP A 1 341 ? -8.598 7.119 36.691 1.00 92.44 341 ASP A O 1
ATOM 2597 N N . GLU A 1 342 ? -8.645 4.895 36.957 1.00 92.19 342 GLU A N 1
ATOM 2598 C CA . GLU A 1 342 ? -10.069 4.838 37.300 1.00 92.19 342 GLU A CA 1
ATOM 2599 C C . GLU A 1 342 ? -10.428 5.628 38.575 1.00 92.19 342 GLU A C 1
ATOM 2601 O O . GLU A 1 342 ? -11.610 5.829 38.846 1.00 92.19 342 GLU A O 1
ATOM 2606 N N . SER A 1 343 ? -9.452 6.125 39.351 1.00 91.44 343 SER A N 1
ATOM 2607 C CA . SER A 1 343 ? -9.732 7.034 40.471 1.00 91.44 343 SER A CA 1
ATOM 2608 C C . SER A 1 343 ? -10.215 8.419 40.019 1.00 91.44 343 SER A C 1
ATOM 2610 O O . SER A 1 343 ? -10.903 9.102 40.779 1.00 91.44 343 SER A O 1
ATOM 2612 N N . LEU A 1 344 ? -9.932 8.806 38.768 1.00 90.56 344 LEU A N 1
ATOM 2613 C CA . LEU A 1 344 ? -10.448 10.029 38.147 1.00 90.56 344 LEU A CA 1
ATOM 2614 C C . LEU A 1 344 ? -11.906 9.880 37.683 1.00 90.56 344 LEU A C 1
ATOM 2616 O O . LEU A 1 344 ? -12.570 10.881 37.402 1.00 90.56 344 LEU A O 1
ATOM 2620 N N . MET A 1 345 ? -12.426 8.647 37.600 1.00 90.75 345 MET A N 1
ATOM 2621 C CA . MET A 1 345 ? -13.797 8.375 37.173 1.00 90.75 345 MET A CA 1
ATOM 2622 C C . MET A 1 345 ? -14.786 8.767 38.277 1.00 90.75 345 MET A C 1
ATOM 2624 O O . MET A 1 345 ? -15.088 8.002 39.193 1.00 90.75 345 MET A O 1
ATOM 2628 N N . THR A 1 346 ? -15.308 9.987 38.179 1.00 91.06 346 THR A N 1
ATOM 2629 C CA . THR A 1 346 ? -16.343 10.513 39.081 1.00 91.06 346 THR A CA 1
ATOM 2630 C C . THR A 1 346 ? -17.722 10.553 38.420 1.00 91.06 346 THR A C 1
ATOM 2632 O O . THR A 1 346 ? -18.740 10.632 39.117 1.00 91.06 346 THR A O 1
ATOM 2635 N N . TRP A 1 347 ? -17.789 10.393 37.090 1.00 87.06 347 TRP A N 1
ATOM 2636 C CA . TRP A 1 347 ? -19.035 10.271 36.333 1.00 87.06 347 TRP A CA 1
ATOM 2637 C C . TRP A 1 347 ? -19.642 8.866 36.457 1.00 87.06 347 TRP A C 1
ATOM 2639 O O . TRP A 1 347 ? -19.657 8.052 35.529 1.00 87.06 347 TRP A O 1
ATOM 2649 N N . THR A 1 348 ? -20.197 8.611 37.638 1.00 80.06 348 THR A N 1
ATOM 2650 C CA . THR A 1 348 ? -20.790 7.322 38.027 1.00 80.06 348 THR A CA 1
ATOM 2651 C C . THR A 1 348 ? -22.253 7.154 37.611 1.00 80.06 348 THR A C 1
ATOM 2653 O O . THR A 1 348 ? -22.738 6.026 37.539 1.00 80.06 348 THR A O 1
ATOM 2656 N N . ALA A 1 349 ? -22.960 8.251 37.316 1.00 79.00 349 ALA A N 1
ATOM 2657 C CA . ALA A 1 349 ? -24.295 8.197 36.725 1.00 79.00 349 ALA A CA 1
ATOM 2658 C C . ALA A 1 349 ? -24.208 7.664 35.286 1.00 79.00 349 ALA A C 1
ATOM 2660 O O . ALA A 1 349 ? -23.429 8.173 34.478 1.00 79.00 349 ALA A O 1
ATOM 2661 N N . ARG A 1 350 ? -24.992 6.625 34.983 1.00 82.00 350 ARG A N 1
ATOM 2662 C CA . ARG A 1 350 ? -25.008 5.958 33.679 1.00 82.00 350 ARG A CA 1
ATOM 2663 C C . ARG A 1 350 ? -26.409 6.033 33.098 1.00 82.00 350 ARG A C 1
ATOM 2665 O O . ARG A 1 350 ? -27.269 5.223 33.441 1.00 82.00 350 ARG A O 1
ATOM 2672 N N . ASP A 1 351 ? -26.607 7.016 32.237 1.00 88.81 351 ASP A N 1
ATOM 2673 C CA . ASP A 1 351 ? -27.795 7.115 31.404 1.00 88.81 351 ASP A CA 1
ATOM 2674 C C . ASP A 1 351 ? -27.541 6.362 30.097 1.00 88.81 351 ASP A C 1
ATOM 2676 O O . ASP A 1 351 ? -26.446 6.424 29.536 1.00 88.81 351 ASP A O 1
ATOM 2680 N N . PHE A 1 352 ? -28.541 5.613 29.638 1.00 90.44 352 PHE A N 1
ATOM 2681 C CA . PHE A 1 352 ? -28.471 4.830 28.408 1.00 90.44 352 PHE A CA 1
ATOM 2682 C C . PHE A 1 352 ? -29.569 5.277 27.453 1.00 90.44 352 PHE A C 1
ATOM 2684 O O . PHE A 1 352 ? -30.691 5.571 27.871 1.00 90.44 352 PHE A O 1
ATOM 2691 N N . ALA A 1 353 ? -29.251 5.308 26.161 1.00 91.75 353 ALA A N 1
ATOM 2692 C CA . ALA A 1 353 ? -30.236 5.547 25.115 1.00 91.75 353 ALA A CA 1
ATOM 2693 C C . ALA A 1 353 ? -29.965 4.655 23.895 1.00 91.75 353 ALA A C 1
ATOM 2695 O O . ALA A 1 353 ? -28.797 4.388 23.589 1.00 91.75 353 ALA A O 1
ATOM 2696 N N . PRO A 1 354 ? -31.011 4.209 23.169 1.00 93.06 354 PRO A N 1
ATOM 2697 C CA . PRO A 1 354 ? -30.847 3.500 21.904 1.00 93.06 354 PRO A CA 1
ATOM 2698 C C . PRO A 1 354 ? -29.955 4.285 20.944 1.00 93.06 354 PRO A C 1
ATOM 2700 O O . PRO A 1 354 ? -30.122 5.500 20.804 1.00 93.06 354 PRO A O 1
ATOM 2703 N N . VAL A 1 355 ? -29.024 3.605 20.271 1.00 94.56 355 VAL A N 1
ATOM 2704 C CA . VAL A 1 355 ? -28.167 4.276 19.289 1.00 94.56 355 VAL A CA 1
ATOM 2705 C C . VAL A 1 355 ? -29.003 4.798 18.126 1.00 94.56 355 VAL A C 1
ATOM 2707 O O . VAL A 1 355 ? -29.817 4.075 17.554 1.00 94.56 355 VAL A O 1
ATOM 2710 N N . GLN A 1 356 ? -28.750 6.052 17.757 1.00 95.81 356 GLN A N 1
ATOM 2711 C CA . GLN A 1 356 ? -29.380 6.731 16.630 1.00 95.81 356 GLN A CA 1
ATOM 2712 C C . GLN A 1 356 ? -28.374 7.059 15.521 1.00 95.81 356 GLN A C 1
ATOM 2714 O O . GLN A 1 356 ? -28.710 6.938 14.347 1.00 95.81 356 GLN A O 1
ATOM 2719 N N . LEU A 1 357 ? -27.157 7.492 15.874 1.00 97.00 357 LEU A N 1
ATOM 2720 C CA . LEU A 1 357 ? -26.131 7.942 14.924 1.00 97.00 357 LEU A CA 1
ATOM 2721 C C . LEU A 1 357 ? -24.732 7.965 15.559 1.00 97.00 357 LEU A C 1
ATOM 2723 O O . LEU A 1 357 ? -24.573 7.745 16.762 1.00 97.00 357 LEU A O 1
ATOM 2727 N N . ILE A 1 358 ? -23.724 8.281 14.745 1.00 98.38 358 ILE A N 1
ATOM 2728 C CA . ILE A 1 358 ? -22.316 8.413 15.132 1.00 98.38 358 ILE A CA 1
ATOM 2729 C C . ILE A 1 358 ? -21.834 9.842 14.827 1.00 98.38 358 ILE A C 1
ATOM 2731 O O . ILE A 1 358 ? -22.132 10.372 13.758 1.00 98.38 358 ILE A O 1
ATOM 2735 N N . THR A 1 359 ? -21.063 10.462 15.726 1.00 98.56 359 THR A N 1
ATOM 2736 C CA . THR A 1 359 ? -20.413 11.767 15.512 1.00 98.56 359 THR A CA 1
ATOM 2737 C C . THR A 1 359 ? -18.889 11.656 15.619 1.00 98.56 359 THR A C 1
ATOM 2739 O O . THR A 1 359 ? -18.363 11.183 16.626 1.00 98.56 359 THR A O 1
ATOM 2742 N N . VAL A 1 360 ? -18.180 12.133 14.594 1.00 98.56 360 VAL A N 1
ATOM 2743 C CA . VAL A 1 360 ? -16.716 12.154 14.490 1.00 98.56 360 VAL A CA 1
ATOM 2744 C C . VAL A 1 360 ? -16.154 13.487 14.992 1.00 98.56 360 VAL A C 1
ATOM 2746 O O . VAL A 1 360 ? -16.647 14.564 14.638 1.00 98.56 360 VAL A O 1
ATOM 2749 N N . HIS A 1 361 ? -15.099 13.394 15.800 1.00 98.31 361 HIS A N 1
ATOM 2750 C CA . HIS A 1 361 ? -14.391 14.499 16.447 1.00 98.31 361 HIS A CA 1
ATOM 2751 C C . HIS A 1 361 ? -12.890 14.447 16.169 1.00 98.31 361 HIS A C 1
ATOM 2753 O O . HIS A 1 361 ? -12.368 13.429 15.711 1.00 98.31 361 HIS A O 1
ATOM 2759 N N . HIS A 1 362 ? -12.201 15.533 16.514 1.00 97.06 362 HIS A N 1
ATOM 2760 C CA . HIS A 1 362 ? -10.753 15.548 16.687 1.00 97.06 362 HIS A CA 1
ATOM 2761 C C . HIS A 1 362 ? -10.370 16.039 18.087 1.00 97.06 362 HIS A C 1
ATOM 2763 O O . HIS A 1 362 ? -11.197 16.635 18.782 1.00 97.06 362 HIS A O 1
ATOM 2769 N N . THR A 1 363 ? -9.134 15.803 18.514 1.00 92.19 363 THR A N 1
ATOM 2770 C CA . THR A 1 363 ? -8.643 16.307 19.804 1.00 92.19 363 THR A CA 1
ATOM 2771 C C . THR A 1 363 ? -8.178 17.761 19.760 1.00 92.19 363 THR A C 1
ATOM 2773 O O . THR A 1 363 ? -8.223 18.420 20.796 1.00 92.19 363 THR A O 1
ATOM 2776 N N . PHE A 1 364 ? -7.756 18.256 18.589 1.00 86.56 364 PHE A N 1
ATOM 2777 C CA . PHE A 1 364 ? -7.190 19.592 18.362 1.00 86.56 364 PHE A CA 1
ATOM 2778 C C . PHE A 1 364 ? -5.910 19.875 19.169 1.00 86.56 364 PHE A C 1
ATOM 2780 O O . PHE A 1 364 ? -4.819 19.775 18.617 1.00 86.56 364 PHE A O 1
ATOM 2787 N N . ASP A 1 365 ? -6.031 20.180 20.464 1.00 75.44 365 ASP A N 1
ATOM 2788 C CA . ASP A 1 365 ? -4.913 20.558 21.346 1.00 75.44 365 ASP A CA 1
ATOM 2789 C C . ASP A 1 365 ? -4.050 19.356 21.773 1.00 75.44 365 ASP A C 1
ATOM 2791 O O . ASP A 1 365 ? -2.890 19.515 22.146 1.00 75.44 365 ASP A O 1
ATOM 2795 N N . PHE A 1 366 ? -4.600 18.140 21.700 1.00 76.38 366 PHE A N 1
ATOM 2796 C CA . PHE A 1 366 ? -3.874 16.894 21.966 1.00 76.38 366 PHE A CA 1
ATOM 2797 C C . PHE A 1 366 ? -3.536 16.201 20.645 1.00 76.38 366 PHE A C 1
ATOM 2799 O O . PHE A 1 366 ? -4.080 15.141 20.344 1.00 76.38 366 PHE A O 1
ATOM 2806 N N . ASP A 1 367 ? -2.686 16.812 19.823 1.00 73.62 367 ASP A N 1
ATOM 2807 C CA . ASP A 1 367 ? -2.310 16.266 18.510 1.00 73.62 367 ASP A CA 1
ATOM 2808 C C . ASP A 1 367 ? -1.291 15.113 18.582 1.00 73.62 367 ASP A C 1
ATOM 2810 O O . ASP A 1 367 ? -1.047 14.432 17.588 1.00 73.62 367 ASP A O 1
ATOM 2814 N N . GLY A 1 368 ? -0.723 14.872 19.769 1.00 66.75 368 GLY A N 1
ATOM 2815 C CA . GLY A 1 368 ? 0.272 13.833 20.017 1.00 66.75 368 GLY A CA 1
ATOM 2816 C C . GLY A 1 368 ? 1.660 14.147 19.456 1.00 66.75 368 GLY A C 1
ATOM 2817 O O . GLY A 1 368 ? 2.497 13.248 19.360 1.00 66.75 368 GLY A O 1
ATOM 2818 N N . SER A 1 369 ? 1.931 15.408 19.110 1.00 66.38 369 SER A N 1
ATOM 2819 C CA . SER A 1 369 ? 3.253 15.858 18.679 1.00 66.38 369 SER A CA 1
ATOM 2820 C C . SER A 1 369 ? 4.333 15.489 19.710 1.00 66.38 369 SER A C 1
ATOM 2822 O O . SER A 1 369 ? 4.313 15.900 20.868 1.00 66.38 369 SER A O 1
ATOM 2824 N N . GLY A 1 370 ? 5.289 14.656 19.285 1.00 56.97 370 GLY A N 1
ATOM 2825 C CA . GLY A 1 370 ? 6.392 14.186 20.129 1.00 56.97 370 GLY A CA 1
ATOM 2826 C C . GLY A 1 370 ? 6.063 13.024 21.075 1.00 56.97 370 GLY A C 1
ATOM 2827 O O . GLY A 1 370 ? 6.940 12.622 21.839 1.00 56.97 370 GLY A O 1
ATOM 2828 N N . ALA A 1 371 ? 4.852 12.457 21.029 1.00 60.97 371 ALA A N 1
ATOM 2829 C CA . ALA A 1 371 ? 4.513 11.279 21.823 1.00 60.97 371 ALA A CA 1
ATOM 2830 C C . ALA A 1 371 ? 5.231 10.027 21.289 1.00 60.97 371 ALA A C 1
ATOM 2832 O O . ALA A 1 371 ? 5.114 9.678 20.115 1.00 60.97 371 ALA A O 1
ATOM 2833 N N . SER A 1 372 ? 5.950 9.317 22.164 1.00 55.22 372 SER A N 1
ATOM 2834 C CA . SER A 1 372 ? 6.496 7.989 21.851 1.00 55.22 372 SER A CA 1
ATOM 2835 C C . SER A 1 372 ? 5.449 6.875 21.971 1.00 55.22 372 SER A C 1
ATOM 2837 O O . SER A 1 372 ? 5.652 5.793 21.426 1.00 55.22 372 SER A O 1
ATOM 2839 N N . ASP A 1 373 ? 4.342 7.133 22.674 1.00 67.00 373 ASP A N 1
ATOM 2840 C CA . ASP A 1 373 ? 3.212 6.223 22.870 1.00 67.00 373 ASP A CA 1
ATOM 2841 C C . ASP A 1 373 ? 1.903 7.025 22.971 1.00 67.00 373 ASP A C 1
ATOM 2843 O O . ASP A 1 373 ? 1.733 7.863 23.856 1.00 67.00 373 ASP A O 1
ATOM 2847 N N . TYR A 1 374 ? 0.940 6.762 22.086 1.00 82.69 374 TYR A N 1
ATOM 2848 C CA . TYR A 1 374 ? -0.342 7.471 22.101 1.00 82.69 374 TYR A CA 1
ATOM 2849 C C . TYR A 1 374 ? -1.227 7.117 23.305 1.00 82.69 374 TYR A C 1
ATOM 2851 O O . TYR A 1 374 ? -2.153 7.870 23.608 1.00 82.69 374 TYR A O 1
ATOM 2859 N N . ARG A 1 375 ? -0.921 6.059 24.074 1.00 84.12 375 ARG A N 1
ATOM 2860 C CA . ARG A 1 375 ? -1.569 5.817 25.375 1.00 84.12 375 ARG A CA 1
ATOM 2861 C C . ARG A 1 375 ? -1.313 6.960 26.360 1.00 84.12 375 ARG A C 1
ATOM 2863 O O . ARG A 1 375 ? -2.197 7.260 27.155 1.00 84.12 375 ARG A O 1
ATOM 2870 N N . ASP A 1 376 ? -0.149 7.614 26.300 1.00 81.94 376 ASP A N 1
ATOM 2871 C CA . ASP A 1 376 ? 0.124 8.812 27.107 1.00 81.94 376 ASP A CA 1
ATOM 2872 C C . ASP A 1 376 ? -0.814 9.959 26.728 1.00 81.94 376 ASP A C 1
ATOM 2874 O O . ASP A 1 376 ? -1.364 10.627 27.601 1.00 81.94 376 ASP A O 1
ATOM 2878 N N . VAL A 1 377 ? -1.066 10.136 25.428 1.00 88.19 377 VAL A N 1
ATOM 2879 C CA . VAL A 1 377 ? -1.995 11.153 24.917 1.00 88.19 377 VAL A CA 1
ATOM 2880 C C . VAL A 1 377 ? -3.427 10.849 25.361 1.00 88.19 377 VAL A C 1
ATOM 2882 O O . VAL A 1 377 ? -4.132 11.748 25.816 1.00 88.19 377 VAL A O 1
ATOM 2885 N N . VAL A 1 378 ? -3.847 9.580 25.302 1.00 92.38 378 VAL A N 1
ATOM 2886 C CA . VAL A 1 378 ? -5.165 9.141 25.793 1.00 92.38 378 VAL A CA 1
ATOM 2887 C C . VAL A 1 378 ? -5.307 9.387 27.298 1.00 92.38 378 VAL A C 1
ATOM 2889 O O . VAL A 1 378 ? -6.337 9.908 27.724 1.00 92.38 378 VAL A O 1
ATOM 2892 N N . ARG A 1 379 ? -4.280 9.081 28.107 1.00 92.19 379 ARG A N 1
ATOM 2893 C CA . ARG A 1 379 ? -4.281 9.362 29.555 1.00 92.19 379 ARG A CA 1
ATOM 2894 C C . ARG A 1 379 ? -4.347 10.858 29.855 1.00 92.19 379 ARG A C 1
ATOM 2896 O O . ARG A 1 379 ? -5.150 11.260 30.691 1.00 92.19 379 ARG A O 1
ATOM 2903 N N . ALA A 1 380 ? -3.572 11.678 29.147 1.00 89.00 380 ALA A N 1
ATOM 2904 C CA . ALA A 1 380 ? -3.593 13.130 29.312 1.00 89.00 380 ALA A CA 1
ATOM 2905 C C . ALA A 1 380 ? -4.962 13.727 28.946 1.00 89.00 380 ALA A C 1
ATOM 2907 O O . ALA A 1 380 ? -5.486 14.582 29.658 1.00 89.00 380 ALA A O 1
ATOM 2908 N N . LEU A 1 381 ? -5.584 13.235 27.870 1.00 93.06 381 LEU A N 1
ATOM 2909 C CA . LEU A 1 381 ? -6.934 13.642 27.492 1.00 93.06 381 LEU A CA 1
ATOM 2910 C C . LEU A 1 381 ? -7.981 13.176 28.514 1.00 93.06 381 LEU A C 1
ATOM 2912 O O . LEU A 1 381 ? -8.939 13.898 28.791 1.00 93.06 381 LEU A O 1
ATOM 2916 N N . TYR A 1 382 ? -7.810 11.980 29.082 1.00 94.69 382 TYR A N 1
ATOM 2917 C CA . TYR A 1 382 ? -8.673 11.489 30.150 1.00 94.69 382 TYR A CA 1
ATOM 2918 C C . TYR A 1 382 ? -8.583 12.372 31.393 1.00 94.69 382 TYR A C 1
ATOM 2920 O O . TYR A 1 382 ? -9.622 12.810 31.878 1.00 94.69 382 TYR A O 1
ATOM 2928 N N . GLU A 1 383 ? -7.377 12.706 31.854 1.00 91.38 383 GLU A N 1
ATOM 2929 C CA . GLU A 1 383 ? -7.174 13.626 32.976 1.00 91.38 383 GLU A CA 1
ATOM 2930 C C . GLU A 1 383 ? -7.807 14.995 32.698 1.00 91.38 383 GLU A C 1
ATOM 2932 O O . GLU A 1 383 ? -8.565 15.507 33.526 1.00 91.38 383 GLU A O 1
ATOM 2937 N N . PHE A 1 384 ? -7.584 15.540 31.496 1.00 91.81 384 PHE A N 1
ATOM 2938 C CA . PHE A 1 384 ? -8.158 16.813 31.072 1.00 91.81 384 PHE A CA 1
ATOM 2939 C C . PHE A 1 384 ? -9.688 16.806 31.058 1.00 91.81 384 PHE A C 1
ATOM 2941 O O . PHE A 1 384 ? -10.302 17.799 31.434 1.00 91.81 384 PHE A O 1
ATOM 2948 N N . HIS A 1 385 ? -10.338 15.725 30.629 1.00 94.06 385 HIS A N 1
ATOM 2949 C CA . HIS A 1 385 ? -11.798 15.652 30.669 1.00 94.06 385 HIS A CA 1
ATOM 2950 C C . HIS A 1 385 ? -12.329 15.375 32.075 1.00 94.06 385 HIS A C 1
ATOM 2952 O O . HIS A 1 385 ? -13.284 16.021 32.504 1.00 94.06 385 HIS A O 1
ATOM 2958 N N . ALA A 1 386 ? -11.726 14.434 32.798 1.00 93.00 386 ALA A N 1
ATOM 2959 C CA . ALA A 1 386 ? -12.262 13.928 34.051 1.00 93.00 386 ALA A CA 1
ATOM 2960 C C . ALA A 1 386 ? -12.074 14.903 35.222 1.00 93.00 386 ALA A C 1
ATOM 2962 O O . ALA A 1 386 ? -13.007 15.097 36.003 1.00 93.00 386 ALA A O 1
ATOM 2963 N N . SER A 1 387 ? -10.906 15.539 35.330 1.00 90.19 387 SER A N 1
ATOM 2964 C CA . SER A 1 387 ? -10.546 16.400 36.459 1.00 90.19 387 SER A CA 1
ATOM 2965 C C . SER A 1 387 ? -10.829 17.875 36.175 1.00 90.19 387 SER A C 1
ATOM 2967 O O . SER A 1 387 ? -10.768 18.321 35.034 1.00 90.19 387 SER A O 1
ATOM 2969 N N . SER A 1 388 ? -11.143 18.655 37.214 1.00 87.62 388 SER A N 1
ATOM 2970 C CA . SER A 1 388 ? -11.148 20.128 37.149 1.00 87.62 388 SER A CA 1
ATOM 2971 C C . SER A 1 388 ? -9.783 20.738 37.491 1.00 87.62 388 SER A C 1
ATOM 2973 O O . SER A 1 388 ? -9.607 21.956 37.442 1.00 87.62 388 SER A O 1
ATOM 2975 N N . GLU A 1 389 ? -8.828 19.910 37.912 1.00 81.94 389 GLU A N 1
ATOM 2976 C CA . GLU A 1 389 ? -7.463 20.338 38.204 1.00 81.94 389 GLU A CA 1
ATOM 2977 C C . GLU A 1 389 ? -6.701 20.660 36.911 1.00 81.94 389 GLU A C 1
ATOM 2979 O O . GLU A 1 389 ? -7.085 20.235 35.824 1.00 81.94 389 GLU A O 1
ATOM 2984 N N . HIS A 1 390 ? -5.638 21.462 37.017 1.00 78.19 390 HIS A N 1
ATOM 2985 C CA . HIS A 1 390 ? -4.741 21.811 35.901 1.00 78.19 390 HIS A CA 1
ATOM 2986 C C . HIS A 1 390 ? -5.432 22.356 34.630 1.00 78.19 390 HIS A C 1
ATOM 2988 O O . HIS A 1 390 ? -4.886 22.265 33.535 1.00 78.19 390 HIS A O 1
ATOM 2994 N N . GLY A 1 391 ? -6.612 22.972 34.771 1.00 76.50 391 GLY A N 1
ATOM 2995 C CA . GLY A 1 391 ? -7.382 23.511 33.643 1.00 76.50 391 GLY A CA 1
ATOM 2996 C C . GLY A 1 391 ? -8.275 22.486 32.937 1.00 76.50 391 GLY A C 1
ATOM 2997 O O . GLY A 1 391 ? -8.815 22.793 31.874 1.00 76.50 391 GLY A O 1
ATOM 2998 N N . GLY A 1 392 ? -8.443 21.298 33.520 1.00 81.31 392 GLY A N 1
ATOM 2999 C CA . GLY A 1 392 ? -9.364 20.280 33.041 1.00 81.31 392 GLY A CA 1
ATOM 3000 C C . GLY A 1 392 ? -10.841 20.674 33.167 1.00 81.31 392 GLY A C 1
ATOM 3001 O O . GLY A 1 392 ? -11.224 21.661 33.802 1.00 81.31 392 GLY A O 1
ATOM 3002 N N . ARG A 1 393 ? -11.694 19.904 32.497 1.00 86.44 393 ARG A N 1
ATOM 3003 C CA . ARG A 1 393 ? -13.120 20.173 32.302 1.00 86.44 393 ARG A CA 1
ATOM 3004 C C . ARG A 1 393 ? -13.998 19.728 33.471 1.00 86.44 393 ARG A C 1
ATOM 3006 O O . ARG A 1 393 ? -15.117 20.226 33.586 1.00 86.44 393 ARG A O 1
ATOM 3013 N N . GLY A 1 394 ? -13.522 18.813 34.316 1.00 88.19 394 GLY A N 1
ATOM 3014 C CA . GLY A 1 394 ? -14.268 18.297 35.468 1.00 88.19 394 GLY A CA 1
ATOM 3015 C C . GLY A 1 394 ? -15.515 17.484 35.107 1.00 88.19 394 GLY A C 1
ATOM 3016 O O . GLY A 1 394 ? -16.465 17.454 35.883 1.00 88.19 394 GLY A O 1
ATOM 3017 N N . TRP A 1 395 ? -15.551 16.859 33.927 1.00 90.50 395 TRP A N 1
ATOM 3018 C CA . TRP A 1 395 ? -16.682 16.041 33.470 1.00 90.50 395 TRP A CA 1
ATOM 3019 C C . TRP A 1 395 ? -16.787 14.702 34.198 1.00 90.50 395 TRP A C 1
ATOM 3021 O O . TRP A 1 395 ? -17.841 14.076 34.180 1.00 90.50 395 TRP A O 1
ATOM 3031 N N . GLY A 1 396 ? -15.701 14.254 34.825 1.00 91.00 396 GLY A N 1
ATOM 3032 C CA . GLY A 1 396 ? -15.647 13.006 35.573 1.00 91.00 396 GLY A CA 1
ATOM 3033 C C . GLY A 1 396 ? -15.455 11.733 34.747 1.00 91.00 396 GLY A C 1
ATOM 3034 O O . GLY A 1 396 ? -15.375 10.668 35.349 1.00 91.00 396 GLY A O 1
ATOM 3035 N N . ASP A 1 397 ? -15.364 11.808 33.414 1.00 93.94 397 ASP A N 1
ATOM 3036 C CA . ASP A 1 397 ? -14.825 10.747 32.546 1.00 93.94 397 ASP A CA 1
ATOM 3037 C C . ASP A 1 397 ? -14.438 11.308 31.159 1.00 93.94 397 ASP A C 1
ATOM 3039 O O . ASP A 1 397 ? -14.680 12.481 30.864 1.00 93.94 397 ASP A O 1
ATOM 3043 N N . LEU A 1 398 ? -13.861 10.473 30.287 1.00 93.69 398 LEU A N 1
ATOM 3044 C CA . LEU A 1 398 ? -13.685 10.772 28.865 1.00 93.69 398 LEU A CA 1
ATOM 3045 C C . LEU A 1 398 ? -15.033 11.065 28.188 1.00 93.69 398 LEU A C 1
ATOM 3047 O O . LEU A 1 398 ? -15.969 10.268 28.249 1.00 93.69 398 LEU A O 1
ATOM 3051 N N . GLY A 1 399 ? -15.095 12.182 27.460 1.00 93.88 399 GLY A N 1
ATOM 3052 C CA . GLY A 1 399 ? -16.289 12.597 26.721 1.00 93.88 399 GLY A CA 1
ATOM 3053 C C . GLY A 1 399 ? -16.615 11.764 25.477 1.00 93.88 399 GLY A C 1
ATOM 3054 O O . GLY A 1 399 ? -17.699 11.920 24.934 1.00 93.88 399 GLY A O 1
ATOM 3055 N N . TYR A 1 400 ? -15.726 10.876 25.022 1.00 95.88 400 TYR A N 1
ATOM 3056 C CA . TYR A 1 400 ? -15.891 10.086 23.791 1.00 95.88 400 TYR A CA 1
ATOM 3057 C C . TYR A 1 400 ? -15.985 8.590 24.090 1.00 95.88 400 TYR A C 1
ATOM 3059 O O . TYR A 1 400 ? -15.356 8.113 25.031 1.00 95.88 400 TYR A O 1
ATOM 3067 N N . HIS A 1 401 ? -16.700 7.831 23.258 1.00 94.56 401 HIS A N 1
ATOM 3068 C CA . HIS A 1 401 ? -16.792 6.372 23.395 1.00 94.56 401 HIS A CA 1
ATOM 3069 C C . HIS A 1 401 ? -15.544 5.667 22.880 1.00 94.56 401 HIS A C 1
ATOM 3071 O O . HIS A 1 401 ? -15.114 4.674 23.460 1.00 94.56 401 HIS A O 1
ATOM 3077 N N . LEU A 1 402 ? -14.967 6.180 21.793 1.00 95.19 402 LEU A N 1
ATOM 3078 C CA . LEU A 1 402 ? -13.775 5.629 21.161 1.00 95.19 402 LEU A CA 1
ATOM 3079 C C . LEU A 1 402 ? -12.802 6.745 20.804 1.00 95.19 402 LEU A C 1
ATOM 3081 O O . LEU A 1 402 ? -13.218 7.838 20.410 1.00 95.19 402 LEU A O 1
ATOM 3085 N N . LEU A 1 403 ? -11.511 6.436 20.889 1.00 96.56 403 LEU A N 1
ATOM 3086 C CA . LEU A 1 403 ? -10.443 7.267 20.342 1.00 96.56 403 LEU A CA 1
ATOM 3087 C C . LEU A 1 403 ? -9.651 6.491 19.300 1.00 96.56 403 LEU A C 1
ATOM 3089 O O . LEU A 1 403 ? -9.534 5.274 19.411 1.00 96.56 403 LEU A O 1
ATOM 3093 N N . ILE A 1 404 ? -9.110 7.185 18.304 1.00 93.25 404 ILE A N 1
ATOM 3094 C CA . ILE A 1 404 ? -8.279 6.594 17.254 1.00 93.25 404 ILE A CA 1
ATOM 3095 C C . ILE A 1 404 ? -6.998 7.412 17.138 1.00 93.25 404 ILE A C 1
ATOM 3097 O O . ILE A 1 404 ? -7.064 8.621 16.909 1.00 93.25 404 ILE A O 1
ATOM 3101 N N . ASP A 1 405 ? -5.846 6.768 17.310 1.00 88.75 405 ASP A N 1
ATOM 3102 C CA . ASP A 1 405 ? -4.552 7.436 17.151 1.00 88.75 405 ASP A CA 1
ATOM 3103 C C . ASP A 1 405 ? -4.096 7.521 15.676 1.00 88.75 405 ASP A C 1
ATOM 3105 O O . ASP A 1 405 ? -4.644 6.837 14.804 1.00 88.75 405 ASP A O 1
ATOM 3109 N N . PRO A 1 406 ? -3.062 8.328 15.369 1.00 81.00 406 PRO A N 1
ATOM 3110 C CA . PRO A 1 406 ? -2.447 8.394 14.043 1.00 81.00 406 PRO A CA 1
ATOM 3111 C C . PRO A 1 406 ? -1.866 7.071 13.518 1.00 81.00 406 PRO A C 1
ATOM 3113 O O . PRO A 1 406 ? -1.610 6.965 12.319 1.00 81.00 406 PRO A O 1
ATOM 3116 N N . ASN A 1 407 ? -1.673 6.056 14.363 1.00 69.75 407 ASN A N 1
ATOM 3117 C CA . ASN A 1 407 ? -1.250 4.712 13.959 1.00 69.75 407 ASN A CA 1
ATOM 3118 C C . ASN A 1 407 ? -2.446 3.779 13.677 1.00 69.75 407 ASN A C 1
ATOM 3120 O O . ASN A 1 407 ? -2.256 2.605 13.353 1.00 69.75 407 ASN A O 1
ATOM 3124 N N . GLY A 1 408 ? -3.684 4.273 13.792 1.00 73.25 408 GLY A N 1
ATOM 3125 C CA . GLY A 1 408 ? -4.902 3.493 13.592 1.00 73.25 408 GLY A CA 1
ATOM 3126 C C . GLY A 1 408 ? -5.218 2.526 14.736 1.00 73.25 408 GLY A C 1
ATOM 3127 O O . GLY A 1 408 ? -5.923 1.536 14.512 1.00 73.25 408 GLY A O 1
ATOM 3128 N N . VAL A 1 409 ? -4.685 2.762 15.938 1.00 78.44 409 VAL A N 1
ATOM 3129 C CA . VAL A 1 409 ? -5.056 2.033 17.156 1.00 78.44 409 VAL A CA 1
ATOM 3130 C C . VAL A 1 409 ? -6.325 2.652 17.731 1.00 78.44 409 VAL A C 1
ATOM 3132 O O . VAL A 1 409 ? -6.409 3.863 17.926 1.00 78.44 409 VAL A O 1
ATOM 3135 N N . VAL A 1 410 ? -7.316 1.804 18.007 1.00 85.56 410 VAL A N 1
ATOM 3136 C CA . VAL A 1 410 ? -8.589 2.205 18.613 1.00 85.56 410 VAL A CA 1
ATOM 3137 C C . VAL A 1 410 ? -8.513 2.002 20.125 1.00 85.56 410 VAL A C 1
ATOM 3139 O O . VAL A 1 410 ? -8.084 0.946 20.589 1.00 85.56 410 VAL A O 1
ATOM 3142 N N . TYR A 1 411 ? -8.967 2.979 20.901 1.00 90.62 411 TYR A N 1
ATOM 3143 C CA . TYR A 1 411 ? -8.993 2.947 22.363 1.00 90.62 411 TYR A CA 1
ATOM 3144 C C . TYR A 1 411 ? -10.426 3.049 22.873 1.00 90.62 411 TYR A C 1
ATOM 3146 O O . TYR A 1 411 ? -11.206 3.872 22.391 1.00 90.62 411 TYR A O 1
ATOM 3154 N N . ALA A 1 412 ? -10.760 2.243 23.881 1.00 90.62 412 ALA A N 1
ATOM 3155 C CA . ALA A 1 412 ? -12.007 2.380 24.623 1.00 90.62 412 ALA A CA 1
ATOM 3156 C C . ALA A 1 412 ? -11.983 3.675 25.452 1.00 90.62 412 ALA A C 1
ATOM 3158 O O . ALA A 1 412 ? -11.066 3.872 26.246 1.00 90.62 412 ALA A O 1
ATOM 3159 N N . GLY A 1 413 ? -12.976 4.541 25.272 1.00 92.94 413 GLY A N 1
ATOM 3160 C CA . GLY A 1 413 ? -13.119 5.802 25.997 1.00 92.94 413 GLY A CA 1
ATOM 3161 C C . GLY A 1 413 ? -14.033 5.667 27.216 1.00 92.94 413 GLY A C 1
ATOM 3162 O O . GLY A 1 413 ? -13.660 5.017 28.194 1.00 92.94 413 GLY A O 1
ATOM 3163 N N . ARG A 1 414 ? -15.212 6.300 27.161 1.00 91.81 414 ARG A N 1
ATOM 3164 C CA . ARG A 1 414 ? -16.242 6.358 28.214 1.00 91.81 414 ARG A CA 1
ATOM 3165 C C . ARG A 1 414 ? -16.502 4.992 28.861 1.00 91.81 414 ARG A C 1
ATOM 3167 O O . ARG A 1 414 ? -16.827 4.018 28.178 1.00 91.81 414 ARG A O 1
ATOM 3174 N N . GLU A 1 415 ? -16.400 4.935 30.188 1.00 87.69 415 GLU A N 1
ATOM 3175 C CA . GLU A 1 415 ? -16.722 3.744 30.977 1.00 87.69 415 GLU A CA 1
ATOM 3176 C C . GLU A 1 415 ? -18.215 3.405 30.846 1.00 87.69 415 GLU A C 1
ATOM 3178 O O . GLU A 1 415 ? -19.085 4.256 31.029 1.00 87.69 415 GLU A O 1
ATOM 3183 N N . THR A 1 416 ? -18.512 2.158 30.473 1.00 82.44 416 THR A N 1
ATOM 3184 C CA . THR A 1 416 ? -19.868 1.748 30.081 1.00 82.44 416 THR A CA 1
ATOM 3185 C C . THR A 1 416 ? -20.653 1.090 31.220 1.00 82.44 416 THR A C 1
ATOM 3187 O O . THR A 1 416 ? -21.868 1.267 31.303 1.00 82.44 416 THR A O 1
ATOM 3190 N N . GLY A 1 417 ? -19.997 0.359 32.126 1.00 72.00 417 GLY A N 1
ATOM 3191 C CA . GLY A 1 417 ? -20.638 -0.228 33.298 1.00 72.00 417 GLY A CA 1
ATOM 3192 C C . GLY A 1 417 ? -21.551 -1.436 33.092 1.00 72.00 417 GLY A C 1
ATOM 3193 O O . GLY A 1 417 ? -21.595 -2.056 32.035 1.00 72.00 417 GLY A O 1
ATOM 3194 N N . ASP A 1 418 ? -22.315 -1.758 34.141 1.00 62.12 418 ASP A N 1
ATOM 3195 C CA . ASP A 1 418 ? -23.401 -2.748 34.146 1.00 62.12 418 ASP A CA 1
ATOM 3196 C C . ASP A 1 418 ? -24.756 -2.065 34.428 1.00 62.12 418 ASP A C 1
ATOM 3198 O O . ASP A 1 418 ? -24.779 -1.116 35.221 1.00 62.12 418 ASP A O 1
ATOM 3202 N N . PRO A 1 419 ? -25.884 -2.562 33.869 1.00 56.31 419 PRO A N 1
ATOM 3203 C CA . PRO A 1 419 ? -26.009 -3.647 32.886 1.00 56.31 419 PRO A CA 1
ATOM 3204 C C . PRO A 1 419 ? -25.980 -3.095 31.440 1.00 56.31 419 PRO A C 1
ATOM 3206 O O . PRO A 1 419 ? -27.029 -2.843 30.855 1.00 56.31 419 PRO A O 1
ATOM 3209 N N . ALA A 1 420 ? -24.791 -2.863 30.862 1.00 54.38 420 ALA A N 1
ATOM 3210 C CA . ALA A 1 420 ? -24.646 -2.068 29.634 1.00 54.38 420 ALA A CA 1
ATOM 3211 C C . ALA A 1 420 ? -24.584 -2.862 28.299 1.00 54.38 420 ALA A C 1
ATOM 3213 O O . ALA A 1 420 ? -24.079 -3.991 28.296 1.00 54.38 420 ALA A O 1
ATOM 3214 N N . PRO A 1 421 ? -25.030 -2.290 27.149 1.00 68.75 421 PRO A N 1
ATOM 3215 C CA . PRO A 1 421 ? -25.365 -3.063 25.940 1.00 68.75 421 PRO A CA 1
ATOM 3216 C C . PRO A 1 421 ? -24.371 -3.005 24.763 1.00 68.75 421 PRO A C 1
ATOM 3218 O O . PRO A 1 421 ? -24.278 -4.016 24.070 1.00 68.75 421 PRO A O 1
ATOM 3221 N N . ILE A 1 422 ? -23.632 -1.910 24.513 1.00 72.19 422 ILE A N 1
ATOM 3222 C CA . ILE A 1 422 ? -22.558 -1.840 23.490 1.00 72.19 422 ILE A CA 1
ATOM 3223 C C . ILE A 1 422 ? -21.296 -1.185 24.069 1.00 72.19 422 ILE A C 1
ATOM 3225 O O . ILE A 1 422 ? -21.395 -0.381 24.985 1.00 72.19 422 ILE A O 1
ATOM 3229 N N . PHE A 1 423 ? -20.115 -1.566 23.572 1.00 79.25 423 PHE A N 1
ATOM 3230 C CA . PHE A 1 423 ? -18.790 -1.255 24.151 1.00 79.25 423 PHE A CA 1
ATOM 3231 C C . PHE A 1 423 ? -18.405 -1.982 25.450 1.00 79.25 423 PHE A C 1
ATOM 3233 O O . PHE A 1 423 ? -17.401 -1.669 26.086 1.00 79.25 423 PHE A O 1
ATOM 3240 N N . ARG A 1 424 ? -19.111 -3.070 25.778 1.00 76.06 424 ARG A N 1
ATOM 3241 C CA . ARG A 1 424 ? -18.640 -4.080 26.737 1.00 76.06 424 ARG A CA 1
ATOM 3242 C C . ARG A 1 424 ? -17.963 -5.250 26.007 1.00 76.06 424 ARG A C 1
ATOM 3244 O O . ARG A 1 424 ? -18.469 -5.673 24.963 1.00 76.06 424 ARG A O 1
ATOM 3251 N N . PRO A 1 425 ? -16.874 -5.836 26.532 1.00 62.28 425 PRO A N 1
ATOM 3252 C CA . PRO A 1 425 ? -16.391 -7.131 26.058 1.00 62.28 425 PRO A CA 1
ATOM 3253 C C . PRO A 1 425 ? -17.506 -8.194 26.097 1.00 62.28 425 PRO A C 1
ATOM 3255 O O . PRO A 1 425 ? -18.149 -8.399 27.124 1.00 62.28 425 PRO A O 1
ATOM 3258 N N . GLY A 1 426 ? -17.762 -8.840 24.961 1.00 65.19 426 GLY A N 1
ATOM 3259 C CA . GLY A 1 426 ? -18.856 -9.798 24.757 1.00 65.19 426 GLY A CA 1
ATOM 3260 C C . GLY A 1 426 ? -20.213 -9.186 24.376 1.00 65.19 426 GLY A C 1
ATOM 3261 O O . GLY A 1 426 ? -21.164 -9.935 24.162 1.00 65.19 426 GLY A O 1
ATOM 3262 N N . ALA A 1 427 ? -20.329 -7.857 24.277 1.00 74.38 427 ALA A N 1
ATOM 3263 C CA . ALA A 1 427 ? -21.538 -7.211 23.772 1.00 74.38 427 ALA A CA 1
ATOM 3264 C C . ALA A 1 427 ? -21.773 -7.533 22.292 1.00 74.38 427 ALA A C 1
ATOM 3266 O O . ALA A 1 427 ? -20.844 -7.505 21.491 1.00 74.38 427 ALA A O 1
ATOM 3267 N N . VAL A 1 428 ? -23.033 -7.768 21.924 1.00 75.06 428 VAL A N 1
ATOM 3268 C CA . VAL A 1 428 ? -23.443 -7.990 20.533 1.00 75.06 428 VAL A CA 1
ATOM 3269 C C . VAL A 1 428 ? -24.066 -6.713 19.987 1.00 75.06 428 VAL A C 1
ATOM 3271 O O . VAL A 1 428 ? -25.108 -6.271 20.487 1.00 75.06 428 VAL A O 1
ATOM 3274 N N . LEU A 1 429 ? -23.447 -6.154 18.944 1.00 85.38 429 LEU A N 1
ATOM 3275 C CA . LEU A 1 429 ? -24.027 -5.066 18.162 1.00 85.38 429 LEU A CA 1
ATOM 3276 C C . LEU A 1 429 ? -25.296 -5.573 17.469 1.00 85.38 429 LEU A C 1
ATOM 3278 O O . LEU A 1 429 ? -25.273 -6.592 16.779 1.00 85.38 429 LEU A O 1
ATOM 3282 N N . ARG A 1 430 ? -26.413 -4.886 17.709 1.00 89.06 430 ARG A N 1
ATOM 3283 C CA . ARG A 1 430 ? -27.713 -5.182 17.101 1.00 89.06 430 ARG A CA 1
ATOM 3284 C C . ARG A 1 430 ? -28.542 -3.902 16.979 1.00 89.06 430 ARG A C 1
ATOM 3286 O O . ARG A 1 430 ? -28.360 -3.000 17.803 1.00 89.06 430 ARG A O 1
ATOM 3293 N N . PRO A 1 431 ? -29.497 -3.832 16.040 1.00 90.81 431 PRO A N 1
ATOM 3294 C CA . PRO A 1 431 ? -30.445 -2.727 15.976 1.00 90.81 431 PRO A CA 1
ATOM 3295 C C . PRO A 1 431 ? -31.163 -2.492 17.310 1.00 90.81 431 PRO A C 1
ATOM 3297 O O . PRO A 1 431 ? -31.615 -3.438 17.960 1.00 90.81 431 PRO A O 1
ATOM 3300 N N . GLY A 1 432 ? -31.247 -1.225 17.721 1.00 88.44 432 GLY A N 1
ATOM 3301 C CA . GLY A 1 432 ? -31.868 -0.812 18.984 1.00 88.44 432 GLY A CA 1
ATOM 3302 C C . GLY A 1 432 ? -31.033 -1.079 20.239 1.00 88.44 432 GLY A C 1
ATOM 3303 O O . GLY A 1 432 ? -31.543 -0.899 21.342 1.00 88.44 432 GLY A O 1
ATOM 3304 N N . ALA A 1 433 ? -29.773 -1.510 20.107 1.00 90.06 433 ALA A N 1
ATOM 3305 C CA . ALA A 1 433 ? -28.873 -1.573 21.251 1.00 90.06 433 ALA A CA 1
ATOM 3306 C C . ALA A 1 433 ? -28.648 -0.170 21.839 1.00 90.06 433 ALA A C 1
ATOM 3308 O O . ALA A 1 433 ? -28.591 0.816 21.101 1.00 90.06 433 ALA A O 1
ATOM 3309 N N . GLU A 1 434 ? -28.539 -0.081 23.163 1.00 91.06 434 GLU A N 1
ATOM 3310 C CA . GLU A 1 434 ? -28.323 1.195 23.851 1.00 91.06 434 GLU A CA 1
ATOM 3311 C C . GLU A 1 434 ? -26.831 1.437 24.078 1.00 91.06 434 GLU A C 1
ATOM 3313 O O . GLU A 1 434 ? -26.040 0.499 24.198 1.00 91.06 434 GLU A O 1
ATOM 3318 N N . VAL A 1 435 ? -26.460 2.710 24.136 1.00 91.62 435 VAL A N 1
ATOM 3319 C CA . VAL A 1 435 ? -25.114 3.184 24.454 1.00 91.62 435 VAL A CA 1
ATOM 3320 C C . VAL A 1 435 ? -25.180 4.060 25.699 1.00 91.62 435 VAL A C 1
ATOM 3322 O O . VAL A 1 435 ? -26.191 4.727 25.928 1.00 91.62 435 VAL A O 1
ATOM 3325 N N . VAL A 1 436 ? -24.127 4.016 26.518 1.00 91.75 436 VAL A N 1
ATOM 3326 C CA . VAL A 1 436 ? -23.967 4.938 27.651 1.00 91.75 436 VAL A CA 1
ATOM 3327 C C . VAL A 1 436 ? -23.861 6.369 27.130 1.00 91.75 436 VAL A C 1
ATOM 3329 O O . VAL A 1 436 ? -23.295 6.596 26.069 1.00 91.75 436 VAL A O 1
ATOM 3332 N N . GLU A 1 437 ? -24.394 7.347 27.848 1.00 91.38 437 GLU A N 1
ATOM 3333 C CA . GLU A 1 437 ? -24.201 8.746 27.490 1.00 91.38 437 GLU A CA 1
ATOM 3334 C C . GLU A 1 437 ? -22.751 9.192 27.762 1.00 91.38 437 GLU A C 1
ATOM 3336 O O . GLU A 1 437 ? -22.178 8.940 28.831 1.00 91.38 437 GLU A O 1
ATOM 3341 N N . ALA A 1 438 ? -22.162 9.885 26.788 1.00 91.25 438 ALA A N 1
ATOM 3342 C CA . ALA A 1 438 ? -20.842 10.498 26.886 1.00 91.25 438 ALA A CA 1
ATOM 3343 C C . ALA A 1 438 ? -20.930 11.997 26.561 1.00 91.25 438 ALA A C 1
ATOM 3345 O O . ALA A 1 438 ? -21.847 12.437 25.878 1.00 91.25 438 ALA A O 1
ATOM 3346 N N . GLY A 1 439 ? -20.001 12.805 27.069 1.00 91.88 439 GLY A N 1
ATOM 3347 C CA . GLY A 1 439 ? -20.054 14.266 26.954 1.00 91.88 439 GLY A CA 1
ATOM 3348 C C . GLY A 1 439 ? -19.292 14.809 25.746 1.00 91.88 439 GLY A C 1
ATOM 3349 O O . GLY A 1 439 ? -18.196 15.329 25.929 1.00 91.88 439 GLY A O 1
ATOM 3350 N N . HIS A 1 440 ? -19.846 14.724 24.532 1.00 94.06 440 HIS A N 1
ATOM 3351 C CA . HIS A 1 440 ? -19.140 15.181 23.320 1.00 94.06 440 HIS A CA 1
ATOM 3352 C C . HIS A 1 440 ? -19.933 16.086 22.374 1.00 94.06 440 HIS A C 1
ATOM 3354 O O . HIS A 1 440 ? -19.312 16.796 21.588 1.00 94.06 440 HIS A O 1
ATOM 3360 N N . VAL A 1 441 ? -21.266 16.103 22.420 1.00 94.06 441 VAL A N 1
ATOM 3361 C CA . VAL A 1 441 ? -22.088 17.104 21.722 1.00 94.06 441 VAL A CA 1
ATOM 3362 C C . VAL A 1 441 ? -23.124 17.660 22.690 1.00 94.06 441 VAL A C 1
ATOM 3364 O O . VAL A 1 441 ? -24.105 17.001 23.036 1.00 94.06 441 VAL A O 1
ATOM 3367 N N . TYR A 1 442 ? -22.931 18.907 23.117 1.00 89.56 442 TYR A N 1
ATOM 3368 C CA . TYR A 1 442 ? -23.863 19.575 24.023 1.00 89.56 442 TYR A CA 1
ATOM 3369 C C . TYR A 1 442 ? -25.304 19.533 23.473 1.00 89.56 442 TYR A C 1
ATOM 3371 O O . TYR A 1 442 ? -25.525 19.814 22.298 1.00 89.56 442 TYR A O 1
ATOM 3379 N N . ASN A 1 443 ? -26.277 19.158 24.315 1.00 90.12 443 ASN A N 1
ATOM 3380 C CA . ASN A 1 443 ? -27.693 18.931 23.965 1.00 90.12 443 ASN A CA 1
ATOM 3381 C C . ASN A 1 443 ? -27.983 17.813 22.937 1.00 90.12 443 ASN A C 1
ATOM 3383 O O . ASN A 1 443 ? -29.129 17.671 22.501 1.00 90.12 443 ASN A O 1
ATOM 3387 N N . ALA A 1 444 ? -26.997 16.993 22.564 1.00 93.75 444 ALA A N 1
ATOM 3388 C CA . ALA A 1 444 ? -27.180 15.894 21.614 1.00 93.75 444 ALA A CA 1
ATOM 3389 C C . ALA A 1 444 ? -26.332 14.645 21.926 1.00 93.75 444 ALA A C 1
ATOM 3391 O O . ALA A 1 444 ? -25.885 13.951 21.013 1.00 93.75 444 ALA A O 1
ATOM 3392 N N . ASN A 1 445 ? -26.104 14.361 23.211 1.00 94.12 445 ASN A N 1
ATOM 3393 C CA . ASN A 1 445 ? -25.374 13.171 23.657 1.00 94.12 445 ASN A CA 1
ATOM 3394 C C . ASN A 1 445 ? -26.215 11.871 23.670 1.00 94.12 445 ASN A C 1
ATOM 3396 O O . ASN A 1 445 ? -25.680 10.836 23.268 1.00 94.12 445 ASN A O 1
ATOM 3400 N N . PRO A 1 446 ? -27.499 11.855 24.096 1.00 94.19 446 PRO A N 1
ATOM 3401 C CA . PRO A 1 446 ? -28.238 10.596 24.225 1.00 94.19 446 PRO A CA 1
ATOM 3402 C C . PRO A 1 446 ? -28.358 9.808 22.908 1.00 94.19 446 PRO A C 1
ATOM 3404 O O . PRO A 1 446 ? -28.956 10.273 21.938 1.00 94.19 446 PRO A O 1
ATOM 3407 N N . GLY A 1 447 ? -27.830 8.580 22.872 1.00 94.12 447 GLY A N 1
ATOM 3408 C CA . GLY A 1 447 ? -27.885 7.720 21.681 1.00 94.12 447 GLY A CA 1
ATOM 3409 C C . GLY A 1 447 ? -26.952 8.148 20.537 1.00 94.12 447 GLY A C 1
ATOM 3410 O O . GLY A 1 447 ? -27.084 7.640 19.422 1.00 94.12 447 GLY A O 1
ATOM 3411 N N . ASN A 1 448 ? -26.026 9.077 20.787 1.00 95.81 448 ASN A N 1
ATOM 3412 C CA . ASN A 1 448 ? -25.041 9.563 19.824 1.00 95.81 448 ASN A CA 1
ATOM 3413 C C . ASN A 1 448 ? -23.660 8.984 20.157 1.00 95.81 448 ASN A C 1
ATOM 3415 O O . ASN A 1 448 ? -23.110 9.262 21.218 1.00 95.81 448 ASN A O 1
ATOM 3419 N N . ILE A 1 449 ? -23.077 8.182 19.264 1.00 96.94 449 ILE A N 1
ATOM 3420 C CA . ILE A 1 449 ? -21.743 7.608 19.490 1.00 96.94 449 ILE A CA 1
ATOM 3421 C C . ILE A 1 449 ? -20.664 8.620 19.092 1.00 96.94 449 ILE A C 1
ATOM 3423 O O . ILE A 1 449 ? -20.418 8.837 17.911 1.00 96.94 449 ILE A O 1
ATOM 3427 N N . GLY A 1 450 ? -19.962 9.200 20.063 1.00 97.75 450 GLY A N 1
ATOM 3428 C CA . GLY A 1 450 ? -18.739 9.975 19.820 1.00 97.75 450 GLY A CA 1
ATOM 3429 C C . GLY A 1 450 ? -17.493 9.123 19.541 1.00 97.75 450 GLY A C 1
ATOM 3430 O O . GLY A 1 450 ? -17.073 8.353 20.408 1.00 97.75 450 GLY A O 1
ATOM 3431 N N . ILE A 1 451 ? -16.869 9.323 18.376 1.00 98.12 451 ILE A N 1
ATOM 3432 C CA . ILE A 1 451 ? -15.543 8.790 18.005 1.00 98.12 451 ILE A CA 1
ATOM 3433 C C . ILE A 1 451 ? -14.590 9.969 17.797 1.00 98.12 451 ILE A C 1
ATOM 3435 O O . ILE A 1 451 ? -14.909 10.876 17.032 1.00 98.12 451 ILE A O 1
ATOM 3439 N N . CYS A 1 452 ? -13.426 9.966 18.443 1.00 97.94 452 CYS A N 1
ATOM 3440 C CA . CYS A 1 452 ? -12.465 11.066 18.363 1.00 97.94 452 CYS A CA 1
ATOM 3441 C C . CYS A 1 452 ? -11.130 10.626 17.757 1.00 97.94 452 CYS A C 1
ATOM 3443 O O . CYS A 1 452 ? -10.495 9.703 18.260 1.00 97.94 452 CYS A O 1
ATOM 3445 N N . LEU A 1 453 ? -10.686 11.289 16.690 1.00 97.19 453 LEU A N 1
ATOM 3446 C CA . LEU A 1 453 ? -9.348 11.089 16.138 1.00 97.19 453 LEU A CA 1
ATOM 3447 C C . LEU A 1 453 ? -8.348 12.009 16.849 1.00 97.19 453 LEU A C 1
ATOM 3449 O O . LEU A 1 453 ? -8.582 13.208 16.997 1.00 97.19 453 LEU A O 1
ATOM 3453 N N . ILE A 1 454 ? -7.217 11.454 17.271 1.00 94.94 454 ILE A N 1
ATOM 3454 C CA . ILE A 1 454 ? -6.127 12.217 17.883 1.00 94.94 454 ILE A CA 1
ATOM 3455 C C . ILE A 1 454 ? -5.394 12.982 16.772 1.00 94.94 454 ILE A C 1
ATOM 3457 O O . ILE A 1 454 ? -4.808 12.368 15.881 1.00 94.94 454 ILE A O 1
ATOM 3461 N N . GLY A 1 455 ? -5.459 14.316 16.799 1.00 91.56 455 GLY A N 1
ATOM 3462 C CA . GLY A 1 455 ? -4.831 15.186 15.803 1.00 91.56 455 GLY A CA 1
ATOM 3463 C C . GLY A 1 455 ? -5.470 16.574 15.681 1.00 91.56 455 GLY A C 1
ATOM 3464 O O . GLY A 1 455 ? -6.586 16.816 16.149 1.00 91.56 455 GLY A O 1
ATOM 3465 N N . ASN A 1 456 ? -4.761 17.480 14.996 1.00 91.88 456 ASN A N 1
ATOM 3466 C CA . ASN A 1 456 ? -5.250 18.804 14.607 1.00 91.88 456 ASN A CA 1
ATOM 3467 C C . ASN A 1 456 ? -5.526 18.876 13.096 1.00 91.88 456 ASN A C 1
ATOM 3469 O O . ASN A 1 456 ? -4.679 19.282 12.297 1.00 91.88 456 ASN A O 1
ATOM 3473 N N . PHE A 1 457 ? -6.754 18.531 12.710 1.00 94.75 457 PHE A N 1
ATOM 3474 C CA . PHE A 1 457 ? -7.143 18.483 11.295 1.00 94.75 457 PHE A CA 1
ATOM 3475 C C . PHE A 1 457 ? -7.613 19.812 10.691 1.00 94.75 457 PHE A C 1
ATOM 3477 O O . PHE A 1 457 ? -8.172 19.819 9.596 1.00 94.75 457 PHE A O 1
ATOM 3484 N N . ASP A 1 458 ? -7.394 20.938 11.375 1.00 90.56 458 ASP A N 1
ATOM 3485 C CA . ASP A 1 458 ? -7.369 22.245 10.706 1.00 90.56 458 ASP A CA 1
ATOM 3486 C C . ASP A 1 458 ? -5.996 22.513 10.065 1.00 90.56 458 ASP A C 1
ATOM 3488 O O . ASP A 1 458 ? -5.902 23.274 9.104 1.00 90.56 458 ASP A O 1
ATOM 3492 N N . ALA A 1 459 ? -4.935 21.870 10.572 1.00 82.88 459 ALA A N 1
ATOM 3493 C CA . ALA A 1 459 ? -3.562 22.056 10.107 1.00 82.88 459 ALA A CA 1
ATOM 3494 C C . ALA A 1 459 ? -3.069 20.922 9.195 1.00 82.88 459 ALA A C 1
ATOM 3496 O O . ALA A 1 459 ? -2.358 21.185 8.227 1.00 82.88 459 ALA A O 1
ATOM 3497 N N . THR A 1 460 ? -3.429 19.672 9.494 1.00 84.00 460 THR A N 1
ATOM 3498 C CA . THR A 1 460 ? -2.933 18.485 8.779 1.00 84.00 460 THR A CA 1
ATOM 3499 C C . THR A 1 460 ? -4.068 17.574 8.324 1.00 84.00 460 THR A C 1
ATOM 3501 O O . THR A 1 460 ? -5.187 17.649 8.833 1.00 84.00 460 THR A O 1
ATOM 3504 N N . GLU A 1 461 ? -3.813 16.717 7.338 1.00 85.06 461 GLU A N 1
ATOM 3505 C CA . GLU A 1 461 ? -4.739 15.631 7.016 1.00 85.06 461 GLU A CA 1
ATOM 3506 C C . GLU A 1 461 ? -4.618 14.499 8.053 1.00 85.06 461 GLU A C 1
ATOM 3508 O O . GLU A 1 461 ? -3.524 14.255 8.575 1.00 85.06 461 GLU A O 1
ATOM 3513 N N . PRO A 1 462 ? -5.714 13.786 8.366 1.00 85.31 462 PRO A N 1
ATOM 3514 C CA . PRO A 1 462 ? -5.634 12.543 9.121 1.00 85.31 462 PRO A CA 1
ATOM 3515 C C . PRO A 1 462 ? -4.735 11.522 8.417 1.00 85.31 462 PRO A C 1
ATOM 3517 O O . PRO A 1 462 ? -4.765 11.396 7.194 1.00 85.31 462 PRO A O 1
ATOM 3520 N N . THR A 1 463 ? -3.966 10.746 9.182 1.00 77.12 463 THR A N 1
ATOM 3521 C CA . THR A 1 463 ? -3.133 9.688 8.597 1.00 77.12 463 THR A CA 1
ATOM 3522 C C . THR A 1 463 ? -4.001 8.609 7.945 1.00 77.12 463 THR A C 1
ATOM 3524 O O . THR A 1 463 ? -5.123 8.330 8.381 1.00 77.12 463 THR A O 1
ATOM 3527 N N . ALA A 1 464 ? -3.455 7.923 6.938 1.00 70.69 464 ALA A N 1
ATOM 3528 C CA . ALA A 1 464 ? -4.144 6.805 6.296 1.00 70.69 464 ALA A CA 1
ATOM 3529 C C . ALA A 1 464 ? -4.544 5.713 7.308 1.00 70.69 464 ALA A C 1
ATOM 3531 O O . ALA A 1 464 ? -5.658 5.197 7.247 1.00 70.69 464 ALA A O 1
ATOM 3532 N N . ALA A 1 465 ? -3.672 5.400 8.276 1.00 64.56 465 ALA A N 1
ATOM 3533 C CA . ALA A 1 465 ? -3.952 4.401 9.306 1.00 64.56 465 ALA A CA 1
ATOM 3534 C C . ALA A 1 465 ? -5.132 4.807 10.208 1.00 64.56 465 ALA A C 1
ATOM 3536 O O . ALA A 1 465 ? -6.006 3.980 10.476 1.00 64.56 465 ALA A O 1
ATOM 3537 N N . ALA A 1 466 ? -5.209 6.081 10.612 1.00 80.38 466 ALA A N 1
ATOM 3538 C CA . ALA A 1 466 ? -6.339 6.604 11.376 1.00 80.38 466 ALA A CA 1
ATOM 3539 C C . ALA A 1 466 ? -7.643 6.587 10.561 1.00 80.38 466 ALA A C 1
ATOM 3541 O O . ALA A 1 466 ? -8.686 6.202 11.088 1.00 80.38 466 ALA A O 1
ATOM 3542 N N . LEU A 1 467 ? -7.599 6.941 9.270 1.00 83.94 467 LEU A N 1
ATOM 3543 C CA . LEU A 1 467 ? -8.771 6.902 8.383 1.00 83.94 467 LEU A CA 1
ATOM 3544 C C . LEU A 1 467 ? -9.273 5.480 8.125 1.00 83.94 467 LEU A C 1
ATOM 3546 O O . LEU A 1 467 ? -10.483 5.263 8.093 1.00 83.94 467 LEU A O 1
ATOM 3550 N N . ILE A 1 468 ? -8.370 4.510 7.969 1.00 72.25 468 ILE A N 1
ATOM 3551 C CA . ILE A 1 468 ? -8.723 3.092 7.820 1.00 72.25 468 ILE A CA 1
ATOM 3552 C C . ILE A 1 468 ? -9.364 2.576 9.102 1.00 72.25 468 ILE A C 1
ATOM 3554 O O . ILE A 1 468 ? -10.448 2.005 9.046 1.00 72.25 468 ILE A O 1
ATOM 3558 N N . ALA A 1 469 ? -8.748 2.838 10.257 1.00 77.69 469 ALA A N 1
ATOM 3559 C CA . ALA A 1 469 ? -9.323 2.456 11.540 1.00 77.69 469 ALA A CA 1
ATOM 3560 C C . ALA A 1 469 ? -10.703 3.095 11.748 1.00 77.69 469 ALA A C 1
ATOM 3562 O O . ALA A 1 469 ? -11.642 2.409 12.144 1.00 77.69 469 ALA A O 1
ATOM 3563 N N . LEU A 1 470 ? -10.862 4.380 11.410 1.00 94.50 470 LEU A N 1
ATOM 3564 C CA . LEU A 1 470 ? -12.152 5.062 11.458 1.00 94.50 470 LEU A CA 1
ATOM 3565 C C . LEU A 1 470 ? -13.171 4.390 10.533 1.00 94.50 470 LEU A C 1
ATOM 3567 O O . LEU A 1 470 ? -14.281 4.105 10.970 1.00 94.50 470 LEU A O 1
ATOM 3571 N N . ARG A 1 471 ? -12.808 4.100 9.280 1.00 89.69 471 ARG A N 1
ATOM 3572 C CA . ARG A 1 471 ? -13.676 3.398 8.323 1.00 89.69 471 ARG A CA 1
ATOM 3573 C C . ARG A 1 471 ? -14.106 2.031 8.856 1.00 89.69 471 ARG A C 1
ATOM 3575 O O . ARG A 1 471 ? -15.290 1.717 8.787 1.00 89.69 471 ARG A O 1
ATOM 3582 N N . ASP A 1 472 ? -13.178 1.240 9.382 1.00 82.00 472 ASP A N 1
ATOM 3583 C CA . ASP A 1 472 ? -13.448 -0.118 9.860 1.00 82.00 472 ASP A CA 1
ATOM 3584 C C . ASP A 1 472 ? -14.356 -0.096 11.102 1.00 82.00 472 ASP A C 1
ATOM 3586 O O . ASP A 1 472 ? -15.338 -0.838 11.168 1.00 82.00 472 ASP A O 1
ATOM 3590 N N . VAL A 1 473 ? -14.103 0.824 12.042 1.00 92.00 473 VAL A N 1
ATOM 3591 C CA . VAL A 1 473 ? -14.972 1.064 13.207 1.00 92.00 473 VAL A CA 1
ATOM 3592 C C . VAL A 1 473 ? -16.368 1.504 12.763 1.00 92.00 473 VAL A C 1
ATOM 3594 O O . VAL A 1 473 ? -17.365 0.954 13.230 1.00 92.00 473 VAL A O 1
ATOM 3597 N N . LEU A 1 474 ? -16.462 2.470 11.844 1.00 95.44 474 LEU A N 1
ATOM 3598 C CA . LEU A 1 474 ? -17.741 2.943 11.310 1.00 95.44 474 LEU A CA 1
ATOM 3599 C C . LEU A 1 474 ? -18.500 1.817 10.604 1.00 95.44 474 LEU A C 1
ATOM 3601 O O . LEU A 1 474 ? -19.702 1.691 10.818 1.00 95.44 474 LEU A O 1
ATOM 3605 N N . GLY A 1 475 ? -17.822 0.983 9.813 1.00 89.62 475 GLY A N 1
ATOM 3606 C CA . GLY A 1 475 ? -18.421 -0.161 9.126 1.00 89.62 475 GLY A CA 1
ATOM 3607 C C . GLY A 1 475 ? -18.961 -1.214 10.080 1.00 89.62 475 GLY A C 1
ATOM 3608 O O . GLY A 1 475 ? -20.118 -1.616 9.950 1.00 89.62 475 GLY A O 1
ATOM 3609 N N . ALA A 1 476 ? -18.179 -1.598 11.086 1.00 87.31 476 ALA A N 1
ATOM 3610 C CA . ALA A 1 476 ? -18.621 -2.545 12.100 1.00 87.31 476 ALA A CA 1
ATOM 3611 C C . ALA A 1 476 ? -19.816 -2.013 12.910 1.00 87.31 476 ALA A C 1
ATOM 3613 O O . ALA A 1 476 ? -20.797 -2.733 13.106 1.00 87.31 476 ALA A O 1
ATOM 3614 N N . LEU A 1 477 ? -19.779 -0.739 13.326 1.00 93.12 477 LEU A N 1
ATOM 3615 C CA . LEU A 1 477 ? -20.887 -0.104 14.042 1.00 93.12 477 LEU A CA 1
ATOM 3616 C C . LEU A 1 477 ? -22.132 0.025 13.163 1.00 93.12 477 LEU A C 1
ATOM 3618 O O . LEU A 1 477 ? -23.213 -0.360 13.599 1.00 93.12 477 LEU A O 1
ATOM 3622 N N . CYS A 1 478 ? -22.001 0.508 11.927 1.00 93.88 478 CYS A N 1
ATOM 3623 C CA . CYS A 1 478 ? -23.132 0.668 11.014 1.00 93.88 478 CYS A CA 1
ATOM 3624 C C . CYS A 1 478 ? -23.780 -0.679 10.687 1.00 93.88 478 CYS A C 1
ATOM 3626 O O . CYS A 1 478 ? -24.988 -0.843 10.863 1.00 93.88 478 CYS A O 1
ATOM 3628 N N . SER A 1 479 ? -22.973 -1.673 10.307 1.00 89.56 479 SER A N 1
ATOM 3629 C CA . SER A 1 479 ? -23.457 -3.022 10.010 1.00 89.56 479 SER A CA 1
ATOM 3630 C C . SER A 1 479 ? -24.094 -3.680 11.233 1.00 89.56 479 SER A C 1
ATOM 3632 O O . SER A 1 479 ? -25.168 -4.267 11.126 1.00 89.56 479 SER A O 1
ATOM 3634 N N . GLY A 1 480 ? -23.447 -3.601 12.398 1.00 88.81 480 GLY A N 1
ATOM 3635 C CA . GLY A 1 480 ? -23.929 -4.246 13.616 1.00 88.81 480 GLY A CA 1
ATOM 3636 C C . GLY A 1 480 ? -25.187 -3.588 14.185 1.00 88.81 480 GLY A C 1
ATOM 3637 O O . GLY A 1 480 ? -26.082 -4.274 14.666 1.00 88.81 480 GLY A O 1
ATOM 3638 N N . LEU A 1 481 ? -25.290 -2.261 14.114 1.00 92.19 481 LEU A N 1
ATOM 3639 C CA . LEU A 1 481 ? -26.416 -1.497 14.661 1.00 92.19 481 LEU A CA 1
ATOM 3640 C C . LEU A 1 481 ? -27.554 -1.296 13.650 1.00 92.19 481 LEU A C 1
ATOM 3642 O O . LEU A 1 481 ? -28.602 -0.770 14.017 1.00 92.19 481 LEU A O 1
ATOM 3646 N N . GLY A 1 482 ? -27.373 -1.720 12.396 1.00 92.00 482 GLY A N 1
ATOM 3647 C CA . GLY A 1 482 ? -28.343 -1.494 11.324 1.00 92.00 482 GLY A CA 1
ATOM 3648 C C . GLY A 1 482 ? -28.501 -0.014 10.964 1.00 92.00 482 GLY A C 1
ATOM 3649 O O . GLY A 1 482 ? -29.605 0.416 10.637 1.00 92.00 482 GLY A O 1
ATOM 3650 N N . LEU A 1 483 ? -27.420 0.765 11.057 1.00 93.56 483 LEU A N 1
ATOM 3651 C CA . LEU A 1 483 ? -27.389 2.166 10.635 1.00 93.56 483 LEU A CA 1
ATOM 3652 C C . LEU A 1 483 ? -26.919 2.241 9.182 1.00 93.56 483 LEU A C 1
ATOM 3654 O O . LEU A 1 483 ? -25.821 1.794 8.863 1.00 93.56 483 LEU A O 1
ATOM 3658 N N . ASP A 1 484 ? -27.731 2.827 8.304 1.00 94.44 484 ASP A N 1
ATOM 3659 C CA . ASP A 1 484 ? -27.318 3.108 6.928 1.00 94.44 484 ASP A CA 1
ATOM 3660 C C . ASP A 1 484 ? -26.373 4.329 6.913 1.00 94.44 484 ASP A C 1
ATOM 3662 O O . ASP A 1 484 ? -26.813 5.435 7.237 1.00 94.44 484 ASP A O 1
ATOM 3666 N N . PRO A 1 485 ? -25.089 4.185 6.532 1.00 94.00 485 PRO A N 1
ATOM 3667 C CA . PRO A 1 485 ? -24.122 5.286 6.557 1.00 94.00 485 PRO A CA 1
ATOM 3668 C C . PRO A 1 485 ? -24.470 6.436 5.597 1.00 94.00 485 PRO A C 1
ATOM 3670 O O . PRO A 1 485 ? -23.952 7.544 5.761 1.00 94.00 485 PRO A O 1
ATOM 3673 N N . LEU A 1 486 ? -25.325 6.197 4.595 1.00 94.19 486 LEU A N 1
ATOM 3674 C CA . LEU A 1 486 ? -25.722 7.184 3.589 1.00 94.19 486 LEU A CA 1
ATOM 3675 C C . LEU A 1 486 ? -27.006 7.940 3.953 1.00 94.19 486 LEU A C 1
ATOM 3677 O O . LEU A 1 486 ? -27.326 8.936 3.297 1.00 94.19 486 LEU A O 1
ATOM 3681 N N . THR A 1 487 ? -27.739 7.506 4.983 1.00 93.75 487 THR A N 1
ATOM 3682 C CA . THR A 1 487 ? -29.027 8.117 5.327 1.00 93.75 487 THR A CA 1
ATOM 3683 C C . THR A 1 487 ? -28.889 9.374 6.189 1.00 93.75 487 THR A C 1
ATOM 3685 O O . THR A 1 487 ? -27.896 9.600 6.887 1.00 93.75 487 THR A O 1
ATOM 3688 N N . GLN A 1 488 ? -29.945 10.188 6.169 1.00 94.62 488 GLN A N 1
ATOM 3689 C CA . GLN A 1 488 ? -30.219 11.172 7.212 1.00 94.62 488 GLN A CA 1
ATOM 3690 C C . GLN A 1 488 ? -31.048 10.511 8.321 1.00 94.62 488 GLN A C 1
ATOM 3692 O O . GLN A 1 488 ? -32.013 9.794 8.054 1.00 94.62 488 GLN A O 1
ATOM 3697 N N . ILE A 1 489 ? -30.664 10.760 9.566 1.00 93.56 489 ILE A N 1
ATOM 3698 C CA . ILE A 1 489 ? -31.328 10.328 10.787 1.00 93.56 489 ILE A CA 1
ATOM 3699 C C . ILE A 1 489 ? -32.063 11.525 11.376 1.00 93.56 489 ILE A C 1
ATOM 3701 O O . ILE A 1 489 ? -31.470 12.575 11.628 1.00 93.56 489 ILE A O 1
ATOM 3705 N N . ARG A 1 490 ? -33.354 11.342 11.656 1.00 93.19 490 ARG A N 1
ATOM 3706 C CA . ARG A 1 490 ? -34.132 12.292 12.449 1.00 93.19 490 ARG A CA 1
ATOM 3707 C C . ARG A 1 490 ? -33.812 12.091 13.926 1.00 93.19 490 ARG A C 1
ATOM 3709 O O . ARG A 1 490 ? -34.442 11.272 14.596 1.00 93.19 490 ARG A O 1
ATOM 3716 N N . TYR A 1 491 ? -32.823 12.824 14.423 1.00 94.19 491 TYR A N 1
ATOM 3717 C CA . TYR A 1 491 ? -32.366 12.691 15.800 1.00 94.19 491 TYR A CA 1
ATOM 3718 C C . TYR A 1 491 ? -33.448 13.137 16.792 1.00 94.19 491 TYR A C 1
ATOM 3720 O O . TYR A 1 491 ? -34.014 14.233 16.687 1.00 94.19 491 TYR A O 1
ATOM 3728 N N . THR A 1 492 ? -33.719 12.282 17.780 1.00 91.19 492 THR A N 1
ATOM 3729 C CA . THR A 1 492 ? -34.705 12.521 18.835 1.00 91.19 492 THR A CA 1
ATOM 3730 C C . THR A 1 492 ? -34.034 12.489 20.196 1.00 91.19 492 THR A C 1
ATOM 3732 O O . THR A 1 492 ? -33.539 11.453 20.633 1.00 91.19 492 THR A O 1
ATOM 3735 N N . HIS A 1 493 ? -34.049 13.625 20.892 1.00 89.69 493 HIS A N 1
ATOM 3736 C CA . HIS A 1 493 ? -33.563 13.694 22.261 1.00 89.69 493 HIS A CA 1
ATOM 3737 C C . HIS A 1 493 ? -34.615 13.063 23.196 1.00 89.69 493 HIS A C 1
ATOM 3739 O O . HIS A 1 493 ? -35.755 13.541 23.217 1.00 89.69 493 HIS A O 1
ATOM 3745 N N . PRO A 1 494 ? -34.280 12.038 24.004 1.00 85.12 494 PRO A N 1
ATOM 3746 C CA . PRO A 1 494 ? -35.260 11.293 24.804 1.00 85.12 494 PRO A CA 1
ATOM 3747 C C . PRO A 1 494 ? -36.113 12.162 25.737 1.00 85.12 494 PRO A C 1
ATOM 3749 O O . PRO A 1 494 ? -37.290 11.879 25.939 1.00 85.12 494 PRO A O 1
ATOM 3752 N N . ALA A 1 495 ? -35.542 13.245 26.276 1.00 83.44 495 ALA A N 1
ATOM 3753 C CA . ALA A 1 495 ? -36.252 14.143 27.189 1.00 83.44 495 ALA A CA 1
ATOM 3754 C C . ALA A 1 495 ? -37.035 15.283 26.506 1.00 83.44 495 ALA A C 1
ATOM 3756 O O . ALA A 1 495 ? -37.952 15.830 27.112 1.00 83.44 495 ALA A O 1
ATOM 3757 N N . THR A 1 496 ? -36.671 15.686 25.283 1.00 83.00 496 THR A N 1
ATOM 3758 C CA . THR A 1 496 ? -37.170 16.937 24.669 1.00 83.00 496 THR A CA 1
ATOM 3759 C C . THR A 1 496 ? -37.806 16.746 23.290 1.00 83.00 496 THR A C 1
ATOM 3761 O O . THR A 1 496 ? -38.467 17.661 22.804 1.00 83.00 496 THR A O 1
ATOM 3764 N N . GLY A 1 497 ? -37.709 15.554 22.691 1.00 77.94 497 GLY A N 1
ATOM 3765 C CA . GLY A 1 497 ? -38.333 15.218 21.410 1.00 77.94 497 GLY A CA 1
ATOM 3766 C C . GLY A 1 497 ? -37.408 15.408 20.197 1.00 77.94 497 GLY A C 1
ATOM 3767 O O . GLY A 1 497 ? -36.193 15.527 20.357 1.00 77.94 497 GLY A O 1
ATOM 3768 N N . PRO A 1 498 ? -37.947 15.357 18.962 1.00 67.50 498 PRO A N 1
ATOM 3769 C CA . PRO A 1 498 ? -37.145 15.436 17.743 1.00 67.50 498 PRO A CA 1
ATOM 3770 C C . PRO A 1 498 ? -36.519 16.819 17.626 1.00 67.50 498 PRO A C 1
ATOM 3772 O O . PRO A 1 498 ? -37.243 17.810 17.721 1.00 67.50 498 PRO A O 1
ATOM 3775 N N . VAL A 1 499 ? -35.207 16.888 17.392 1.00 72.12 499 VAL A N 1
ATOM 3776 C CA . VAL A 1 499 ? -34.533 18.190 17.326 1.00 72.12 499 VAL A CA 1
ATOM 3777 C C . VAL A 1 499 ? -34.134 18.546 15.901 1.00 72.12 499 VAL A C 1
ATOM 3779 O O . VAL A 1 499 ? -34.486 19.639 15.486 1.00 72.12 499 VAL A O 1
ATOM 3782 N N . VAL A 1 500 ? -33.539 17.656 15.098 1.00 86.31 500 VAL A N 1
ATOM 3783 C CA . VAL A 1 500 ? -33.109 17.971 13.715 1.00 86.31 500 VAL A CA 1
ATOM 3784 C C . VAL A 1 500 ? -32.766 16.707 12.915 1.00 86.31 500 VAL A C 1
ATOM 3786 O O . VAL A 1 500 ? -32.541 15.644 13.495 1.00 86.31 500 VAL A O 1
ATOM 3789 N N . ASP A 1 501 ? -32.679 16.836 11.591 1.00 93.81 501 ASP A N 1
ATOM 3790 C CA . ASP A 1 501 ? -32.107 15.807 10.719 1.00 93.81 501 ASP A CA 1
ATOM 3791 C C . ASP A 1 501 ? -30.577 15.959 10.652 1.00 93.81 501 ASP A C 1
ATOM 3793 O O . ASP A 1 501 ? -30.066 17.074 10.503 1.00 93.81 501 ASP A O 1
ATOM 3797 N N . LYS A 1 502 ? -29.848 14.843 10.771 1.00 95.31 502 LYS A N 1
ATOM 3798 C CA . LYS A 1 502 ? -28.381 14.772 10.656 1.00 95.31 502 LYS A CA 1
ATOM 3799 C C . LYS A 1 502 ? -27.944 13.554 9.846 1.00 95.31 502 LYS A C 1
ATOM 3801 O O . LYS A 1 502 ? -28.636 12.541 9.878 1.00 95.31 502 LYS A O 1
ATOM 3806 N N . PRO A 1 503 ? -26.781 13.572 9.178 1.00 96.44 503 PRO A N 1
ATOM 3807 C CA . PRO A 1 503 ? -26.205 12.357 8.610 1.00 96.44 503 PRO A CA 1
ATOM 3808 C C . PRO A 1 503 ? -26.002 11.267 9.676 1.00 96.44 503 PRO A C 1
ATOM 3810 O O . PRO A 1 503 ? -25.580 11.571 10.794 1.00 96.44 503 PRO A O 1
ATOM 3813 N N . ALA A 1 504 ? -26.217 9.994 9.324 1.00 96.12 504 ALA A N 1
ATOM 3814 C CA . ALA A 1 504 ? -25.971 8.864 10.233 1.00 96.12 504 ALA A CA 1
ATOM 3815 C C . ALA A 1 504 ? -24.530 8.826 10.779 1.00 96.12 504 ALA A C 1
ATOM 3817 O O . ALA A 1 504 ? -24.300 8.393 11.907 1.00 96.12 504 ALA A O 1
ATOM 3818 N N . ILE A 1 505 ? -23.575 9.327 9.990 1.00 98.06 505 ILE A N 1
ATOM 3819 C CA . ILE A 1 505 ? -22.196 9.602 10.401 1.00 98.06 505 ILE A CA 1
ATOM 3820 C C . ILE A 1 505 ? -21.973 11.109 10.277 1.00 98.06 505 ILE A C 1
ATOM 3822 O O . ILE A 1 505 ? -21.747 11.612 9.178 1.00 98.06 505 ILE A O 1
ATOM 3826 N N . SER A 1 506 ? -22.066 11.845 11.374 1.00 97.94 506 SER A N 1
ATOM 3827 C CA . SER A 1 506 ? -21.906 13.304 11.417 1.00 97.94 506 SER A CA 1
ATOM 3828 C C . SER A 1 506 ? -20.489 13.711 11.828 1.00 97.94 506 SER A C 1
ATOM 3830 O O . SER A 1 506 ? -19.794 12.956 12.499 1.00 97.94 506 SER A O 1
ATOM 3832 N N . GLY A 1 507 ? -20.051 14.913 11.466 1.00 97.88 507 GLY A N 1
ATOM 3833 C CA . GLY A 1 507 ? -18.966 15.611 12.161 1.00 97.88 507 GLY A CA 1
ATOM 3834 C C . GLY A 1 507 ? -19.538 16.480 13.281 1.00 97.88 507 GLY A C 1
ATOM 3835 O O . GLY A 1 507 ? -20.699 16.878 13.211 1.00 97.88 507 GLY A O 1
ATOM 3836 N N . HIS A 1 508 ? -18.755 16.827 14.306 1.00 97.31 508 HIS A N 1
ATOM 3837 C CA . HIS A 1 508 ? -19.247 17.723 15.369 1.00 97.31 508 HIS A CA 1
ATOM 3838 C C . HIS A 1 508 ? -19.809 19.043 14.801 1.00 97.31 508 HIS A C 1
ATOM 3840 O O . HIS A 1 508 ? -20.868 19.502 15.220 1.00 97.31 508 HIS A O 1
ATOM 3846 N N . ARG A 1 509 ? -19.178 19.594 13.760 1.00 96.31 509 ARG A N 1
ATOM 3847 C CA . ARG A 1 509 ? -19.643 20.780 13.028 1.00 96.31 509 ARG A CA 1
ATOM 3848 C C . ARG A 1 509 ? -21.091 20.696 12.533 1.00 96.31 509 ARG A C 1
ATOM 3850 O O . ARG A 1 509 ? -21.765 21.729 12.512 1.00 96.31 509 ARG A O 1
ATOM 3857 N N . ASP A 1 510 ? -21.589 19.501 12.196 1.00 96.69 510 ASP A N 1
ATOM 3858 C CA . ASP A 1 510 ? -22.973 19.301 11.744 1.00 96.69 510 ASP A CA 1
ATOM 3859 C C . ASP A 1 510 ? -23.996 19.702 12.822 1.00 96.69 510 ASP A C 1
ATOM 3861 O O . ASP A 1 510 ? -25.140 19.991 12.491 1.00 96.69 510 ASP A O 1
ATOM 3865 N N . TRP A 1 511 ? -23.590 19.775 14.095 1.00 95.50 511 TRP A N 1
ATOM 3866 C CA . TRP A 1 511 ? -24.424 20.102 15.258 1.00 95.50 511 TRP A CA 1
ATOM 3867 C C . TRP A 1 511 ? -24.436 21.586 15.642 1.00 95.50 511 TRP A C 1
ATOM 3869 O O . TRP A 1 511 ? -24.916 21.931 16.722 1.00 95.50 511 TRP A O 1
ATOM 3879 N N . SER A 1 512 ? -23.920 22.479 14.792 1.00 93.31 512 SER A N 1
ATOM 3880 C CA . SER A 1 512 ? -23.779 23.911 15.120 1.00 93.31 512 SER A CA 1
ATOM 3881 C C . SER A 1 512 ? -25.098 24.612 15.486 1.00 93.31 512 SER A C 1
ATOM 3883 O O . SER A 1 512 ? -25.099 25.607 16.208 1.00 93.31 512 SER A O 1
ATOM 3885 N N . ASP A 1 513 ? -26.220 24.083 15.006 1.00 90.44 513 ASP A N 1
ATOM 3886 C CA . ASP A 1 513 ? -27.588 24.521 15.289 1.00 90.44 513 ASP A CA 1
ATOM 3887 C C . ASP A 1 513 ? -28.105 24.125 16.684 1.00 90.44 513 ASP A C 1
ATOM 3889 O O . ASP A 1 513 ? -29.041 24.750 17.182 1.00 90.44 513 ASP A O 1
ATOM 3893 N N . ILE A 1 514 ? -27.494 23.124 17.326 1.00 89.44 514 ILE A N 1
ATOM 3894 C CA . ILE A 1 514 ? -27.880 22.610 18.651 1.00 89.44 514 ILE A CA 1
ATOM 3895 C C . ILE A 1 514 ? -26.815 22.907 19.713 1.00 89.44 514 ILE A C 1
ATOM 3897 O O . ILE A 1 514 ? -27.143 23.345 20.817 1.00 89.44 514 ILE A O 1
ATOM 3901 N N . ALA A 1 515 ? -25.549 22.657 19.383 1.00 90.62 515 ALA A N 1
ATOM 3902 C CA . ALA A 1 515 ? -24.415 22.726 20.302 1.00 90.62 515 ALA A CA 1
ATOM 3903 C C . ALA A 1 515 ? -23.626 24.045 20.200 1.00 90.62 515 ALA A C 1
ATOM 3905 O O . ALA A 1 515 ? -22.746 24.300 21.020 1.00 90.62 515 ALA A O 1
ATOM 3906 N N . GLY A 1 516 ? -23.954 24.895 19.221 1.00 92.25 516 GLY A N 1
ATOM 3907 C CA . GLY A 1 516 ? -23.192 26.097 18.890 1.00 92.25 516 GLY A CA 1
ATOM 3908 C C . GLY A 1 516 ? -22.041 25.828 17.910 1.00 92.25 516 GLY A C 1
ATOM 3909 O O . GLY A 1 516 ? -21.675 24.677 17.669 1.00 92.25 516 GLY A O 1
ATOM 3910 N N . PRO A 1 517 ? -21.475 26.885 17.299 1.00 92.88 517 PRO A N 1
ATOM 3911 C CA . PRO A 1 517 ? -20.463 26.745 16.258 1.00 92.88 517 PRO A CA 1
ATOM 3912 C C . PRO A 1 517 ? -19.165 26.134 16.797 1.00 92.88 517 PRO A C 1
ATOM 3914 O O . PRO A 1 517 ? -18.695 26.490 17.877 1.00 92.88 517 PRO A O 1
ATOM 3917 N N . THR A 1 518 ? -18.554 25.258 16.001 1.00 94.19 518 THR A N 1
ATOM 3918 C CA . THR A 1 518 ? -17.285 24.589 16.320 1.00 94.19 518 THR A CA 1
ATOM 3919 C C . THR A 1 518 ? -16.463 24.335 15.055 1.00 94.19 518 THR A C 1
ATOM 3921 O O . THR A 1 518 ? -17.024 24.149 13.971 1.00 94.19 518 THR A O 1
ATOM 3924 N N . THR A 1 519 ? -15.132 24.320 15.172 1.00 92.50 519 THR A N 1
ATOM 3925 C CA . THR A 1 519 ? -14.234 23.909 14.077 1.00 92.50 519 THR A CA 1
ATOM 3926 C C . THR A 1 519 ? -14.097 22.389 13.985 1.00 92.50 519 THR A C 1
ATOM 3928 O O . THR A 1 519 ? -13.848 21.876 12.893 1.00 92.50 519 THR A O 1
ATOM 3931 N N . CYS A 1 520 ? -14.352 21.663 15.079 1.00 95.62 520 CYS A N 1
ATOM 3932 C CA . CYS A 1 520 ? -14.274 20.203 15.170 1.00 95.62 520 CYS A CA 1
ATOM 3933 C C . CYS A 1 520 ? -15.182 19.524 14.122 1.00 95.62 520 CYS A C 1
ATOM 3935 O O . CYS A 1 520 ? -16.344 19.917 13.992 1.00 95.62 520 CYS A O 1
ATOM 3937 N N . PRO A 1 521 ? -14.712 18.518 13.356 1.00 96.75 521 PRO A N 1
ATOM 3938 C CA . PRO A 1 521 ? -13.476 17.740 13.521 1.00 96.75 521 PRO A CA 1
ATOM 3939 C C . PRO A 1 521 ? -12.245 18.297 12.780 1.00 96.75 521 PRO A C 1
ATOM 3941 O O . PRO A 1 521 ? -11.315 17.554 12.480 1.00 96.75 521 PRO A O 1
ATOM 3944 N N . GLY A 1 522 ? -12.228 19.591 12.471 1.00 96.25 522 GLY A N 1
ATOM 3945 C CA . GLY A 1 522 ? -11.219 20.228 11.631 1.00 96.25 522 GLY A CA 1
ATOM 3946 C C . GLY A 1 522 ? -11.569 20.129 10.148 1.00 96.25 522 GLY A C 1
ATOM 3947 O O . GLY A 1 522 ? -12.283 19.215 9.728 1.00 96.25 522 GLY A O 1
ATOM 3948 N N . GLN A 1 523 ? -11.115 21.097 9.351 1.00 95.31 523 GLN A N 1
ATOM 3949 C CA . GLN A 1 523 ? -11.485 21.191 7.934 1.00 95.31 523 GLN A CA 1
ATOM 3950 C C . GLN A 1 523 ? -11.112 19.935 7.129 1.00 95.31 523 GLN A C 1
ATOM 3952 O O . GLN A 1 523 ? -11.966 19.399 6.423 1.00 95.31 523 GLN A O 1
ATOM 3957 N N . ASN A 1 524 ? -9.889 19.424 7.288 1.00 91.81 524 ASN A N 1
ATOM 3958 C CA . ASN A 1 524 ? -9.386 18.312 6.479 1.00 91.81 524 ASN A CA 1
ATOM 3959 C C . ASN A 1 524 ? -10.134 17.002 6.762 1.00 91.81 524 ASN A C 1
ATOM 3961 O O . ASN A 1 524 ? -10.452 16.265 5.835 1.00 91.81 524 ASN A O 1
ATOM 3965 N N . LEU A 1 525 ? -10.473 16.708 8.025 1.00 96.50 525 LEU A N 1
ATOM 3966 C CA . LEU A 1 525 ? -11.273 15.518 8.340 1.00 96.50 525 LEU A CA 1
ATOM 3967 C C . LEU A 1 525 ? -12.743 15.700 7.940 1.00 96.50 525 LEU A C 1
ATOM 3969 O O . LEU A 1 525 ? -13.375 14.755 7.472 1.00 96.50 525 LEU A O 1
ATOM 3973 N N . TYR A 1 526 ? -13.295 16.906 8.097 1.00 97.69 526 TYR A N 1
ATOM 3974 C CA . TYR A 1 526 ? -14.688 17.184 7.750 1.00 97.69 526 TYR A CA 1
ATOM 3975 C C . TYR A 1 526 ? -14.966 16.985 6.252 1.00 97.69 526 TYR A C 1
ATOM 3977 O O . TYR A 1 526 ? -15.963 16.352 5.896 1.00 97.69 526 TYR A O 1
ATOM 3985 N N . ASP A 1 527 ? -14.060 17.438 5.382 1.00 95.81 527 ASP A N 1
ATOM 3986 C CA . ASP A 1 527 ? -14.190 17.292 3.925 1.00 95.81 527 ASP A CA 1
ATOM 3987 C C . ASP A 1 527 ? -14.141 15.825 3.456 1.00 95.81 527 ASP A C 1
ATOM 3989 O O . ASP A 1 527 ? -14.685 15.487 2.402 1.00 95.81 527 ASP A O 1
ATOM 3993 N N . LEU A 1 528 ? -13.566 14.925 4.264 1.00 94.75 528 LEU A N 1
ATOM 3994 C CA . LEU A 1 528 ? -13.498 13.486 3.986 1.00 94.75 528 LEU A CA 1
ATOM 3995 C C . LEU A 1 528 ? -14.767 12.719 4.396 1.00 94.75 528 LEU A C 1
ATOM 3997 O O . LEU A 1 528 ? -14.987 11.604 3.913 1.00 94.75 528 LEU A O 1
ATOM 4001 N N . LEU A 1 529 ? -15.632 13.282 5.251 1.00 96.06 529 LEU A N 1
ATOM 4002 C CA . LEU A 1 529 ? -16.815 12.580 5.773 1.00 96.06 529 LEU A CA 1
ATOM 4003 C C . LEU A 1 529 ? -17.778 12.072 4.682 1.00 96.06 529 LEU A C 1
ATOM 4005 O O . LEU A 1 529 ? -18.238 10.933 4.802 1.00 96.06 529 LEU A O 1
ATOM 4009 N N . PRO A 1 530 ? -18.089 12.821 3.602 1.00 94.06 530 PRO A N 1
ATOM 4010 C CA . PRO A 1 530 ? -18.931 12.302 2.523 1.00 94.06 530 PRO A CA 1
ATOM 4011 C C . PRO A 1 530 ? -18.339 11.060 1.842 1.00 94.06 530 PRO A C 1
ATOM 4013 O O . PRO A 1 530 ? -19.061 10.097 1.582 1.00 94.06 530 PRO A O 1
ATOM 4016 N N . ALA A 1 531 ? -17.025 11.058 1.593 1.00 85.25 531 ALA A N 1
ATOM 4017 C CA . ALA A 1 531 ? -16.332 9.924 0.988 1.00 85.25 531 ALA A CA 1
ATOM 4018 C C . ALA A 1 531 ? -16.281 8.719 1.940 1.00 85.25 531 ALA A C 1
ATOM 4020 O O . ALA A 1 531 ? -16.510 7.590 1.507 1.00 85.25 531 ALA A O 1
ATOM 4021 N N . LEU A 1 532 ? -16.064 8.953 3.239 1.00 90.12 532 LEU A N 1
ATOM 4022 C CA . LEU A 1 532 ? -16.095 7.907 4.265 1.00 90.12 532 LEU A CA 1
ATOM 4023 C C . LEU A 1 532 ? -17.468 7.229 4.350 1.00 90.12 532 LEU A C 1
ATOM 4025 O O . LEU A 1 532 ? -17.532 6.003 4.341 1.00 90.12 532 LEU A O 1
ATOM 4029 N N . ARG A 1 533 ? -18.571 7.992 4.343 1.00 93.75 533 ARG A N 1
ATOM 4030 C CA . ARG A 1 533 ? -19.936 7.427 4.304 1.00 93.75 533 ARG A CA 1
ATOM 4031 C C . ARG A 1 533 ? -20.139 6.518 3.089 1.00 93.75 533 ARG A C 1
ATOM 4033 O O . ARG A 1 533 ? -20.652 5.410 3.223 1.00 93.75 533 ARG A O 1
ATOM 4040 N N . ALA A 1 534 ? -19.694 6.968 1.914 1.00 84.44 534 ALA A N 1
ATOM 4041 C CA . ALA A 1 534 ? -19.779 6.189 0.681 1.00 84.44 534 ALA A CA 1
ATOM 4042 C C . ALA A 1 534 ? -18.909 4.924 0.706 1.00 84.44 534 ALA A C 1
ATOM 4044 O O . ALA A 1 534 ? -19.315 3.899 0.163 1.00 84.44 534 ALA A O 1
ATOM 4045 N N . ALA A 1 535 ? -17.733 4.982 1.334 1.00 77.62 535 ALA A N 1
ATOM 4046 C CA . ALA A 1 535 ? -16.852 3.830 1.492 1.00 77.62 535 ALA A CA 1
ATOM 4047 C C . ALA A 1 535 ? -17.433 2.787 2.459 1.00 77.62 535 ALA A C 1
ATOM 4049 O O . ALA A 1 535 ? -17.375 1.599 2.165 1.00 77.62 535 ALA A O 1
ATOM 4050 N N . VAL A 1 536 ? -18.035 3.229 3.568 1.00 83.69 536 VAL A N 1
ATOM 4051 C CA . VAL A 1 536 ? -18.691 2.353 4.554 1.00 83.69 536 VAL A CA 1
ATOM 4052 C C . VAL A 1 536 ? -19.956 1.692 3.985 1.00 83.69 536 VAL A C 1
ATOM 4054 O O . VAL A 1 536 ? -20.279 0.568 4.349 1.00 83.69 536 VAL A O 1
ATOM 4057 N N . GLY A 1 537 ? -20.669 2.365 3.074 1.00 62.75 537 GLY A N 1
ATOM 4058 C CA . GLY A 1 537 ? -21.903 1.858 2.458 1.00 62.75 537 GLY A CA 1
ATOM 4059 C C . GLY A 1 537 ? -21.721 0.788 1.374 1.00 62.75 537 GLY A C 1
ATOM 4060 O O . GLY A 1 537 ? -22.718 0.292 0.849 1.00 62.75 537 GLY A O 1
ATOM 4061 N N . LYS A 1 538 ? -20.484 0.430 1.007 1.00 50.72 538 LYS A N 1
ATOM 4062 C CA . LYS A 1 538 ? -20.215 -0.676 0.076 1.00 50.72 538 LYS A CA 1
ATOM 4063 C C . LYS A 1 538 ? -20.033 -1.977 0.870 1.00 50.72 538 LYS A C 1
ATOM 4065 O O . LYS A 1 538 ? -19.267 -1.967 1.829 1.00 50.72 538 LYS A O 1
ATOM 4070 N N . PRO A 1 539 ? -20.689 -3.090 0.491 1.00 37.56 539 PRO A N 1
ATOM 4071 C CA . PRO A 1 539 ? -20.357 -4.395 1.054 1.00 37.56 539 PRO A CA 1
ATOM 4072 C C . PRO A 1 539 ? -18.868 -4.685 0.813 1.00 37.56 539 PRO A C 1
ATOM 4074 O O . PRO A 1 539 ? -18.391 -4.438 -0.299 1.00 37.56 539 PRO A O 1
ATOM 4077 N N . LEU A 1 540 ? -18.165 -5.146 1.854 1.00 35.69 540 LE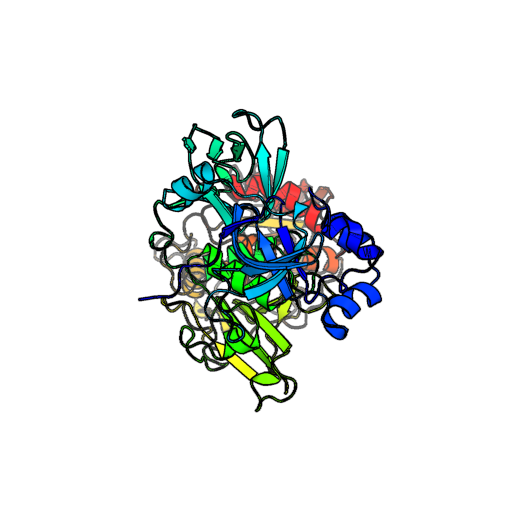U A N 1
ATOM 4078 C CA . LEU A 1 540 ? -16.786 -5.641 1.763 1.00 35.69 540 LEU A CA 1
ATOM 4079 C C . LEU A 1 540 ? -16.691 -6.872 0.861 1.00 35.69 540 LEU A C 1
ATOM 4081 O O . LEU A 1 540 ? -17.615 -7.719 0.933 1.00 35.69 540 LEU A O 1
#

Solvent-accessible surface area (backbone atoms only — not comparable to full-atom values): 28130 Å² total; per-residue (Å²): 132,81,78,79,81,65,55,67,36,23,27,59,22,43,58,42,56,23,19,57,42,90,78,46,72,52,84,70,42,51,37,56,65,41,66,70,48,36,58,69,56,26,60,69,68,45,50,72,66,59,51,48,41,33,56,79,68,51,22,44,59,34,49,45,39,32,44,37,57,30,32,46,80,46,73,57,92,66,28,28,31,33,24,33,51,90,30,46,44,94,90,33,95,74,11,40,69,28,23,35,49,44,79,30,45,38,76,38,71,75,46,56,69,38,65,78,44,37,27,37,32,30,59,75,35,50,61,47,56,33,9,76,37,80,83,69,78,46,78,70,47,66,33,29,32,62,27,51,33,28,55,74,49,74,58,100,61,24,32,33,23,52,40,50,82,65,69,68,32,20,33,59,46,85,30,42,49,78,36,65,44,72,86,67,48,61,83,56,55,42,66,54,42,43,40,51,52,56,65,43,55,68,30,44,36,29,71,31,16,45,40,61,78,21,21,21,25,26,25,43,53,27,43,45,34,40,69,39,54,40,80,42,33,43,48,42,38,54,50,75,67,38,88,78,37,45,82,44,55,84,76,55,40,34,44,54,24,34,40,34,31,12,84,41,51,87,38,65,88,42,36,80,42,32,34,31,29,47,41,89,67,27,23,42,33,24,80,46,80,89,42,39,19,40,77,43,70,65,77,82,56,83,35,40,50,50,33,32,36,66,64,84,65,78,68,63,52,52,72,66,93,53,54,58,38,61,40,61,75,46,69,26,35,30,46,76,43,51,61,59,67,68,87,52,57,66,54,74,79,81,54,70,26,50,56,68,37,35,33,38,36,39,50,48,89,54,44,53,85,89,57,76,48,67,48,58,49,53,48,53,50,31,48,38,26,13,32,58,59,101,80,21,70,46,61,11,38,34,30,29,49,30,34,30,35,59,66,30,44,34,32,49,42,37,86,55,72,83,98,55,48,48,92,42,82,76,26,68,66,34,67,72,42,30,29,60,57,37,71,70,41,60,96,56,22,67,12,38,45,31,37,31,36,45,23,38,19,72,82,40,72,74,39,60,38,25,52,49,39,49,44,50,50,50,34,29,48,24,68,30,36,68,46,58,43,80,39,74,32,76,43,54,42,91,91,79,44,75,75,52,77,41,49,24,63,27,42,52,42,77,40,31,92,71,55,46,84,57,70,41,24,16,60,50,45,50,72,42,46,68,59,50,27,57,59,48,63,48,86,130

Secondary structure (DSSP, 8-state):
-PPPPPPEEEE-SSEEEEESSTT---GGGGGGTSSS--HHHHHHH--HHHHHHHHHTT-EEEEEETT-EEEEEEEETTEEEEEETTS--TT-TTSEEEEEEGGGEE--HHHHHHTTS-EEEE-SSSEEEEESSTTS-SEEEEEETT-EEEEEEE-SSEEEE--SSSS-EEEEGGGEEEESSGGGSPPPPHHHHHHHHHTTTTPPB-TT-EETTEE-HHHHHHHHHHHTT----SSHHHHHH-TTSEEE-GGG--TTPEEEEESSTT-GGGEEEEEEEEETTEEEE---TTS-SEEEE---STTEEEEEE--SSPPP---S---EE-TTSS-EE-TTTTT--GGG-------EEE--EEEEEE-SS---TT-S-HHHHHHHHHHHHH-SGGG----SS-S-SEEE-TT--EEE-S---TT--SSSTTPPP-TT-EEE--SSSTT--TTEEEEEESS-TTTSPPPHHHHHHHHHHHHHHHHHHT--TTSEEEEEETTTEEEEEEESEEEGGGGHHHH----TT-HHHHHHHHHHHHHHTS--

Foldseek 3Di:
DDDDAADKWFFQEQKAWFFAAPPLDDPLCVQNQAVHHDLLSSLVSDDLVRQVCCPVVVTTFAMDGFGFMWGFPDDDVQKTWTFGALADDPVDRRHGTGITGNNRIADDPPQVVQVLFKKKFQFQAQKWFWAPDQVRPHGDHIHGGGDIFGFPQDDPFWTWTDGSDDDTTITGPVRIDIDGDLVRQDQDDLLSLLLRLLNLVQAAAGVNYQGSNHYAFQSSLQSSVVSSSQHAHRDQLSNVVPPLWDFDDPQQDDRQKKWWFAPQLVDSVRTDHIWTHQDDQKTWGNHGRVGGTDIDGDDDDNRTNGIIDNRPDDQRGPHDPADWFCQLVDTARECVSLPPPCVLQPVPDWDKAFAFAEAEWEPAVLLCVPPSDCSVSLNVQQCQDRDPPPVRDNVRFFQAQWEAELSLHIYGGDDQDPPAAPPDRNHFQAARHMGTFGRDAVPQGHNYHYYYYRRNQQVDARRSSRLVSVLSSCLSNCVSRVNQQADWTQRADPVPGGDDTDGRYHYSCRCCVPRNHDCTPHDNVRVCSVVSSVSSNDDD

Sequence (540 aa):
MGSPEPPCAFVDVAAATVWTTPDSPRPVDAPALTNPVDIPRWLADMTLAEEQELTSDNLTQTQALYGDRVYVVGQQADWAEVLVPGQPTPKNPLGYPGWIPRAQLTTSPEFDELTNGPFALVRDIATAWLHDDPGLCDRHLEISAGTRLPVLGRTGQAISVATPRGGPKWLDARGVEIYAKATDIPQPAAADLVGFANMFLGRPYLWGGRAAFGFDCSGFTSTTYQVHGITLPRDAGPQATDGGGRAVAAEDLQAGDLLFYASDSRDPESIYHVAMAIGGGRMIEAFDSTAPVRVTELRFGQDYWGARRYLRAEAAPFRDPVETSFAWGFAAVTRKGWAADESLMTWTARDFAPVQLITVHHTFDFDGSGASDYRDVVRALYEFHASSEHGGRGWGDLGYHLLIDPNGVVYAGRETGDPAPIFRPGAVLRPGAEVVEAGHVYNANPGNIGICLIGNFDATEPTAAALIALRDVLGALCSGLGLDPLTQIRYTHPATGPVVDKPAISGHRDWSDIAGPTTCPGQNLYDLLPALRAAVGKPL

pLDDT: mean 89.05, std 12.2, range [35.69, 98.88]

Organism: NCBI:txid45979

InterPro domains:
  IPR000064 Endopeptidase, NLPC/P60 domain [PF00877] (202-299)
  IPR000064 Endopeptidase, NLPC/P60 domain [PS51935] (187-316)
  IPR002502 N-acetylmuramoyl-L-alanine amidase domain [PF01510] (353-523)
  IPR002502 N-acetylmuramoyl-L-alanine amidase domain [SM00644] (343-522)
  IPR002502 N-acetylmuramoyl-L-alanine amidase domain [cd06583] (354-524)
  IPR006619 Peptidoglycan recognition protein family domain, metazoa/bacteria [SM00701] (330-497)
  IPR036505 N-acetylmuramoyl-L-alanine amidase/PGRP domain superfamily [G3DSA:3.40.80.10] (327-536)
  IPR036505 N-acetylmuramoyl-L-alanine amidase/PGRP domain superfamily [SSF55846] (332-536)
  IPR038765 Papain-like cysteine peptidase superfamily [SSF54001] (185-311)
  IPR051202 Peptidase C40 [PTHR47053] (51-310)
  IPR057812 YKFC, SH3b2 domain [PF23795] (127-179)

Radius of gyration: 25.88 Å; Cα contacts (8 Å, |Δi|>4): 1300; chains: 1; bounding box: 80×53×72 Å

Nearest PDB structures (foldseek):
  3h41-assembly1_A  TM=9.419E-01  e=2.261E-39  Bacillus cereus ATCC 10987
  4r0k-assembly1_A  TM=8.013E-01  e=1.711E-18  Bacteroides thetaiotaomicron VPI-5482
  3pvq-assembly1_B  TM=8.163E-01  e=3.305E-17  Bacteroides thetaiotaomicron VPI-5482
  3npf-assembly1_B  TM=7.983E-01  e=3.305E-17  Bacteroides ovatus ATCC 8483
  6biq-assembly4_C  TM=5.083E-01  e=2.625E-14  Trichomonas vaginalis

Mean predicted aligned error: 12.33 Å